Protein AF-A0A932XYR7-F1 (afdb_monomer)

Radius of gyration: 28.27 Å; Cα contacts (8 Å, |Δi|>4): 727; chains: 1; bounding box: 64×47×79 Å

Foldseek 3Di:
DEEEAEEEDEPLLPLQQLVLLLLVLLADDPHHYAYEYEYAYCDPVVVVVSVVSCVVSVPDRYDYHYDHDDPPDDPLQSRLVSVQVVLVVCLVDPHFKYWYAYSQKRFDSCLVVLQVVVCVVVVAQKEAEFDADPLDPPHTDPARNTMIGGNVLSVPDGLDDPPPPDPPDDPDSPPSNVVSVVVCVVVPGHYDYDYPSIPDMDRHDSPVPVQAAEEAEAEDEPVLVLQQLVLLLLVLLAPRDYAYEYEYAYADCPVVVVSVVSCVVNVPDRYDYHYDYDDPPDDPLQSRQVRQQVVLVVCVVDPGFKYFHAYRQKHFDNCLVVLQVVVCVSVVAQKEAAWAADPVDRVHIDRASNGMIGGNVLSVQDGRDDPDPPPSPHSSVVSQVSCVVVVGHYDHHYPSIPPIDGDDD

Secondary structure (DSSP, 8-state):
--EEEEEEE-GGGHHHHHHHHHHHTT---SS-EEEEEEE-SSSTHHHHHHHHHHHHTT--SEEEEE----TT--HHHHHHHHHHHHHHHHHHTT-SEEEEE-TTEE--TTHHHHHHHHHHHTT-SEEEE-PBPTT-TT-B--SSSEEEEEHHHHHH--SS--TTTSTTS-SS-TTHHHHHHHHHHHTT--EEEESSSS---EE----------EEEEEEE-GGGHHHHHHHHHHHTT-SS-EEEEEEE-SSSSHHHHHHHHHHHHTT--SEEEEE----TTS-HHHHHHHHHHHHHHHHHHTT-SEEEEE-TTEE--TTHHHHHHHHHHHTT-SEEEEEEE-SS-TTSEE-S-TEEEEEHHHHHH--S---STT--TTHHHHHHHHHHHTT--EEEEESSS---EEP--

Structure (mmCIF, N/CA/C/O backbone):
data_AF-A0A932XYR7-F1
#
_entry.id   AF-A0A932XYR7-F1
#
loop_
_atom_s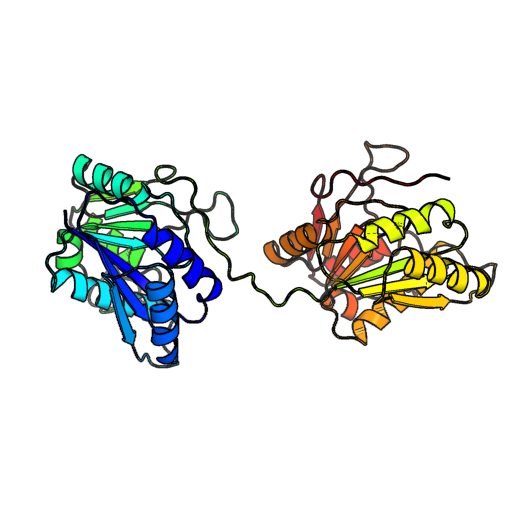ite.group_PDB
_atom_site.id
_atom_site.type_symbol
_atom_site.label_atom_id
_atom_site.label_alt_id
_atom_site.label_comp_id
_atom_site.label_asym_id
_atom_site.label_entity_id
_atom_site.label_seq_id
_atom_site.pdbx_PDB_ins_code
_atom_site.Cartn_x
_atom_site.Cartn_y
_atom_site.Cartn_z
_atom_site.occupancy
_atom_site.B_iso_or_equiv
_atom_site.auth_seq_id
_atom_site.auth_comp_id
_atom_site.auth_asym_id
_atom_site.auth_atom_id
_atom_site.pdbx_PDB_model_num
ATOM 1 N N . MET A 1 1 ? -29.849 2.428 24.118 1.00 94.00 1 MET A N 1
ATOM 2 C CA . MET A 1 1 ? -28.391 2.242 24.132 1.00 94.00 1 MET A CA 1
ATOM 3 C C . MET A 1 1 ? -27.768 3.496 23.550 1.00 94.00 1 MET A C 1
ATOM 5 O O . MET A 1 1 ? -28.146 3.860 22.445 1.00 94.00 1 MET A O 1
ATOM 9 N N . ARG A 1 2 ? -26.899 4.181 24.285 1.00 97.62 2 ARG A N 1
ATOM 10 C CA . ARG A 1 2 ? -26.105 5.323 23.829 1.00 97.62 2 ARG A CA 1
ATOM 11 C C . ARG A 1 2 ? -24.657 4.875 23.678 1.00 97.62 2 ARG A C 1
ATOM 13 O O . ARG A 1 2 ? -24.096 4.288 24.600 1.00 97.62 2 ARG A O 1
ATOM 20 N N . ILE A 1 3 ? -24.068 5.102 22.508 1.00 98.31 3 ILE A N 1
ATOM 21 C CA . ILE A 1 3 ? -22.798 4.469 22.123 1.00 98.31 3 ILE A CA 1
ATOM 22 C C . ILE A 1 3 ? -21.726 5.536 21.916 1.00 98.31 3 ILE A C 1
ATOM 24 O O . ILE A 1 3 ? -21.971 6.569 21.290 1.00 98.31 3 ILE A O 1
ATOM 28 N N . LEU A 1 4 ? -20.529 5.290 22.443 1.00 98.56 4 LEU A N 1
ATOM 29 C CA . LEU A 1 4 ? -19.344 6.084 22.139 1.00 98.56 4 LEU A CA 1
ATOM 30 C C . LEU A 1 4 ? -18.539 5.370 21.052 1.00 98.56 4 LEU A C 1
ATOM 32 O O . LEU A 1 4 ? -18.057 4.269 21.293 1.00 98.56 4 LEU A O 1
ATOM 36 N N . ILE A 1 5 ? -18.351 5.981 19.883 1.00 98.31 5 ILE A N 1
ATOM 37 C CA . ILE A 1 5 ? -17.319 5.553 18.929 1.00 98.31 5 ILE A CA 1
ATOM 38 C C . ILE A 1 5 ? -16.006 6.143 19.415 1.00 98.31 5 ILE A C 1
ATOM 40 O O . ILE A 1 5 ? -15.835 7.361 19.400 1.00 98.31 5 ILE A O 1
ATOM 44 N N . GLY A 1 6 ? -15.100 5.290 19.877 1.00 98.19 6 GLY A N 1
ATOM 45 C CA . GLY A 1 6 ? -13.836 5.715 20.471 1.00 98.19 6 GLY A CA 1
ATOM 46 C C . GLY A 1 6 ? -12.648 5.134 19.721 1.00 98.19 6 GLY A C 1
ATOM 47 O O . GLY A 1 6 ? -12.603 3.919 19.528 1.00 98.19 6 GLY A O 1
ATOM 48 N N . THR A 1 7 ? -11.681 5.965 19.323 1.00 97.81 7 THR A N 1
ATOM 49 C CA . THR A 1 7 ? -10.491 5.480 18.606 1.00 97.81 7 THR A CA 1
ATOM 50 C C . THR A 1 7 ? -9.226 6.295 18.913 1.00 97.81 7 THR A C 1
ATOM 52 O O . THR A 1 7 ? -9.272 7.531 18.928 1.00 97.81 7 THR A O 1
ATOM 55 N N . PRO A 1 8 ? -8.078 5.645 19.177 1.00 97.56 8 PRO A N 1
ATOM 56 C CA . PRO A 1 8 ? -6.777 6.301 19.117 1.00 97.56 8 PRO A CA 1
ATOM 57 C C . PRO A 1 8 ? -6.457 6.741 17.680 1.00 97.56 8 PRO A C 1
ATOM 59 O O . PRO A 1 8 ? -6.652 5.980 16.729 1.00 97.56 8 PRO A O 1
ATOM 62 N N . ILE A 1 9 ? -5.925 7.951 17.514 1.00 97.81 9 ILE A N 1
ATOM 63 C CA . ILE A 1 9 ? -5.502 8.492 16.216 1.00 97.81 9 ILE A CA 1
ATOM 64 C C . ILE A 1 9 ? -4.050 8.973 16.284 1.00 97.81 9 ILE A C 1
ATOM 66 O O . ILE A 1 9 ? -3.581 9.392 17.334 1.00 97.81 9 ILE A O 1
ATOM 70 N N . HIS A 1 10 ? -3.346 8.913 15.154 1.00 96.25 10 HIS A N 1
ATOM 71 C CA . HIS A 1 10 ? -1.956 9.355 15.027 1.00 96.25 10 HIS A CA 1
ATOM 72 C C . HIS A 1 10 ? -1.714 9.887 13.608 1.00 96.25 10 HIS A C 1
ATOM 74 O O . HIS A 1 10 ? -2.315 9.378 12.657 1.00 96.25 10 HIS A O 1
ATOM 80 N N . GLU A 1 11 ? -0.811 10.853 13.432 1.00 95.00 11 GLU A N 1
ATOM 81 C CA . GLU A 1 11 ? -0.481 11.462 12.132 1.00 95.00 11 GLU A CA 1
ATOM 82 C C . GLU A 1 11 ? 0.016 10.439 11.096 1.00 95.00 11 GLU A C 1
ATOM 84 O O . GLU A 1 11 ? -0.243 10.560 9.901 1.00 95.00 11 GLU A O 1
ATOM 89 N N . SER A 1 12 ? 0.646 9.353 11.551 1.00 91.94 12 SER A N 1
ATOM 90 C CA . SER A 1 12 ? 1.068 8.234 10.691 1.00 91.94 12 SER A CA 1
ATOM 91 C C . SER A 1 12 ? -0.098 7.441 10.085 1.00 91.94 12 SER A C 1
ATOM 93 O O . SER A 1 12 ? 0.114 6.707 9.119 1.00 91.94 12 SER A O 1
ATOM 95 N N . LYS A 1 13 ? -1.321 7.592 10.619 1.00 92.62 13 LYS A N 1
ATOM 96 C CA . LYS A 1 13 ? -2.572 7.041 10.072 1.00 92.62 13 LYS A CA 1
ATOM 97 C C . LYS A 1 13 ? -3.403 8.081 9.298 1.00 92.62 13 LYS A C 1
ATOM 99 O O . LYS A 1 13 ? -4.532 7.801 8.907 1.00 92.62 13 LYS A O 1
ATOM 104 N N . ASP A 1 14 ? -2.869 9.269 9.001 1.00 94.62 14 ASP A N 1
ATOM 105 C CA . ASP A 1 14 ? -3.615 10.299 8.251 1.00 94.62 14 ASP A CA 1
ATOM 106 C C . ASP A 1 14 ? -4.067 9.831 6.856 1.00 94.62 14 ASP A C 1
ATOM 108 O O . ASP A 1 14 ? -5.114 10.250 6.365 1.00 94.62 14 ASP A O 1
ATOM 112 N N . TYR A 1 15 ? -3.344 8.878 6.257 1.00 89.88 15 TYR A N 1
ATOM 113 C CA . TYR A 1 15 ? -3.692 8.262 4.972 1.00 89.88 15 TYR A CA 1
ATOM 114 C C . TYR A 1 15 ? -5.113 7.666 4.929 1.00 89.88 15 TYR A C 1
ATOM 116 O O . TYR A 1 15 ? -5.689 7.520 3.845 1.00 89.88 15 TYR A O 1
ATOM 124 N N . SER A 1 16 ? -5.672 7.275 6.078 1.00 94.44 16 SER A N 1
ATOM 125 C CA . SER A 1 16 ? -7.011 6.696 6.189 1.00 94.44 16 SER A CA 1
ATOM 126 C C . SER A 1 16 ? -8.027 7.638 6.815 1.00 94.44 16 SER A C 1
ATOM 128 O O . SER A 1 16 ? -9.219 7.484 6.549 1.00 94.44 16 SER A O 1
ATOM 130 N N . MET A 1 17 ? -7.574 8.621 7.595 1.00 97.31 17 MET A N 1
ATOM 131 C CA . MET A 1 17 ? -8.418 9.431 8.473 1.00 97.31 17 MET A CA 1
ATOM 132 C C . MET A 1 17 ? -9.585 10.098 7.740 1.00 97.31 17 MET A C 1
ATOM 134 O O . MET A 1 17 ? -10.732 10.026 8.178 1.00 97.31 17 MET A O 1
ATOM 138 N N . GLU A 1 18 ? -9.318 10.693 6.576 1.00 97.44 18 GLU A N 1
ATOM 139 C CA . GLU A 1 18 ? -10.356 11.352 5.785 1.00 97.44 18 GLU A CA 1
ATOM 140 C C . GLU A 1 18 ? -11.434 10.363 5.298 1.00 97.44 18 GLU A C 1
ATOM 142 O O . GLU A 1 18 ? -12.636 10.630 5.387 1.00 97.44 18 GLU A O 1
ATOM 147 N N . LYS A 1 19 ? -11.012 9.198 4.789 1.00 96.44 19 LYS A N 1
ATOM 148 C CA . LYS A 1 19 ? -11.925 8.150 4.303 1.00 96.44 19 LYS A CA 1
ATOM 149 C C . LYS A 1 19 ? -12.722 7.539 5.450 1.00 96.44 19 LYS A C 1
ATOM 151 O O . LYS A 1 19 ? -13.908 7.267 5.274 1.00 96.44 19 LYS A O 1
ATOM 156 N N . TRP A 1 20 ? -12.079 7.354 6.599 1.00 97.81 20 TRP A N 1
ATOM 157 C CA . TRP A 1 20 ? -12.701 6.846 7.810 1.00 97.81 20 TRP A CA 1
ATOM 158 C C . TRP A 1 20 ? -13.779 7.803 8.326 1.00 97.81 20 TRP A C 1
ATOM 160 O O . TRP A 1 20 ? -14.922 7.390 8.480 1.00 97.81 20 TRP A O 1
ATOM 170 N N . LEU A 1 21 ? -13.501 9.106 8.447 1.00 98.38 21 LEU A N 1
ATOM 171 C CA . LEU A 1 21 ? -14.511 10.094 8.860 1.00 98.38 21 LEU A CA 1
ATOM 172 C C . LEU A 1 21 ? -15.672 10.221 7.864 1.00 98.38 21 LEU A C 1
ATOM 174 O O . LEU A 1 21 ? -16.825 10.372 8.269 1.00 98.38 21 LEU A O 1
ATOM 178 N N . LYS A 1 22 ? -15.403 10.082 6.560 1.00 98.00 22 LYS A N 1
ATOM 179 C CA . LYS A 1 22 ? -16.456 9.964 5.538 1.00 98.00 22 LYS A CA 1
ATOM 180 C C . LYS A 1 22 ? -17.303 8.696 5.705 1.00 98.00 22 LYS A C 1
ATOM 182 O O . LYS A 1 22 ? -18.451 8.670 5.267 1.00 98.00 22 LYS A O 1
ATOM 187 N N . ASN A 1 23 ? -16.745 7.621 6.257 1.00 97.19 23 ASN A N 1
ATOM 188 C CA . ASN A 1 23 ? -17.488 6.403 6.567 1.00 97.19 23 ASN A CA 1
ATOM 189 C C . ASN A 1 23 ? -18.293 6.555 7.862 1.00 97.19 23 ASN A C 1
ATOM 191 O O . ASN A 1 23 ? -19.457 6.162 7.864 1.00 97.19 23 ASN A O 1
ATOM 195 N N . VAL A 1 24 ? -17.726 7.194 8.894 1.00 97.50 24 VAL A N 1
ATOM 196 C CA . VAL A 1 24 ? -18.424 7.560 10.139 1.00 97.50 24 VAL A CA 1
ATOM 197 C C . VAL A 1 24 ? -19.671 8.391 9.831 1.00 97.50 24 VAL A C 1
ATOM 199 O O . VAL A 1 24 ? -20.749 8.072 10.323 1.00 97.50 24 VAL A O 1
ATOM 202 N N . SER A 1 25 ? -19.571 9.400 8.955 1.00 96.50 25 SER A N 1
ATOM 203 C CA . SER A 1 25 ? -20.713 10.265 8.605 1.00 96.50 25 SER A CA 1
ATOM 204 C C . SER A 1 25 ? -21.846 9.560 7.848 1.00 96.50 25 SER A C 1
ATOM 206 O O . SER A 1 25 ? -22.921 10.130 7.673 1.00 96.50 25 SER A O 1
ATOM 208 N N . LYS A 1 26 ? -21.616 8.327 7.384 1.00 95.81 26 LYS A N 1
ATOM 209 C CA . LYS A 1 26 ? -22.596 7.506 6.661 1.00 95.81 26 LYS A CA 1
ATOM 210 C C . LYS A 1 26 ? -23.220 6.407 7.512 1.00 95.81 26 LYS A C 1
ATOM 212 O O . LYS A 1 26 ? -24.078 5.689 6.994 1.00 95.81 26 LYS A O 1
ATOM 217 N N . LEU A 1 27 ? -22.777 6.229 8.757 1.00 92.62 27 LEU A N 1
ATOM 218 C CA . LEU A 1 27 ? -23.399 5.261 9.651 1.00 92.62 27 LEU A CA 1
ATOM 219 C C . LEU A 1 27 ? -24.880 5.616 9.817 1.00 92.62 27 LEU A C 1
ATOM 221 O O . LEU A 1 27 ? -25.235 6.769 10.064 1.00 92.62 27 LEU A O 1
ATOM 225 N N . ARG A 1 28 ? -25.747 4.619 9.639 1.00 81.88 28 ARG A N 1
ATOM 226 C CA . ARG A 1 28 ? -27.183 4.754 9.883 1.00 81.88 28 ARG A CA 1
ATOM 227 C C . ARG A 1 28 ? -27.421 4.182 11.260 1.00 81.88 28 ARG A C 1
ATOM 229 O O . ARG A 1 28 ? -27.230 2.993 11.438 1.00 81.88 28 ARG A O 1
ATOM 236 N N . LEU A 1 29 ? -27.740 5.036 12.222 1.00 83.12 29 LEU A N 1
ATOM 237 C CA . LEU A 1 29 ? -27.766 4.639 13.622 1.00 83.12 29 LEU A CA 1
ATOM 238 C C . LEU A 1 29 ? -29.152 4.902 14.186 1.00 83.12 29 LEU A C 1
ATOM 240 O O . LEU A 1 29 ? -29.650 6.026 14.126 1.00 83.12 29 LEU A O 1
ATOM 244 N N . GLU A 1 30 ? -29.748 3.869 14.771 1.00 88.62 30 GLU A N 1
ATOM 245 C CA . GLU A 1 30 ? -30.975 3.991 15.569 1.00 88.62 30 GLU A CA 1
ATOM 246 C C . GLU A 1 30 ? -30.696 4.554 16.975 1.00 88.62 30 GLU A C 1
ATOM 248 O O . GLU A 1 30 ? -31.608 4.822 17.758 1.00 88.62 30 GLU A O 1
ATOM 253 N N . TYR A 1 31 ? -29.416 4.742 17.301 1.00 89.88 31 TYR A N 1
ATOM 254 C CA . TYR A 1 31 ? -28.923 5.070 18.629 1.00 89.88 31 TYR A CA 1
ATOM 255 C C . TYR A 1 31 ? -28.224 6.434 18.646 1.00 89.88 31 TYR A C 1
ATOM 257 O O . TYR A 1 31 ? -27.513 6.773 17.696 1.00 89.88 31 TYR A O 1
ATOM 265 N N . PRO A 1 32 ? -28.337 7.211 19.740 1.00 93.75 32 PRO A N 1
ATOM 266 C CA . PRO A 1 32 ? -27.495 8.381 19.944 1.00 93.75 32 PRO A CA 1
ATOM 267 C C . PRO A 1 32 ? -26.027 7.963 20.028 1.00 93.75 32 PRO A C 1
ATOM 269 O O . PRO A 1 32 ? -25.655 7.140 20.873 1.00 93.75 32 PRO A O 1
ATOM 272 N N . VAL A 1 33 ? -25.193 8.555 19.174 1.00 96.50 33 VAL A N 1
ATOM 273 C CA . VAL A 1 33 ? -23.771 8.222 19.083 1.00 96.50 33 VAL A CA 1
ATOM 274 C C . VAL A 1 33 ? -22.899 9.457 19.223 1.00 96.50 33 VAL A C 1
ATOM 276 O O . VAL A 1 33 ? -23.133 10.462 18.552 1.00 96.50 33 VAL A O 1
ATOM 279 N N . GLY A 1 34 ? -21.900 9.371 20.103 1.00 97.69 34 GLY A N 1
ATOM 280 C CA . GLY A 1 34 ? -20.803 10.334 20.207 1.00 97.69 34 GLY A CA 1
ATOM 281 C C . GLY A 1 34 ? -19.536 9.797 19.550 1.00 97.69 34 GLY A C 1
ATOM 282 O O . GLY A 1 34 ? -19.306 8.590 19.559 1.00 97.69 34 GLY A O 1
ATOM 283 N N . LEU A 1 35 ? -18.711 10.684 18.996 1.00 98.50 35 LEU A N 1
ATOM 284 C CA . LEU A 1 35 ? -17.392 10.350 18.461 1.00 98.50 35 LEU A CA 1
ATOM 285 C C . LEU A 1 35 ? -16.296 10.927 19.363 1.00 98.50 35 LEU A C 1
ATOM 287 O O . LEU A 1 35 ? -16.257 12.132 19.603 1.00 98.50 35 LEU A O 1
ATOM 291 N N . PHE A 1 36 ? -15.376 10.087 19.825 1.00 98.75 36 PHE A N 1
ATOM 292 C CA . PHE A 1 36 ? -14.240 10.512 20.631 1.00 98.75 36 PHE A CA 1
ATOM 293 C C . PHE A 1 36 ? -12.926 9.972 20.078 1.00 98.75 36 PHE A C 1
ATOM 295 O O . PHE A 1 36 ? -12.723 8.767 19.943 1.00 98.75 36 PHE A O 1
ATOM 302 N N . MET A 1 37 ? -12.025 10.889 19.743 1.00 98.69 37 MET A N 1
ATOM 303 C CA . MET A 1 37 ? -10.720 10.569 19.177 1.00 98.69 37 MET A CA 1
ATOM 304 C C . MET A 1 37 ? -9.620 11.053 20.116 1.00 98.69 37 MET A C 1
ATOM 306 O O . MET A 1 37 ? -9.645 12.198 20.572 1.00 98.69 37 MET A O 1
ATOM 310 N N . VAL A 1 38 ? -8.647 10.186 20.390 1.00 98.56 38 VAL A N 1
ATOM 311 C CA . VAL A 1 38 ? -7.487 10.526 21.223 1.00 98.56 38 VAL A CA 1
ATOM 312 C C . VAL A 1 38 ? -6.246 10.542 20.347 1.00 98.56 38 VAL A C 1
ATOM 314 O O . VAL A 1 38 ? -5.778 9.491 19.917 1.00 98.56 38 VAL A O 1
ATOM 317 N N . ASP A 1 39 ? -5.743 11.739 20.068 1.00 98.31 39 ASP A N 1
ATOM 318 C CA . ASP A 1 39 ? -4.533 11.968 19.290 1.00 98.31 39 ASP A CA 1
ATOM 319 C C . ASP A 1 39 ? -3.282 11.766 20.141 1.00 98.31 39 ASP A C 1
ATOM 321 O O . ASP A 1 39 ? -3.080 12.472 21.127 1.00 98.31 39 ASP A O 1
ATOM 325 N N . ASN A 1 40 ? -2.439 10.815 19.744 1.00 97.12 40 ASN A N 1
ATOM 326 C CA . ASN A 1 40 ? -1.142 10.549 20.368 1.00 97.12 40 ASN A CA 1
ATOM 327 C C . ASN A 1 40 ? 0.049 10.853 19.450 1.00 97.12 40 ASN A C 1
ATOM 329 O O . ASN A 1 40 ? 1.138 10.303 19.655 1.00 97.12 40 ASN A O 1
ATOM 333 N N . SER A 1 41 ? -0.163 11.700 18.437 1.00 95.69 41 SER A N 1
ATOM 334 C CA . SER A 1 41 ? 0.900 12.228 17.578 1.00 95.69 41 SER A CA 1
ATOM 335 C C . SER A 1 41 ? 1.945 12.999 18.392 1.00 95.69 41 SER A C 1
ATOM 337 O O . SER A 1 41 ? 1.635 13.503 19.467 1.00 95.69 41 SER A O 1
ATOM 339 N N . PRO A 1 4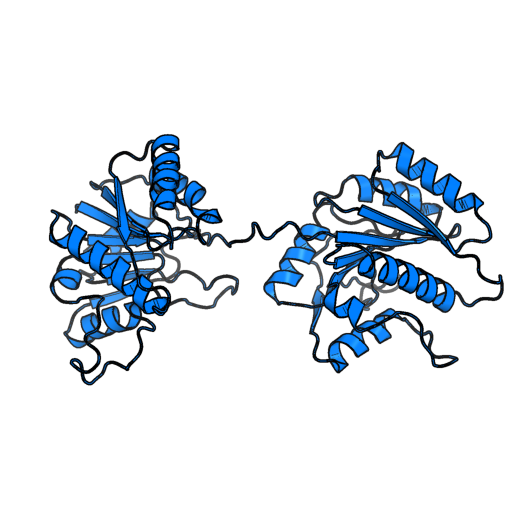2 ? 3.181 13.169 17.894 1.00 92.56 42 PRO A N 1
ATOM 340 C CA . PRO A 1 42 ? 4.171 14.029 18.542 1.00 92.56 42 PRO A CA 1
ATOM 341 C C . PRO A 1 42 ? 3.768 15.510 18.586 1.00 92.56 42 PRO A C 1
ATOM 343 O O . PRO A 1 42 ? 4.295 16.262 19.398 1.00 92.56 42 PRO A O 1
ATOM 346 N N . ASN A 1 43 ? 2.879 15.945 17.685 1.00 90.25 43 ASN A N 1
ATOM 347 C CA . ASN A 1 43 ? 2.517 17.346 17.505 1.00 90.25 43 ASN A CA 1
ATOM 348 C C . ASN A 1 43 ? 0.987 17.548 17.587 1.00 90.25 43 ASN A C 1
ATOM 350 O O . ASN A 1 43 ? 0.259 16.901 16.830 1.00 90.25 43 ASN A O 1
ATOM 354 N N . PRO A 1 44 ? 0.485 18.489 18.415 1.00 94.81 44 PRO A N 1
ATOM 355 C CA . PRO A 1 44 ? -0.951 18.748 18.568 1.00 94.81 44 PRO A CA 1
ATOM 356 C C . PRO A 1 44 ? -1.631 19.334 17.323 1.00 94.81 44 PRO A C 1
ATOM 358 O O . PRO A 1 44 ? -2.858 19.353 17.244 1.00 94.81 44 PRO A O 1
ATOM 361 N N . THR A 1 45 ? -0.874 19.809 16.329 1.00 96.06 45 THR A N 1
ATOM 362 C CA . THR A 1 45 ? -1.438 20.367 15.084 1.00 96.06 45 THR A CA 1
ATOM 363 C C . THR A 1 45 ? -2.244 19.349 14.278 1.00 96.06 45 THR A C 1
ATOM 365 O O . THR A 1 45 ? -3.126 19.746 13.512 1.00 96.06 45 THR A O 1
ATOM 368 N N . TYR A 1 46 ? -2.012 18.046 14.472 1.00 97.06 46 TYR A N 1
ATOM 369 C CA . TYR A 1 46 ? -2.793 17.010 13.802 1.00 97.06 46 TYR A CA 1
ATOM 370 C C . TYR A 1 46 ? -4.283 17.070 14.176 1.00 97.06 46 TYR A C 1
ATOM 372 O O . TYR A 1 46 ? -5.140 16.869 13.314 1.00 97.06 46 TYR A O 1
ATOM 380 N N . VAL A 1 47 ? -4.617 17.473 15.409 1.00 98.12 47 VAL A N 1
ATOM 381 C CA . VAL A 1 47 ? -6.008 17.676 15.851 1.00 98.12 47 VAL A CA 1
ATOM 382 C C . VAL A 1 47 ? -6.764 18.644 14.942 1.00 98.12 47 VAL A C 1
ATOM 384 O O . VAL A 1 47 ? -7.892 18.356 14.542 1.00 98.12 47 VAL A O 1
ATOM 387 N N . GLU A 1 48 ? -6.154 19.772 14.573 1.00 98.00 48 GLU A N 1
ATOM 388 C CA . GLU A 1 48 ? -6.802 20.775 13.718 1.00 98.00 48 GLU A CA 1
ATOM 389 C C . GLU A 1 48 ? -7.065 20.237 12.308 1.00 98.00 48 GLU A C 1
ATOM 391 O O . GLU A 1 48 ? -8.116 20.497 11.717 1.00 98.00 48 GLU A O 1
ATOM 396 N N . LYS A 1 49 ? -6.161 19.394 11.796 1.00 97.50 49 LYS A N 1
ATOM 397 C CA . LYS A 1 49 ? -6.364 18.696 10.524 1.00 97.50 49 LYS A CA 1
ATOM 398 C C . LYS A 1 49 ? -7.586 17.775 10.581 1.00 97.50 49 LYS A C 1
ATOM 400 O O . LYS A 1 49 ? -8.440 17.821 9.693 1.00 97.50 49 LYS A O 1
ATOM 405 N N . VAL A 1 50 ? -7.709 16.988 11.650 1.00 98.25 50 VAL A N 1
ATOM 406 C CA . VAL A 1 50 ? -8.831 16.055 11.844 1.00 98.25 50 VAL A CA 1
ATOM 407 C C . VAL A 1 50 ? -10.158 16.793 12.060 1.00 98.25 50 VAL A C 1
ATOM 409 O O . VAL A 1 50 ? -11.181 16.378 11.506 1.00 98.25 50 VAL A O 1
ATOM 412 N N . LYS A 1 51 ? -10.159 17.941 12.754 1.00 98.44 51 LYS A N 1
ATOM 413 C CA . LYS A 1 51 ? -11.328 18.844 12.820 1.00 98.44 51 LYS A CA 1
ATOM 414 C C . LYS A 1 51 ? -11.758 19.316 11.430 1.00 98.44 51 LYS A C 1
ATOM 416 O O . LYS A 1 51 ? -12.952 19.330 11.130 1.00 98.44 51 LYS A O 1
ATOM 421 N N . GLY A 1 52 ? -10.800 19.650 10.563 1.00 98.25 52 GLY A N 1
ATOM 422 C CA . GLY A 1 52 ? -11.059 20.004 9.166 1.00 98.25 52 GLY A CA 1
ATOM 423 C C . GLY A 1 52 ? -11.819 18.911 8.407 1.00 98.25 52 GLY A C 1
ATOM 424 O O . GLY A 1 52 ? -12.801 19.203 7.720 1.00 98.25 52 GLY A O 1
ATOM 425 N N . TYR A 1 53 ? -11.433 17.642 8.580 1.00 98.31 53 TYR A N 1
ATOM 426 C CA . TYR A 1 53 ? -12.161 16.509 8.001 1.00 98.31 53 TYR A CA 1
ATOM 427 C C . TYR A 1 53 ? -13.569 16.345 8.593 1.00 98.31 53 TYR A C 1
ATOM 429 O O . TYR A 1 53 ? -14.514 16.105 7.841 1.00 98.31 53 TYR A O 1
ATOM 437 N N . CYS A 1 54 ? -13.737 16.509 9.910 1.00 98.25 54 CYS A N 1
ATOM 438 C CA . CYS A 1 54 ? -15.053 16.432 10.552 1.00 98.25 54 CYS A CA 1
ATOM 439 C C . CYS A 1 54 ? -16.012 17.485 9.977 1.00 98.25 54 CYS A C 1
ATOM 441 O O . CYS A 1 54 ? -17.114 17.143 9.547 1.00 98.25 54 CYS A O 1
ATOM 443 N N . THR A 1 55 ? -15.556 18.738 9.864 1.00 98.12 55 THR A N 1
ATOM 444 C CA . THR A 1 55 ? -16.308 19.835 9.232 1.00 98.12 55 THR A CA 1
ATOM 445 C C . THR A 1 55 ? -16.659 19.511 7.780 1.00 98.12 55 THR A C 1
ATOM 447 O O . THR A 1 55 ? -17.813 19.657 7.380 1.00 98.12 55 THR A O 1
ATOM 450 N N . LYS A 1 56 ? -15.694 19.008 6.997 1.00 98.06 56 LYS A N 1
ATOM 451 C CA . LYS A 1 56 ? -15.891 18.638 5.585 1.00 98.06 56 LYS A CA 1
ATOM 452 C C . LYS A 1 56 ? -17.005 17.605 5.384 1.00 98.06 56 LYS A C 1
ATOM 454 O O . LYS A 1 56 ? -17.713 17.674 4.381 1.00 98.06 56 LYS A O 1
ATOM 459 N N . TYR A 1 57 ? -17.155 16.656 6.307 1.00 98.00 57 TYR A N 1
ATOM 460 C CA . TYR A 1 57 ? -18.142 15.575 6.210 1.00 98.00 57 TYR A CA 1
ATOM 461 C C . TYR A 1 57 ? -19.364 15.756 7.117 1.00 98.00 57 TYR A C 1
ATOM 463 O O . TYR A 1 57 ? -20.160 14.825 7.232 1.00 98.00 57 TYR A O 1
ATOM 471 N N . GLY A 1 58 ? -19.533 16.931 7.734 1.00 96.88 58 GLY A N 1
ATOM 472 C CA . GLY A 1 58 ? -20.689 17.235 8.581 1.00 96.88 58 GLY A CA 1
ATOM 473 C C . GLY A 1 58 ? -20.764 16.397 9.860 1.00 96.88 58 GLY A C 1
ATOM 474 O O . GLY A 1 58 ? -21.851 16.189 10.392 1.00 96.88 58 GLY A O 1
ATOM 475 N N . VAL A 1 59 ? -19.631 15.898 10.358 1.00 97.00 59 VAL A N 1
ATOM 476 C CA . VAL A 1 59 ? -19.562 15.196 11.645 1.00 97.00 59 VAL A CA 1
ATOM 477 C C . VAL A 1 59 ? -19.579 16.256 12.743 1.00 97.00 59 VAL A C 1
ATOM 479 O O . VAL A 1 59 ? -18.627 17.019 12.864 1.00 97.00 59 VAL A O 1
ATOM 482 N N . THR A 1 60 ? -20.666 16.343 13.514 1.00 94.56 60 THR A N 1
ATOM 483 C CA . THR A 1 60 ? -20.886 17.433 14.487 1.00 94.56 60 THR A CA 1
ATOM 484 C C . THR A 1 60 ? -20.800 16.994 15.947 1.00 94.56 60 THR A C 1
ATOM 486 O O . THR A 1 60 ? -20.370 17.781 16.784 1.00 94.56 60 THR A O 1
ATOM 489 N N . ASN A 1 61 ? -21.154 15.748 16.272 1.00 96.12 61 ASN A N 1
ATOM 490 C CA . ASN A 1 61 ? -21.110 15.232 17.644 1.00 96.12 61 ASN A CA 1
ATOM 491 C C . ASN A 1 61 ? -19.773 14.541 17.949 1.00 96.12 61 ASN A C 1
ATOM 493 O O . ASN A 1 61 ? -19.723 13.321 18.134 1.00 96.12 61 ASN A O 1
ATOM 497 N N . TYR A 1 62 ? -18.682 15.310 17.939 1.00 98.12 62 TYR A N 1
ATOM 498 C CA . TYR A 1 62 ? -17.341 14.775 18.158 1.00 98.12 62 TYR A CA 1
ATOM 499 C C . TYR A 1 62 ? -16.518 15.572 19.173 1.00 98.12 62 TYR A C 1
ATOM 501 O O . TYR A 1 62 ? -16.688 16.779 19.340 1.00 98.12 62 TYR A O 1
ATOM 509 N N . LYS A 1 63 ? -15.571 14.882 19.812 1.00 98.56 63 LYS A N 1
ATOM 510 C CA . LYS A 1 63 ? -14.531 15.451 20.671 1.00 98.56 63 LYS A CA 1
ATOM 511 C C . LYS A 1 63 ? -13.179 14.846 20.283 1.00 98.56 63 LYS A C 1
ATOM 513 O O . LYS A 1 63 ? -13.078 13.647 20.030 1.00 98.56 63 LYS A O 1
ATOM 518 N N . ILE A 1 64 ? -12.146 15.683 20.219 1.00 98.56 64 ILE A N 1
ATOM 519 C CA . ILE A 1 64 ? -10.763 15.263 19.954 1.00 98.56 64 ILE A CA 1
ATOM 520 C C . ILE A 1 64 ? -9.896 15.808 21.078 1.00 98.56 64 ILE A C 1
ATOM 522 O O . ILE A 1 64 ? -9.977 16.998 21.385 1.00 98.56 64 ILE A O 1
ATOM 526 N N . VAL A 1 65 ? -9.075 14.953 21.678 1.00 98.31 65 VAL A N 1
ATOM 527 C CA . VAL A 1 65 ? -8.084 15.353 22.683 1.00 98.31 65 VAL A CA 1
ATOM 528 C C . VAL A 1 65 ? -6.700 14.926 22.226 1.00 98.31 65 VAL A C 1
ATOM 530 O O . VAL A 1 65 ? -6.535 13.812 21.741 1.00 98.31 65 VAL A O 1
ATOM 533 N N . HIS A 1 66 ? -5.722 15.812 22.374 1.00 98.19 66 HIS A N 1
ATOM 534 C CA . HIS A 1 66 ? -4.316 15.481 22.177 1.00 98.19 66 HIS A CA 1
ATOM 535 C C . HIS A 1 66 ? -3.693 15.082 23.509 1.00 98.19 66 HIS A C 1
ATOM 537 O O . HIS A 1 66 ? -3.975 15.715 24.530 1.00 98.19 66 HIS A O 1
ATOM 543 N N . ILE A 1 67 ? -2.831 14.070 23.488 1.00 96.81 67 ILE A N 1
ATOM 544 C CA . ILE A 1 67 ? -2.014 13.694 24.633 1.00 96.81 67 ILE A CA 1
ATOM 545 C C . ILE A 1 67 ? -0.533 13.794 24.319 1.00 96.81 67 ILE A C 1
ATOM 547 O O . ILE A 1 67 ? -0.032 13.203 23.366 1.00 96.81 67 ILE A O 1
ATOM 551 N N . GLU A 1 68 ? 0.175 14.494 25.195 1.00 94.94 68 GLU A N 1
ATOM 552 C CA . GLU A 1 68 ? 1.624 14.534 25.170 1.00 94.94 68 GLU A CA 1
ATOM 553 C C . GLU A 1 68 ? 2.161 13.297 25.895 1.00 94.94 68 GLU A C 1
ATOM 555 O O . GLU A 1 68 ? 1.914 13.084 27.084 1.00 94.94 68 GLU A O 1
ATOM 560 N N . LEU A 1 69 ? 2.860 12.443 25.150 1.00 90.69 69 LEU A N 1
ATOM 561 C CA . LEU A 1 69 ? 3.442 11.203 25.652 1.00 90.69 69 LEU A CA 1
ATOM 562 C C . LEU A 1 69 ? 4.969 11.249 25.525 1.00 90.69 69 LEU A C 1
ATOM 564 O O . LEU A 1 69 ? 5.469 11.706 24.491 1.00 90.69 69 LEU A O 1
ATOM 568 N N . PRO A 1 70 ? 5.729 10.724 26.507 1.00 89.50 70 PRO A N 1
ATOM 569 C CA . PRO A 1 70 ? 7.186 10.698 26.443 1.00 89.50 70 PRO A CA 1
ATOM 570 C C . PRO A 1 70 ? 7.698 10.061 25.141 1.00 89.50 70 PRO A C 1
ATOM 572 O O . PRO A 1 70 ? 7.178 9.022 24.722 1.00 89.50 70 PRO A O 1
ATOM 575 N N . PRO A 1 71 ? 8.742 10.617 24.501 1.00 81.50 71 PRO A N 1
ATOM 576 C CA . PRO A 1 71 ? 9.202 10.158 23.187 1.00 81.50 71 PRO A CA 1
ATOM 577 C C . PRO A 1 71 ? 9.613 8.679 23.179 1.00 81.50 71 PRO A C 1
ATOM 579 O O . PRO A 1 71 ? 9.373 7.988 22.195 1.00 81.50 71 PRO A O 1
ATOM 582 N N . ASN A 1 72 ? 10.131 8.172 24.300 1.00 86.44 72 ASN A N 1
ATOM 583 C CA . ASN A 1 72 ? 10.633 6.800 24.434 1.00 86.44 72 ASN A CA 1
ATOM 584 C C . ASN A 1 72 ? 9.564 5.779 24.854 1.00 86.44 72 ASN A C 1
ATOM 586 O O . ASN A 1 72 ? 9.898 4.650 25.197 1.00 86.44 72 ASN A O 1
ATOM 590 N N . GLN A 1 73 ? 8.291 6.172 24.883 1.00 86.12 73 GLN A N 1
ATOM 591 C CA . GLN A 1 73 ? 7.213 5.283 25.294 1.00 86.12 73 GLN A CA 1
ATOM 592 C C . GLN A 1 73 ? 6.893 4.240 24.220 1.00 86.12 73 GLN A C 1
ATOM 594 O O . GLN A 1 73 ? 6.727 4.589 23.045 1.00 86.12 73 GLN A O 1
ATOM 599 N N . GLU A 1 74 ? 6.764 2.978 24.636 1.00 87.69 74 GLU A N 1
ATOM 600 C CA . GLU A 1 74 ? 6.463 1.861 23.741 1.00 87.69 74 GLU A CA 1
ATOM 601 C C . GLU A 1 74 ? 5.127 2.057 23.016 1.00 87.69 74 GLU A C 1
ATOM 603 O O . GLU A 1 74 ? 4.163 2.606 23.554 1.00 87.69 74 GLU A O 1
ATOM 608 N N . LYS A 1 75 ? 5.045 1.570 21.773 1.00 88.06 75 LYS A N 1
ATOM 609 C CA . LYS A 1 75 ? 3.863 1.738 20.916 1.00 88.06 75 LYS A CA 1
ATOM 610 C C . LYS A 1 75 ? 2.576 1.252 21.594 1.00 88.06 75 LYS A C 1
ATOM 612 O O . LYS A 1 75 ? 1.562 1.945 21.541 1.00 88.06 75 LYS A O 1
ATOM 617 N N . PHE A 1 76 ? 2.610 0.080 22.222 1.00 88.25 76 PHE A N 1
ATOM 618 C CA . PHE A 1 76 ? 1.431 -0.510 22.855 1.00 88.25 76 PHE A CA 1
ATOM 619 C C . PHE A 1 76 ? 1.036 0.206 24.142 1.00 88.25 76 PHE A C 1
ATOM 621 O O . PHE A 1 76 ? -0.154 0.387 24.388 1.00 88.25 76 PHE A O 1
ATOM 628 N N . GLU A 1 77 ? 2.004 0.729 24.896 1.00 90.00 77 GLU A N 1
ATOM 629 C CA . GLU A 1 77 ? 1.720 1.609 26.028 1.00 90.00 77 GLU A CA 1
ATOM 630 C C . GLU A 1 77 ? 0.983 2.876 25.584 1.00 90.00 77 GLU A C 1
ATOM 632 O O . GLU A 1 77 ? -0.016 3.267 26.193 1.00 90.00 77 GLU A O 1
ATOM 637 N N . ARG A 1 78 ? 1.435 3.504 24.489 1.00 92.31 78 ARG A N 1
ATOM 638 C CA . ARG A 1 78 ? 0.775 4.693 23.930 1.00 92.31 78 ARG A CA 1
ATOM 639 C C . ARG A 1 78 ? -0.686 4.404 23.591 1.00 92.31 78 ARG A C 1
ATOM 641 O O . ARG A 1 78 ? -1.561 5.196 23.932 1.00 92.31 78 ARG A O 1
ATOM 648 N N . ILE A 1 79 ? -0.956 3.266 22.951 1.00 92.75 79 ILE A N 1
ATOM 649 C CA . ILE A 1 79 ? -2.319 2.848 22.600 1.00 92.75 79 ILE A CA 1
ATOM 650 C C . ILE A 1 79 ? -3.144 2.567 23.865 1.00 92.75 79 ILE A C 1
ATOM 652 O O . ILE A 1 79 ? -4.268 3.058 23.970 1.00 92.75 79 ILE A O 1
ATOM 656 N N . ALA A 1 80 ? -2.599 1.839 24.844 1.00 92.38 80 ALA A N 1
ATOM 657 C CA . ALA A 1 80 ? -3.281 1.546 26.106 1.00 92.38 80 ALA A CA 1
ATOM 658 C C . ALA A 1 80 ? -3.681 2.829 26.857 1.00 92.38 80 ALA A C 1
ATOM 660 O O . ALA A 1 80 ? -4.814 2.944 27.328 1.00 92.38 80 ALA A O 1
ATOM 661 N N . ARG A 1 81 ? -2.803 3.842 26.880 1.00 93.69 81 ARG A N 1
ATOM 662 C CA . ARG A 1 81 ? -3.098 5.172 27.445 1.00 93.69 81 ARG A CA 1
ATOM 663 C C . ARG A 1 81 ? -4.214 5.896 26.702 1.00 93.69 81 ARG A C 1
ATOM 665 O O . ARG A 1 81 ? -5.114 6.429 27.348 1.00 93.69 81 ARG A O 1
ATOM 672 N N . CYS A 1 82 ? -4.216 5.872 25.368 1.00 96.12 82 CYS A N 1
ATOM 673 C CA . CYS A 1 82 ? -5.328 6.424 24.591 1.00 96.12 82 CYS A CA 1
ATOM 674 C C . CYS A 1 82 ? -6.656 5.745 24.937 1.00 96.12 82 CYS A C 1
ATOM 676 O O . CYS A 1 82 ? -7.667 6.416 25.139 1.00 96.12 82 CYS A O 1
ATOM 678 N N . ARG A 1 83 ? -6.657 4.411 25.025 1.00 96.00 83 ARG A N 1
ATOM 679 C CA . ARG A 1 83 ? -7.854 3.628 25.354 1.00 96.00 83 ARG A CA 1
ATOM 680 C C . ARG A 1 83 ? -8.359 3.902 26.759 1.00 96.00 83 ARG A C 1
ATOM 682 O O . ARG A 1 83 ? -9.566 3.978 26.956 1.00 96.00 83 ARG A O 1
ATOM 689 N N . GLU A 1 84 ? -7.464 4.122 27.713 1.00 96.25 84 GLU A N 1
ATOM 690 C CA . GLU A 1 84 ? -7.867 4.500 29.063 1.00 96.25 84 GLU A CA 1
ATOM 691 C C . GLU A 1 84 ? -8.562 5.863 29.111 1.00 96.25 84 GLU A C 1
ATOM 693 O O . GLU A 1 84 ? -9.539 6.051 29.841 1.00 96.25 84 GLU A O 1
ATOM 698 N N . ILE A 1 85 ? -8.109 6.813 28.298 1.00 97.75 85 ILE A N 1
ATOM 699 C CA . ILE A 1 85 ? -8.764 8.118 28.175 1.00 97.75 85 ILE A CA 1
ATOM 700 C C . ILE A 1 85 ? -10.147 7.960 27.538 1.00 97.75 85 ILE A C 1
ATOM 702 O O . ILE A 1 85 ? -11.109 8.551 28.024 1.00 97.75 85 ILE A O 1
ATOM 706 N N . ILE A 1 86 ? -10.277 7.110 26.513 1.00 98.44 86 ILE A N 1
ATOM 707 C CA . ILE A 1 86 ? -11.574 6.763 25.908 1.00 98.44 86 ILE A CA 1
ATOM 708 C C . ILE A 1 86 ? -12.510 6.119 26.937 1.00 98.44 86 ILE A C 1
ATOM 710 O O . ILE A 1 86 ? -13.670 6.515 27.043 1.00 98.44 86 ILE A O 1
ATOM 714 N N . ARG A 1 87 ? -12.002 5.172 27.735 1.00 98.06 87 ARG A N 1
ATOM 715 C CA . ARG A 1 87 ? -12.739 4.543 28.838 1.00 98.06 87 ARG A CA 1
ATOM 716 C C . ARG A 1 87 ? -13.230 5.587 29.838 1.00 98.06 87 ARG A C 1
ATOM 718 O O . ARG A 1 87 ? -14.396 5.568 30.216 1.00 98.06 87 ARG A O 1
ATOM 725 N N . THR A 1 88 ? -12.360 6.508 30.244 1.00 98.19 88 THR A N 1
ATOM 726 C CA . THR A 1 88 ? -12.693 7.567 31.207 1.00 98.19 88 THR A CA 1
ATOM 727 C C . THR A 1 88 ? -13.777 8.496 30.663 1.00 98.19 88 THR A C 1
ATOM 729 O O . THR A 1 88 ? -14.741 8.779 31.373 1.00 98.19 88 THR A O 1
ATOM 732 N N . GLU A 1 89 ? -13.678 8.910 29.395 1.00 98.31 89 GLU A N 1
ATOM 733 C CA . GLU A 1 89 ? -14.716 9.710 28.735 1.00 98.31 89 GLU A CA 1
ATOM 734 C C . GLU A 1 89 ? -16.062 8.981 28.752 1.00 98.31 89 GLU A C 1
ATOM 736 O O . GLU A 1 89 ? -17.063 9.555 29.182 1.00 98.31 89 GLU A O 1
ATOM 741 N N . LEU A 1 90 ? -16.079 7.700 28.363 1.00 98.44 90 LEU A N 1
ATOM 742 C CA . LEU A 1 90 ? -17.287 6.878 28.380 1.00 98.44 90 LEU A CA 1
ATOM 743 C C . LEU A 1 90 ? -17.921 6.827 29.769 1.00 98.44 90 LEU A C 1
ATOM 745 O O . LEU A 1 90 ? -19.124 7.042 29.892 1.00 98.44 90 LEU A O 1
ATOM 749 N N . LEU A 1 91 ? -17.124 6.540 30.803 1.00 98.25 91 LEU A N 1
ATOM 750 C CA . LEU A 1 91 ? -17.612 6.377 32.174 1.00 98.25 91 LEU A CA 1
ATOM 751 C C . LEU A 1 91 ? -18.068 7.688 32.814 1.00 98.25 91 LEU A C 1
ATOM 753 O O . LEU A 1 91 ? -18.977 7.670 33.645 1.00 98.25 91 LEU A O 1
ATOM 757 N N . SER A 1 92 ? -17.450 8.806 32.431 1.00 97.94 92 SER A N 1
ATOM 758 C CA . SER A 1 92 ? -17.876 10.143 32.852 1.00 97.94 92 SER A CA 1
ATOM 759 C C . SER A 1 92 ? -19.142 10.612 32.127 1.00 97.94 92 SER A C 1
ATOM 761 O O . SER A 1 92 ? -19.874 11.456 32.642 1.00 97.94 92 SER A O 1
ATOM 763 N N . GLY A 1 93 ? -19.406 10.058 30.942 1.00 96.44 93 GLY A N 1
ATOM 764 C CA . GLY A 1 93 ? -20.598 10.319 30.154 1.00 96.44 93 GLY A CA 1
ATOM 765 C C . GLY A 1 93 ? -21.726 9.315 30.400 1.00 96.44 93 GLY A 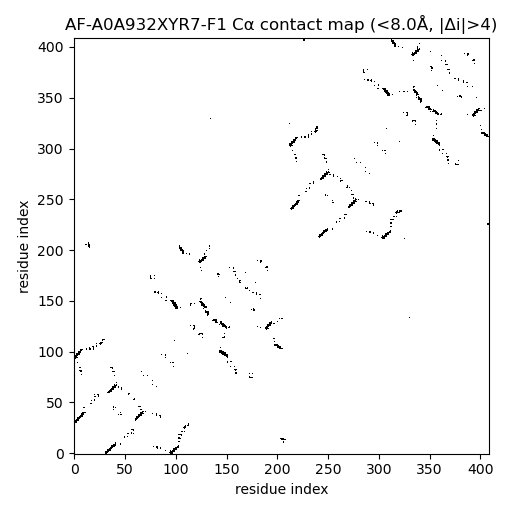C 1
ATOM 766 O O . GLY A 1 93 ? -21.574 8.267 31.027 1.00 96.44 93 GLY A O 1
ATOM 767 N N . ASP A 1 94 ? -22.883 9.631 29.833 1.00 96.75 94 ASP A N 1
ATOM 768 C CA . ASP A 1 94 ? -24.071 8.776 29.834 1.00 96.75 94 ASP A CA 1
ATOM 769 C C . ASP A 1 94 ? -24.046 7.818 28.628 1.00 96.75 94 ASP A C 1
ATOM 771 O O . ASP A 1 94 ? -24.863 7.903 27.715 1.00 96.75 94 ASP A O 1
ATOM 775 N N . TYR A 1 95 ? -23.013 6.980 28.553 1.00 98.44 95 TYR A N 1
ATOM 776 C CA . TYR A 1 95 ? -22.828 5.988 27.493 1.00 98.44 95 TYR A CA 1
ATOM 777 C C . TYR A 1 95 ? -22.965 4.571 28.058 1.00 98.44 95 TYR A C 1
ATOM 779 O O . TYR A 1 95 ? -22.437 4.260 29.127 1.00 98.44 95 TYR A O 1
ATOM 787 N N . ASP A 1 96 ? -23.626 3.702 27.296 1.00 98.44 96 ASP A N 1
ATOM 788 C CA . ASP A 1 96 ? -23.881 2.300 27.642 1.00 98.44 96 ASP A CA 1
ATOM 789 C C . ASP A 1 96 ? -22.788 1.356 27.124 1.00 98.44 96 ASP A C 1
ATOM 791 O O . ASP A 1 96 ? -22.572 0.280 27.686 1.00 98.44 96 ASP A O 1
ATOM 795 N N . ALA A 1 97 ? -22.118 1.728 26.030 1.00 98.56 97 ALA A N 1
ATOM 796 C CA . ALA A 1 97 ? -21.102 0.904 25.384 1.00 98.56 97 ALA A CA 1
ATOM 797 C C . ALA A 1 97 ? -20.089 1.737 24.585 1.00 98.56 97 ALA A C 1
ATOM 799 O O . ALA A 1 97 ? -20.398 2.826 24.089 1.00 98.56 97 ALA A O 1
ATOM 800 N N . TRP A 1 98 ? -18.883 1.190 24.436 1.00 98.62 98 TRP A N 1
ATOM 801 C CA . TRP A 1 98 ? -17.838 1.689 23.548 1.00 98.62 98 TRP A CA 1
ATOM 802 C C . TRP A 1 98 ? -17.801 0.843 22.282 1.00 98.62 98 TRP A C 1
ATOM 804 O O . TRP A 1 98 ? -17.561 -0.360 22.356 1.00 98.62 98 TRP A O 1
ATOM 814 N N . PHE A 1 99 ? -17.988 1.479 21.130 1.00 98.25 99 PHE A N 1
ATOM 815 C CA . PHE A 1 99 ? -17.621 0.915 19.841 1.00 98.25 99 PHE A CA 1
ATOM 816 C C . PHE A 1 99 ? -16.165 1.281 19.512 1.00 98.25 99 PHE A C 1
ATOM 818 O O . PHE A 1 99 ? -15.865 2.411 19.109 1.00 98.25 99 PHE A O 1
ATOM 825 N N . ALA A 1 100 ? -15.251 0.343 19.756 1.00 97.62 100 ALA A N 1
ATOM 826 C CA . ALA A 1 100 ? -13.854 0.439 19.363 1.00 97.62 100 ALA A CA 1
ATOM 827 C C . ALA A 1 100 ? -13.753 0.170 17.863 1.00 97.62 100 ALA A C 1
ATOM 829 O O . ALA A 1 100 ? -14.065 -0.928 17.410 1.00 97.62 100 ALA A O 1
ATOM 830 N N . TRP A 1 101 ? -13.353 1.189 17.106 1.00 97.00 101 TRP A N 1
ATOM 831 C CA . TRP A 1 101 ? -13.243 1.118 15.654 1.00 97.00 101 TRP A CA 1
ATOM 832 C C . TRP A 1 101 ? -11.961 1.813 15.194 1.00 97.00 101 TRP A C 1
ATOM 834 O O . TRP A 1 101 ? -11.824 3.033 15.323 1.00 97.00 101 TRP A O 1
ATOM 844 N N . GLU A 1 102 ? -10.995 1.050 14.683 1.00 95.12 102 GLU A N 1
ATOM 845 C CA . GLU A 1 102 ? -9.727 1.612 14.214 1.00 95.12 102 GLU A CA 1
ATOM 846 C C . GLU A 1 102 ? -9.900 2.552 13.009 1.00 95.12 102 GLU A C 1
ATOM 848 O O . GLU A 1 102 ? -10.625 2.270 12.052 1.00 95.12 102 GLU A O 1
ATOM 853 N N . CYS A 1 103 ? -9.176 3.678 13.033 1.00 95.81 103 CYS A N 1
ATOM 854 C CA . CYS A 1 103 ? -9.286 4.753 12.038 1.00 95.81 103 CYS A CA 1
ATOM 855 C C . CYS A 1 103 ? -8.738 4.419 10.635 1.00 95.81 103 CYS A C 1
ATOM 857 O O . CYS A 1 103 ? -8.716 5.270 9.743 1.00 95.81 103 CYS A O 1
ATOM 859 N N . ASP A 1 104 ? -8.283 3.190 10.414 1.00 94.00 104 ASP A N 1
ATOM 860 C CA . ASP A 1 104 ? -7.864 2.632 9.130 1.00 94.00 104 ASP A CA 1
ATOM 861 C C . ASP A 1 104 ? -8.774 1.511 8.623 1.00 94.00 104 ASP A C 1
ATOM 863 O O . ASP A 1 104 ? -8.455 0.885 7.619 1.00 94.00 104 ASP A O 1
ATOM 867 N N . GLN A 1 105 ? -9.941 1.294 9.226 1.00 93.75 105 GLN A N 1
ATOM 868 C CA . GLN A 1 105 ? -10.897 0.280 8.781 1.00 93.75 105 GLN A CA 1
ATOM 869 C C . GLN A 1 105 ? -12.173 0.924 8.237 1.00 93.75 105 GLN A C 1
ATOM 871 O O . GLN A 1 105 ? -12.772 1.765 8.894 1.00 93.75 105 GLN A O 1
ATOM 876 N N . ILE A 1 106 ? -12.618 0.525 7.048 1.00 94.94 106 ILE A N 1
ATOM 877 C CA . ILE A 1 106 ? -13.906 0.942 6.475 1.00 94.94 106 ILE A CA 1
ATOM 878 C C . ILE A 1 106 ? -14.894 -0.208 6.631 1.00 94.94 106 ILE A C 1
ATOM 880 O O . ILE A 1 106 ? -14.582 -1.337 6.248 1.00 94.94 106 ILE A O 1
ATOM 884 N N . ILE A 1 107 ? -16.070 0.093 7.176 1.00 95.81 107 ILE A N 1
ATOM 885 C CA . ILE A 1 107 ? -17.114 -0.877 7.511 1.00 95.81 107 ILE A CA 1
ATOM 886 C C . ILE A 1 107 ? -18.456 -0.497 6.860 1.00 95.81 107 ILE A C 1
ATOM 888 O O . ILE A 1 107 ? -18.692 0.681 6.546 1.00 95.81 107 ILE A O 1
ATOM 892 N N . PRO A 1 108 ? -19.364 -1.468 6.665 1.00 95.94 108 PRO A N 1
ATOM 893 C CA . PRO A 1 108 ? -20.729 -1.217 6.215 1.00 95.94 108 PRO A CA 1
ATOM 894 C C . PRO A 1 108 ? -21.496 -0.315 7.191 1.00 95.94 108 PRO A C 1
ATOM 896 O O . PRO A 1 108 ? -21.222 -0.292 8.390 1.00 95.94 108 PRO A O 1
ATOM 899 N N . SER A 1 109 ? -22.494 0.422 6.695 1.00 95.94 109 SER A N 1
ATOM 900 C CA . SER A 1 109 ? -23.245 1.384 7.517 1.00 95.94 109 SER A CA 1
ATOM 901 C C . SER A 1 109 ? -24.098 0.754 8.622 1.00 95.94 109 SER A C 1
ATOM 903 O O . SER A 1 109 ? -24.519 1.484 9.511 1.00 95.94 109 SER A O 1
ATOM 905 N N . ASP A 1 110 ? -24.365 -0.554 8.537 1.00 95.62 110 ASP A N 1
ATOM 906 C CA . ASP A 1 110 ? -25.159 -1.359 9.479 1.00 95.62 110 ASP A CA 1
ATOM 907 C C . ASP A 1 110 ? -24.288 -2.175 10.459 1.00 95.62 110 ASP A C 1
ATOM 909 O O . ASP A 1 110 ? -24.796 -2.969 11.248 1.00 95.62 110 ASP A O 1
ATOM 913 N N . ALA A 1 111 ? -22.961 -2.009 10.412 1.00 95.56 111 ALA A N 1
ATOM 914 C CA . ALA A 1 111 ? -22.020 -2.812 11.187 1.00 95.56 111 ALA A CA 1
ATOM 915 C C . ALA A 1 111 ? -22.235 -2.699 12.705 1.00 95.56 111 ALA A C 1
ATOM 917 O O . ALA A 1 111 ? -22.192 -3.704 13.410 1.00 95.56 111 ALA A O 1
ATOM 918 N N . LEU A 1 112 ? -22.488 -1.484 13.204 1.00 96.44 112 LEU A N 1
ATOM 919 C CA . LEU A 1 112 ? -22.717 -1.252 14.630 1.00 96.44 112 LEU A CA 1
ATOM 920 C C . LEU A 1 112 ? -24.008 -1.930 15.112 1.00 96.44 112 LEU A C 1
ATOM 922 O O . LEU A 1 112 ? -23.993 -2.566 16.164 1.00 96.44 112 LEU A O 1
ATOM 926 N N . ASP A 1 113 ? -25.089 -1.861 14.332 1.00 96.00 113 ASP A N 1
ATOM 927 C CA . ASP A 1 113 ? -26.371 -2.479 14.693 1.00 96.00 113 ASP A CA 1
ATOM 928 C C . ASP A 1 113 ? -26.222 -3.995 14.864 1.00 96.00 113 ASP A C 1
ATOM 930 O O . ASP A 1 113 ? -26.651 -4.553 15.874 1.00 96.00 113 ASP A O 1
ATOM 934 N N . LYS A 1 114 ? -25.481 -4.647 13.958 1.00 96.06 114 LYS A N 1
ATOM 935 C CA . LYS A 1 114 ? -25.179 -6.084 14.053 1.00 96.06 114 LYS A CA 1
ATOM 936 C C . LYS A 1 114 ? -24.456 -6.455 15.352 1.00 96.06 114 LYS A C 1
ATOM 938 O O . LYS A 1 114 ? -24.767 -7.480 15.958 1.00 96.06 114 LYS A O 1
ATOM 943 N N . LEU A 1 115 ? -23.505 -5.635 15.808 1.00 96.94 115 LEU A N 1
ATOM 944 C CA . LEU A 1 115 ? -22.809 -5.882 17.078 1.00 96.94 115 LEU A CA 1
ATOM 945 C C . LEU A 1 115 ? -23.703 -5.618 18.292 1.00 96.94 115 LEU A C 1
ATOM 947 O O . LEU A 1 115 ? -23.619 -6.347 19.282 1.00 96.94 115 LEU A O 1
ATOM 951 N N . VAL A 1 116 ? -24.564 -4.600 18.224 1.00 97.19 116 VAL A N 1
ATOM 952 C CA . VAL A 1 116 ? -25.540 -4.291 19.278 1.00 97.19 116 VAL A CA 1
ATOM 953 C C . VAL A 1 116 ? -26.534 -5.439 19.450 1.00 97.19 116 VAL A C 1
ATOM 955 O O . VAL A 1 116 ? -26.827 -5.822 20.586 1.00 97.19 116 VAL A O 1
ATOM 958 N N . ASP A 1 117 ? -27.023 -6.015 18.353 1.00 96.81 117 ASP A N 1
ATOM 959 C CA . ASP A 1 117 ? -27.954 -7.144 18.384 1.00 96.81 117 ASP A CA 1
ATOM 960 C C . ASP A 1 117 ? -27.321 -8.378 19.025 1.00 96.81 117 ASP A C 1
ATOM 962 O O . ASP A 1 117 ? -27.918 -8.983 19.919 1.00 96.81 117 ASP A O 1
ATOM 966 N N . LEU A 1 118 ? -26.075 -8.698 18.661 1.00 97.62 118 LEU A N 1
ATOM 967 C CA . LEU A 1 118 ? -25.312 -9.769 19.305 1.00 97.62 118 LEU A CA 1
ATOM 968 C C . LEU A 1 118 ? -25.113 -9.504 20.799 1.00 97.62 118 LEU A C 1
ATOM 970 O O . LEU A 1 118 ? -25.377 -10.385 21.623 1.00 97.62 118 LEU A O 1
ATOM 974 N N . MET A 1 119 ? -24.689 -8.287 21.160 1.00 97.94 119 MET A N 1
ATOM 975 C CA . MET A 1 119 ? -24.464 -7.895 22.551 1.00 97.94 119 MET A CA 1
ATOM 976 C C . MET A 1 119 ? -25.727 -8.078 23.394 1.00 97.94 119 MET A C 1
ATOM 978 O O . MET A 1 119 ? -25.650 -8.627 24.493 1.00 97.94 119 MET A O 1
ATOM 982 N N . LYS A 1 120 ? -26.891 -7.661 22.882 1.00 96.81 120 LYS A N 1
ATOM 983 C CA . LYS A 1 120 ? -28.181 -7.834 23.562 1.00 96.81 120 LYS A CA 1
ATOM 984 C C . LYS A 1 120 ? -28.587 -9.304 23.646 1.00 96.81 120 LYS A C 1
ATOM 986 O O . LYS A 1 120 ? -28.952 -9.756 24.727 1.00 96.81 120 LYS A O 1
ATOM 991 N N . ALA A 1 121 ? -28.499 -10.044 22.540 1.00 97.31 121 ALA A N 1
ATOM 992 C CA . ALA A 1 121 ? -28.950 -11.432 22.459 1.00 97.31 121 ALA A CA 1
ATOM 993 C C . ALA A 1 121 ? -28.194 -12.357 23.424 1.00 97.31 121 ALA A C 1
ATOM 995 O O . ALA A 1 121 ? -28.807 -13.205 24.068 1.00 97.31 121 ALA A O 1
ATOM 996 N N . GLY A 1 122 ? -26.877 -12.177 23.557 1.00 95.94 122 GLY A N 1
ATOM 997 C CA . GLY A 1 122 ? -26.053 -12.970 24.474 1.00 95.94 122 GLY A CA 1
ATOM 998 C C . GLY A 1 122 ? -25.744 -12.299 25.812 1.00 95.94 122 GLY A C 1
ATOM 999 O O . GLY A 1 122 ? -24.996 -12.865 26.608 1.00 95.94 122 GLY A O 1
ATOM 1000 N N . ASN A 1 123 ? -26.273 -11.093 26.063 1.00 96.38 123 ASN A N 1
ATOM 1001 C CA . ASN A 1 123 ? -25.910 -10.247 27.209 1.00 96.38 123 ASN A CA 1
ATOM 1002 C C . ASN A 1 123 ? -24.378 -10.065 27.348 1.00 96.38 123 ASN A C 1
ATOM 1004 O O . ASN A 1 123 ? -23.849 -10.018 2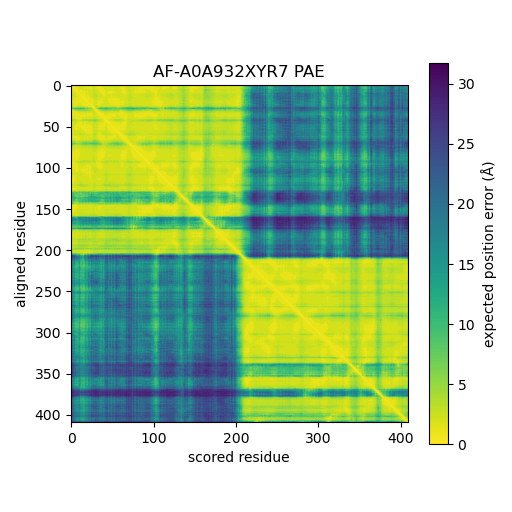8.467 1.00 96.38 123 ASN A O 1
ATOM 1008 N N . PHE A 1 124 ? -23.653 -10.026 26.222 1.00 98.12 124 PHE A N 1
ATOM 1009 C CA . PHE A 1 124 ? -22.188 -10.036 26.187 1.00 98.12 124 PHE A CA 1
ATOM 1010 C C . PHE A 1 124 ? -21.589 -8.763 26.798 1.00 98.12 124 PHE A C 1
ATOM 1012 O O . PHE A 1 124 ? -22.096 -7.658 26.616 1.00 98.12 124 PHE A O 1
ATOM 1019 N N . MET A 1 125 ? -20.488 -8.913 27.533 1.00 98.38 125 MET A N 1
ATOM 1020 C CA . MET A 1 125 ? -19.655 -7.805 28.004 1.00 98.38 125 MET A CA 1
ATOM 1021 C C . MET A 1 125 ? -18.741 -7.277 26.897 1.00 98.38 125 MET A C 1
ATOM 1023 O O . MET A 1 125 ? -18.474 -6.076 26.860 1.00 98.38 125 MET A O 1
ATOM 1027 N N . VAL A 1 126 ? -18.288 -8.159 26.004 1.00 98.12 126 VAL A N 1
ATOM 1028 C CA . VAL A 1 126 ? -17.465 -7.823 24.836 1.00 98.12 126 VAL A CA 1
ATOM 1029 C C . VAL A 1 126 ? -17.959 -8.625 23.634 1.00 98.12 126 VAL A C 1
ATOM 1031 O O . VAL A 1 126 ? -18.065 -9.849 23.711 1.00 98.12 126 VAL A O 1
ATOM 1034 N N . VAL A 1 127 ? -18.242 -7.937 22.532 1.00 97.69 127 VAL A N 1
ATOM 1035 C CA . VAL A 1 127 ? -18.425 -8.535 21.205 1.00 97.69 127 VAL A CA 1
ATOM 1036 C C . VAL A 1 127 ? -17.271 -8.043 20.346 1.00 97.69 127 VAL A C 1
ATOM 1038 O O . VAL A 1 127 ? -17.203 -6.853 20.048 1.00 97.69 127 VAL A O 1
ATOM 1041 N N . ASP A 1 128 ? -16.354 -8.931 19.994 1.00 95.50 128 ASP A N 1
ATOM 1042 C CA . ASP A 1 128 ? -15.154 -8.604 19.226 1.00 95.50 128 ASP A CA 1
ATOM 1043 C C . ASP A 1 128 ? -15.273 -9.199 17.823 1.00 95.50 128 ASP A C 1
ATOM 1045 O O . ASP A 1 128 ? -15.468 -10.408 17.675 1.00 95.50 128 ASP A O 1
ATOM 1049 N N . HIS A 1 129 ? -15.237 -8.361 16.789 1.00 93.69 129 HIS A N 1
ATOM 1050 C CA . HIS A 1 129 ? -15.265 -8.832 15.409 1.00 93.69 129 HIS A CA 1
ATOM 1051 C C . HIS A 1 129 ? -13.836 -9.026 14.906 1.00 93.69 129 HIS A C 1
ATOM 1053 O O . HIS A 1 129 ? -13.041 -8.085 14.847 1.00 93.69 129 HIS A O 1
ATOM 1059 N N . ASN A 1 130 ? -13.529 -10.260 14.512 1.00 84.00 130 ASN A N 1
ATOM 1060 C CA . ASN A 1 130 ? -12.236 -10.633 13.969 1.00 84.00 130 ASN A CA 1
ATOM 1061 C C . ASN A 1 130 ? -12.057 -10.017 12.577 1.00 84.00 130 ASN A C 1
ATOM 1063 O O . ASN A 1 130 ? -12.510 -10.549 11.563 1.00 84.00 130 ASN A O 1
ATOM 1067 N N . CYS A 1 131 ? -11.329 -8.906 12.511 1.00 78.25 131 CYS A N 1
ATOM 1068 C CA . CYS A 1 131 ? -10.850 -8.370 11.246 1.00 78.25 131 CYS A CA 1
ATOM 1069 C C . CYS A 1 131 ? -9.592 -9.126 10.785 1.00 78.25 131 CYS A C 1
ATOM 1071 O O . CYS A 1 131 ? -8.728 -9.497 11.586 1.00 78.25 131 CYS A O 1
ATOM 1073 N N . TRP A 1 132 ? -9.471 -9.348 9.477 1.00 75.44 132 TRP A N 1
ATOM 1074 C CA . TRP A 1 132 ? -8.328 -10.055 8.906 1.00 75.44 132 TRP A CA 1
ATOM 1075 C C . TRP A 1 132 ? -7.044 -9.241 9.091 1.00 75.44 132 TRP A C 1
ATOM 1077 O O . TRP A 1 132 ? -7.029 -8.016 8.919 1.00 75.44 132 TRP A O 1
ATOM 1087 N N . MET A 1 133 ? -5.945 -9.928 9.406 1.00 72.00 133 MET A N 1
ATOM 1088 C CA . MET A 1 133 ? -4.638 -9.305 9.543 1.00 72.00 133 MET A CA 1
ATOM 1089 C C . MET A 1 133 ? -4.257 -8.599 8.239 1.00 72.00 133 MET A C 1
ATOM 1091 O O . MET A 1 133 ? -4.437 -9.104 7.127 1.00 72.00 133 MET A O 1
ATOM 1095 N N . ARG A 1 134 ? -3.710 -7.391 8.381 1.00 68.19 134 ARG A N 1
ATOM 1096 C CA . ARG A 1 134 ? -3.320 -6.543 7.255 1.00 68.19 134 ARG A CA 1
ATOM 1097 C C . ARG A 1 134 ? -2.397 -7.297 6.290 1.00 68.19 134 ARG A C 1
ATOM 1099 O O . ARG A 1 134 ? -1.285 -7.649 6.658 1.00 68.19 134 ARG A O 1
ATOM 1106 N N . GLY A 1 135 ? -2.836 -7.482 5.043 1.00 61.47 135 GLY A N 1
ATOM 1107 C CA . GLY A 1 135 ? -2.026 -8.103 3.987 1.00 61.47 135 GLY A CA 1
ATOM 1108 C C . GLY A 1 135 ? -1.950 -9.634 4.024 1.00 61.47 135 GLY A C 1
ATOM 1109 O O . GLY A 1 135 ? -1.293 -10.206 3.159 1.00 61.47 135 GLY A O 1
ATOM 1110 N N . PHE A 1 136 ? -2.640 -10.296 4.958 1.00 62.38 136 PHE A N 1
ATOM 1111 C CA . PHE A 1 136 ? -2.646 -11.753 5.095 1.00 62.38 136 PHE A CA 1
ATOM 1112 C C . PHE A 1 136 ? -4.085 -12.273 5.119 1.00 62.38 136 PHE A C 1
ATOM 1114 O O . PHE A 1 136 ? -4.734 -12.318 6.162 1.00 62.38 136 PHE A O 1
ATOM 1121 N N . ALA A 1 137 ? -4.590 -12.661 3.946 1.00 57.59 137 ALA A N 1
ATOM 1122 C CA . ALA A 1 137 ? -5.905 -13.280 3.832 1.00 57.59 137 ALA A CA 1
ATOM 1123 C C . ALA A 1 137 ? -5.989 -14.547 4.705 1.00 57.59 137 ALA A C 1
ATOM 1125 O O . ALA A 1 137 ? -5.124 -15.415 4.606 1.00 57.59 137 ALA A O 1
ATOM 1126 N N . GLY A 1 138 ? -7.011 -14.641 5.561 1.00 61.22 138 GLY A N 1
ATOM 1127 C CA . GLY A 1 138 ? -7.234 -15.786 6.453 1.00 61.22 138 GLY A CA 1
ATOM 1128 C C . GLY A 1 138 ? -6.411 -15.814 7.751 1.00 61.22 138 GLY A C 1
ATOM 1129 O O . GLY A 1 138 ? -6.572 -16.752 8.529 1.00 61.22 138 GLY A O 1
ATOM 1130 N N . ALA A 1 139 ? -5.553 -14.822 8.020 1.00 67.81 139 ALA A N 1
ATOM 1131 C CA . ALA A 1 139 ? -4.899 -14.681 9.324 1.00 67.81 139 ALA A CA 1
ATOM 1132 C C . ALA A 1 139 ? -5.752 -13.807 10.257 1.00 67.81 139 ALA A C 1
ATOM 1134 O O . ALA A 1 139 ? -6.122 -12.689 9.898 1.00 67.81 139 ALA A O 1
ATOM 1135 N N . TYR A 1 140 ? -6.055 -14.306 11.456 1.00 65.69 140 TYR A N 1
ATOM 1136 C CA . TYR A 1 140 ? -6.889 -13.603 12.434 1.00 65.69 140 TYR A CA 1
ATOM 1137 C C . TYR A 1 140 ? -6.078 -12.579 13.236 1.00 65.69 140 TYR A C 1
ATOM 1139 O O . TYR A 1 140 ? -4.935 -12.839 13.617 1.00 65.69 140 TYR A O 1
ATOM 1147 N N . CYS A 1 141 ? -6.684 -11.422 13.506 1.00 71.38 141 CYS A N 1
ATOM 1148 C CA . CYS A 1 141 ? -6.198 -10.449 14.477 1.00 71.38 141 CYS A CA 1
ATOM 1149 C C . CYS A 1 141 ? -7.142 -10.462 15.684 1.00 71.38 141 CYS A C 1
ATOM 1151 O O . CYS A 1 141 ? -8.341 -10.275 15.505 1.00 71.38 141 CYS A O 1
ATOM 1153 N N . THR A 1 142 ? -6.614 -10.686 16.888 1.00 70.38 142 THR A N 1
ATOM 1154 C CA . THR A 1 142 ? -7.401 -10.719 18.138 1.00 70.38 142 THR A CA 1
ATOM 1155 C C . THR A 1 142 ? -7.398 -9.382 18.886 1.00 70.38 142 THR A C 1
ATOM 1157 O O . THR A 1 142 ? -7.805 -9.329 20.052 1.00 70.38 142 THR A O 1
ATOM 1160 N N . ASP A 1 143 ? -6.870 -8.330 18.259 1.00 81.81 143 ASP A N 1
ATOM 1161 C CA . ASP A 1 143 ? -6.835 -6.973 18.802 1.00 81.81 143 ASP A CA 1
ATOM 1162 C C . ASP A 1 143 ? -8.181 -6.276 18.579 1.00 81.81 143 ASP A C 1
ATOM 1164 O O . ASP A 1 143 ? -8.930 -6.630 17.669 1.00 81.81 143 ASP A O 1
ATOM 1168 N N . PHE A 1 144 ? -8.477 -5.239 19.370 1.00 86.19 144 PHE A N 1
ATOM 1169 C CA . PHE A 1 144 ? -9.682 -4.429 19.169 1.00 86.19 144 PHE A CA 1
ATOM 1170 C C . PHE A 1 144 ? -9.546 -3.581 17.899 1.00 86.19 144 PHE A C 1
ATOM 1172 O O . PHE A 1 144 ? -9.145 -2.416 17.960 1.00 86.19 144 PHE A O 1
ATOM 1179 N N . GLY A 1 145 ? -9.888 -4.197 16.767 1.00 88.31 145 GLY A N 1
ATOM 1180 C CA . GLY A 1 145 ? -10.124 -3.557 15.478 1.00 88.31 145 GLY A CA 1
ATOM 1181 C C . GLY A 1 145 ? -11.536 -2.982 15.420 1.00 88.31 145 GLY A C 1
ATOM 1182 O O . GLY A 1 145 ? -11.721 -1.767 15.348 1.00 88.31 145 GLY A O 1
ATOM 1183 N N . ILE A 1 146 ? -12.520 -3.884 15.517 1.00 95.19 146 ILE A N 1
ATOM 1184 C CA . ILE A 1 146 ? -13.955 -3.595 15.486 1.00 95.19 146 ILE A CA 1
ATOM 1185 C C . ILE A 1 146 ? -14.618 -4.349 16.645 1.00 95.19 146 ILE A C 1
ATOM 1187 O O . ILE A 1 146 ? -14.970 -5.517 16.515 1.00 95.19 146 ILE A O 1
ATOM 1191 N N . ALA A 1 147 ? -14.807 -3.689 17.784 1.00 97.06 147 ALA A N 1
ATOM 1192 C CA . ALA A 1 147 ? -15.368 -4.321 18.978 1.00 97.06 147 ALA A CA 1
ATOM 1193 C C . ALA A 1 147 ? -16.424 -3.442 19.650 1.00 97.06 147 ALA A C 1
ATOM 1195 O O . ALA A 1 147 ? -16.313 -2.218 19.670 1.00 97.06 147 ALA A O 1
ATOM 1196 N N . LEU A 1 148 ? -17.435 -4.065 20.254 1.00 98.06 148 LEU A N 1
ATOM 1197 C CA . LEU A 1 148 ? -18.415 -3.407 21.111 1.00 98.06 148 LEU A CA 1
ATOM 1198 C C . LEU A 1 148 ? -18.226 -3.881 22.555 1.00 98.06 148 LEU A C 1
ATOM 1200 O O . LEU A 1 148 ? -18.339 -5.070 22.855 1.00 98.06 148 LEU A O 1
ATOM 1204 N N . ILE A 1 149 ? -17.943 -2.945 23.458 1.00 98.50 149 ILE A N 1
ATOM 1205 C CA . ILE A 1 149 ? -17.588 -3.220 24.853 1.00 98.50 149 ILE A CA 1
ATOM 1206 C C . ILE A 1 149 ? -18.618 -2.552 25.763 1.00 98.50 149 ILE A C 1
ATOM 1208 O O . ILE A 1 149 ? -18.792 -1.334 25.731 1.00 98.50 149 ILE A O 1
ATOM 1212 N N . ALA A 1 150 ? -19.301 -3.338 26.590 1.00 98.50 150 ALA A N 1
ATOM 1213 C CA . ALA A 1 150 ? -20.336 -2.834 27.486 1.00 98.50 150 ALA A CA 1
ATOM 1214 C C . ALA A 1 150 ? -19.738 -2.004 28.636 1.00 98.50 150 ALA A C 1
ATOM 1216 O O . ALA A 1 150 ? -18.686 -2.348 29.184 1.00 98.50 150 ALA A O 1
ATOM 1217 N N . ARG A 1 151 ? -20.462 -0.970 29.086 1.00 98.44 151 ARG A N 1
ATOM 1218 C CA . ARG A 1 151 ? -20.095 -0.125 30.238 1.00 98.44 151 ARG A CA 1
ATOM 1219 C C . ARG A 1 151 ? -19.711 -0.949 31.469 1.00 98.44 151 ARG A C 1
ATOM 1221 O O . ARG A 1 151 ? -18.660 -0.696 32.044 1.00 98.44 151 ARG A O 1
ATOM 1228 N N . LYS A 1 152 ? -20.484 -1.991 31.805 1.00 97.81 152 LYS A N 1
ATOM 1229 C CA . LYS A 1 152 ? -20.204 -2.898 32.941 1.00 97.81 152 LYS A CA 1
ATOM 1230 C C . LYS A 1 152 ? -18.802 -3.529 32.901 1.00 97.81 152 LYS A C 1
ATOM 1232 O O . LYS A 1 152 ? -18.223 -3.810 33.945 1.00 97.81 152 LYS A O 1
ATOM 1237 N N . ALA A 1 153 ? -18.238 -3.764 31.712 1.00 97.75 153 ALA A N 1
ATOM 1238 C CA . ALA A 1 153 ? -16.867 -4.257 31.572 1.00 97.75 153 ALA A CA 1
ATOM 1239 C C . ALA A 1 153 ? -15.845 -3.147 31.841 1.00 97.75 153 ALA A C 1
ATOM 1241 O O . ALA A 1 153 ? -14.860 -3.358 32.540 1.00 97.75 153 ALA A O 1
ATOM 1242 N N . LEU A 1 154 ? -16.110 -1.953 31.317 1.00 97.38 154 LEU A N 1
ATOM 1243 C CA . LEU A 1 154 ? -15.240 -0.782 31.426 1.00 97.38 154 LEU A CA 1
ATOM 1244 C C . LEU A 1 154 ? -15.222 -0.174 32.834 1.00 97.38 154 LEU A C 1
ATOM 1246 O O . LEU A 1 154 ? -14.211 0.399 33.232 1.00 97.38 154 LEU A O 1
ATOM 1250 N N . GLU A 1 155 ? -16.306 -0.312 33.600 1.00 97.06 155 GLU A N 1
ATOM 1251 C CA . GLU A 1 155 ? -16.362 0.044 35.025 1.00 97.06 155 GLU A CA 1
ATOM 1252 C C . GLU A 1 155 ? -15.424 -0.829 35.858 1.00 97.06 155 GLU A C 1
ATOM 1254 O O . GLU A 1 155 ? -14.812 -0.349 36.810 1.00 97.06 155 GLU A O 1
ATOM 1259 N N . LYS A 1 156 ? -15.294 -2.105 35.480 1.00 95.12 156 LYS A N 1
ATOM 1260 C CA . LYS A 1 156 ? -14.537 -3.097 36.240 1.00 95.12 156 LYS A CA 1
ATOM 1261 C C . LYS A 1 156 ? -13.065 -3.189 35.833 1.00 95.12 156 LYS A C 1
ATOM 1263 O O . LYS A 1 156 ? -12.224 -3.453 36.688 1.00 95.12 156 LYS A O 1
ATOM 1268 N N . TYR A 1 157 ? -12.738 -2.981 34.556 1.00 92.75 157 TYR A N 1
ATOM 1269 C CA . TYR A 1 157 ? -11.388 -3.200 34.029 1.00 92.75 157 TYR A CA 1
ATOM 1270 C C . TYR A 1 157 ? -10.815 -1.946 33.349 1.00 92.75 157 TYR A C 1
ATOM 1272 O O . TYR A 1 157 ? -11.443 -1.352 32.474 1.00 92.75 157 TYR A O 1
ATOM 1280 N N . SER A 1 158 ? -9.589 -1.573 33.730 1.00 91.44 158 SER A N 1
ATOM 1281 C CA . SER A 1 158 ? -8.782 -0.506 33.106 1.00 91.44 158 SER A CA 1
ATOM 1282 C C . SER A 1 158 ? -7.886 -1.050 31.984 1.00 91.44 158 SER A C 1
ATOM 1284 O O . SER A 1 158 ? -7.535 -2.232 32.004 1.00 91.44 158 SER A O 1
ATOM 1286 N N . PHE A 1 159 ? -7.497 -0.204 31.021 1.00 88.75 159 PHE A N 1
ATOM 1287 C CA . PHE A 1 159 ? -6.474 -0.519 30.008 1.00 88.75 159 PHE A CA 1
ATOM 1288 C C . PHE A 1 159 ? -5.052 -0.227 30.482 1.00 88.75 159 PHE A C 1
ATOM 1290 O O . PHE A 1 159 ? -4.102 -0.748 29.898 1.00 88.75 159 PHE A O 1
ATOM 1297 N N . LEU A 1 160 ? -4.896 0.594 31.525 1.00 83.19 160 LEU A N 1
ATOM 1298 C CA . LEU A 1 160 ? -3.602 0.789 32.163 1.00 83.19 160 LEU A CA 1
ATOM 1299 C C . LEU A 1 160 ? -3.330 -0.393 33.074 1.00 83.19 160 LEU A C 1
ATOM 1301 O O . LEU A 1 160 ? -4.126 -0.737 33.947 1.00 83.19 160 LEU A O 1
ATOM 1305 N N . LEU A 1 161 ? -2.198 -1.029 32.823 1.00 67.38 161 LEU A N 1
ATOM 1306 C CA . LEU A 1 161 ? -1.750 -2.173 33.583 1.00 67.38 161 LEU A CA 1
ATOM 1307 C C . LEU A 1 161 ? -0.862 -1.653 34.704 1.00 67.38 161 LEU A C 1
ATOM 1309 O O . LEU A 1 161 ? 0.161 -1.016 34.456 1.00 67.38 161 LEU A O 1
ATOM 1313 N N . GLU A 1 162 ? -1.241 -1.927 35.944 1.00 65.44 162 GLU A N 1
ATOM 1314 C CA . GLU A 1 162 ? -0.282 -1.911 37.039 1.00 65.44 162 GLU A CA 1
ATOM 1315 C C . GLU A 1 162 ? 0.525 -3.208 36.938 1.00 65.44 162 GLU A C 1
ATOM 1317 O O . GLU A 1 162 ? 0.118 -4.257 37.438 1.00 65.44 162 GLU A O 1
ATOM 1322 N N . PHE A 1 163 ? 1.642 -3.172 36.207 1.00 58.50 163 PHE A N 1
ATOM 1323 C CA . PHE A 1 163 ? 2.507 -4.344 36.090 1.00 58.50 163 PHE A CA 1
ATOM 1324 C C . PHE A 1 163 ? 2.900 -4.859 37.475 1.00 58.50 163 PHE A C 1
ATOM 1326 O O . PHE A 1 163 ? 3.409 -4.111 38.309 1.00 58.50 163 PHE A O 1
ATOM 1333 N N . GLY A 1 164 ? 2.654 -6.149 37.704 1.00 53.09 164 GLY A N 1
ATOM 1334 C CA . GLY A 1 164 ? 2.969 -6.825 38.959 1.00 53.09 164 GLY A CA 1
ATOM 1335 C C . GLY A 1 164 ? 1.877 -6.790 40.033 1.00 53.09 164 GLY A C 1
ATOM 1336 O O . GLY A 1 164 ? 2.070 -7.443 41.056 1.00 53.09 164 GLY A O 1
ATOM 1337 N N . SER A 1 165 ? 0.742 -6.101 39.836 1.00 63.72 165 SER A N 1
ATOM 1338 C CA . SER A 1 165 ? -0.402 -6.219 40.762 1.00 63.72 165 SER A CA 1
ATOM 1339 C C . SER A 1 165 ? -1.335 -7.386 40.417 1.00 63.72 165 SER A C 1
ATOM 1341 O O . SER A 1 165 ? -1.978 -7.940 41.308 1.00 63.72 165 SER A O 1
ATOM 1343 N N . ASP A 1 166 ? -1.354 -7.817 39.151 1.00 66.56 166 ASP A N 1
ATOM 1344 C CA . ASP A 1 166 ? -2.048 -9.025 38.699 1.00 66.56 166 ASP A CA 1
ATOM 1345 C C . ASP A 1 166 ? -1.022 -10.153 38.441 1.00 66.56 166 ASP A C 1
ATOM 1347 O O . ASP A 1 166 ? -0.208 -10.036 37.519 1.00 66.56 166 ASP A O 1
ATOM 1351 N N . PRO A 1 167 ? -1.016 -11.233 39.250 1.00 67.12 167 PRO A N 1
ATOM 1352 C CA . PRO A 1 167 ? 0.011 -12.278 39.205 1.00 67.12 167 PRO A CA 1
ATOM 1353 C C . PRO A 1 167 ? 0.007 -13.117 37.918 1.00 67.12 167 PRO A C 1
ATOM 1355 O O . PRO A 1 167 ? 0.965 -13.848 37.672 1.00 67.12 167 PRO A O 1
ATOM 1358 N N . GLU A 1 168 ? -1.041 -13.028 37.095 1.00 65.81 168 GLU A N 1
ATOM 1359 C CA . GLU A 1 168 ? -1.145 -13.746 35.816 1.00 65.81 168 GLU A CA 1
ATOM 1360 C C . GLU A 1 168 ? -0.821 -12.858 34.605 1.00 65.81 168 GLU A C 1
ATOM 1362 O O . GLU A 1 168 ? -0.806 -13.335 33.464 1.00 65.81 168 GLU A O 1
ATOM 1367 N N . MET A 1 169 ? -0.560 -11.566 34.831 1.00 69.25 169 MET A N 1
ATOM 1368 C CA . MET A 1 169 ? -0.226 -10.634 33.764 1.00 69.25 169 MET A CA 1
ATOM 1369 C C . MET A 1 169 ? 1.275 -10.625 33.470 1.00 69.25 169 MET A C 1
ATOM 1371 O O . MET A 1 169 ? 2.097 -10.544 34.383 1.00 69.25 169 MET A O 1
ATOM 1375 N N . PRO A 1 170 ? 1.669 -10.673 32.190 1.00 70.88 170 PRO A N 1
ATOM 1376 C CA . PRO A 1 170 ? 3.060 -10.584 31.811 1.00 70.88 170 PRO A CA 1
ATOM 1377 C C . PRO A 1 170 ? 3.540 -9.140 31.969 1.00 70.88 170 PRO A C 1
ATOM 1379 O O . PRO A 1 170 ? 2.765 -8.184 31.899 1.00 70.88 170 PRO A O 1
ATOM 1382 N N . ASN A 1 171 ? 4.854 -8.976 32.084 1.00 75.25 171 ASN A N 1
ATOM 1383 C CA . ASN A 1 171 ? 5.501 -7.665 32.076 1.00 75.25 171 ASN A CA 1
ATOM 1384 C C . ASN A 1 171 ? 5.606 -7.105 30.643 1.00 75.25 171 ASN A C 1
ATOM 1386 O O . ASN A 1 171 ? 6.701 -6.822 30.167 1.00 75.25 171 ASN A O 1
ATOM 1390 N N . THR A 1 172 ? 4.481 -7.010 29.927 1.00 77.06 172 THR A N 1
ATOM 1391 C CA . THR A 1 172 ? 4.401 -6.398 28.592 1.00 77.06 172 THR A CA 1
ATOM 1392 C C . THR A 1 172 ? 3.051 -5.722 28.351 1.00 77.06 172 THR A C 1
ATOM 1394 O O . THR A 1 172 ? 2.007 -6.196 28.800 1.00 77.06 172 THR A O 1
ATOM 1397 N N . TRP A 1 173 ? 3.071 -4.617 27.603 1.00 73.31 173 TRP A N 1
ATOM 1398 C CA . TRP A 1 173 ? 1.873 -3.926 27.115 1.00 73.31 173 TRP A CA 1
ATOM 1399 C C . TRP A 1 173 ? 1.149 -4.690 25.995 1.00 73.31 173 TRP A C 1
ATOM 1401 O O . TRP A 1 173 ? 0.011 -4.360 25.650 1.00 73.31 173 TRP A O 1
ATOM 1411 N N . GLU A 1 174 ? 1.794 -5.706 25.423 1.00 74.38 174 GLU A N 1
ATOM 1412 C CA . GLU A 1 174 ? 1.281 -6.492 24.306 1.00 74.38 174 GLU A CA 1
ATOM 1413 C C . GLU A 1 174 ? 0.529 -7.758 24.759 1.00 74.38 174 GLU A C 1
ATOM 1415 O O . GLU A 1 174 ? 1.061 -8.553 25.541 1.00 74.38 174 GLU A O 1
ATOM 1420 N N . PRO A 1 175 ? -0.676 -8.033 24.222 1.00 78.00 175 PRO A N 1
ATOM 1421 C CA . PRO A 1 175 ? -1.685 -7.115 23.677 1.00 78.00 175 PRO A CA 1
ATOM 1422 C C . PRO A 1 175 ? -2.673 -6.708 24.784 1.00 78.00 175 PRO A C 1
ATOM 1424 O O . PRO A 1 175 ? -3.374 -7.559 25.343 1.00 78.00 175 PRO A O 1
ATOM 1427 N N . SER A 1 176 ? -2.763 -5.414 25.105 1.00 82.50 176 SER A N 1
ATOM 1428 C CA . SER A 1 176 ? -3.630 -4.868 26.170 1.00 82.50 176 SER A CA 1
ATOM 1429 C C . SER A 1 176 ? -5.094 -5.355 26.109 1.00 82.50 176 SER A C 1
ATOM 1431 O O . SER A 1 176 ? -5.735 -5.581 27.135 1.00 82.50 176 SER A O 1
ATOM 1433 N N . GLU A 1 177 ? -5.607 -5.588 24.903 1.00 88.12 177 GLU A N 1
ATOM 1434 C CA . GLU A 1 177 ? -6.960 -6.048 24.584 1.00 88.12 177 GLU A CA 1
ATOM 1435 C C . GLU A 1 177 ? -7.158 -7.516 24.935 1.00 88.12 177 GLU A C 1
ATOM 1437 O O . GLU A 1 177 ? -8.175 -7.897 25.515 1.00 88.12 177 GLU A O 1
ATOM 1442 N N . THR A 1 178 ? -6.152 -8.339 24.638 1.00 87.19 178 THR A N 1
ATOM 1443 C CA . THR A 1 178 ? -6.147 -9.752 25.018 1.00 87.19 178 THR A CA 1
ATOM 1444 C C . THR A 1 178 ? -6.217 -9.875 26.537 1.00 87.19 178 THR A C 1
ATOM 1446 O O . THR A 1 178 ? -6.996 -10.671 27.060 1.00 87.19 178 THR A O 1
ATOM 1449 N N . TRP A 1 179 ? -5.484 -9.030 27.265 1.00 86.88 179 TRP A N 1
ATOM 1450 C CA . TRP A 1 179 ? -5.525 -8.999 28.730 1.00 86.88 179 TRP A CA 1
ATOM 1451 C C . TRP A 1 179 ? -6.834 -8.449 29.291 1.00 86.88 179 TRP A C 1
ATOM 1453 O O . TRP A 1 179 ? -7.333 -8.951 30.300 1.00 86.88 179 TRP A O 1
ATOM 1463 N N . PHE A 1 180 ? -7.430 -7.454 28.637 1.00 91.00 180 PHE A N 1
ATOM 1464 C CA . PHE A 1 180 ? -8.776 -6.995 28.967 1.00 91.00 180 PHE A CA 1
ATOM 1465 C C . PHE A 1 180 ? -9.793 -8.142 28.843 1.00 91.00 180 PHE A C 1
ATOM 1467 O O . PHE A 1 180 ? -10.475 -8.459 29.818 1.00 91.00 180 PHE A O 1
ATOM 1474 N N . LYS A 1 181 ? -9.836 -8.831 27.692 1.00 91.75 181 LYS A N 1
ATOM 1475 C CA . LYS A 1 181 ? -10.742 -9.969 27.449 1.00 91.75 181 LYS A CA 1
ATOM 1476 C C . LYS A 1 181 ? -10.515 -11.119 28.435 1.00 91.75 181 LYS A C 1
ATOM 1478 O O . LYS A 1 181 ? -11.484 -11.662 28.963 1.00 91.75 181 LYS A O 1
ATOM 1483 N N . ARG A 1 182 ? -9.255 -11.463 28.732 1.00 90.00 182 ARG A N 1
ATOM 1484 C CA . ARG A 1 182 ? -8.912 -12.516 29.707 1.00 90.00 182 ARG A CA 1
ATOM 1485 C C . ARG A 1 182 ? -9.439 -12.208 31.104 1.00 90.00 182 ARG A C 1
ATOM 1487 O O . ARG A 1 182 ? -10.029 -13.091 31.712 1.00 90.00 182 ARG A O 1
ATOM 1494 N N . ARG A 1 183 ? -9.298 -10.969 31.590 1.00 90.44 183 ARG A N 1
ATOM 1495 C CA . ARG A 1 183 ? -9.840 -10.566 32.902 1.00 90.44 183 ARG A CA 1
ATOM 1496 C C . ARG A 1 183 ? -11.367 -10.589 32.931 1.00 90.44 183 ARG A C 1
ATOM 1498 O O . ARG A 1 183 ? -11.940 -11.046 33.915 1.00 90.44 183 ARG A O 1
ATOM 1505 N N . VAL A 1 184 ? -12.024 -10.174 31.841 1.00 94.06 184 VAL A N 1
ATOM 1506 C CA . VAL A 1 184 ? -13.485 -10.308 31.707 1.00 94.06 184 VAL A CA 1
ATOM 1507 C C . VAL A 1 184 ? -13.903 -11.768 31.883 1.00 94.06 184 VAL A C 1
ATOM 1509 O O . VAL A 1 184 ? -14.752 -12.039 32.727 1.00 94.06 184 VAL A O 1
ATOM 1512 N N . LEU A 1 185 ? -13.288 -12.693 31.140 1.00 93.88 185 LEU A N 1
ATOM 1513 C CA . LEU A 1 185 ? -13.613 -14.123 31.192 1.00 93.88 185 LEU A CA 1
ATOM 1514 C C . LEU A 1 185 ? -13.265 -14.766 32.543 1.00 93.88 185 LEU A C 1
ATOM 1516 O O . LEU A 1 185 ? -14.073 -15.520 33.081 1.00 93.88 185 LEU A O 1
ATOM 1520 N N . ARG A 1 186 ? -12.091 -14.449 33.108 1.00 92.06 186 ARG A N 1
ATOM 1521 C CA . ARG A 1 186 ? -11.617 -14.970 34.401 1.00 92.06 186 ARG A CA 1
ATOM 1522 C C . ARG A 1 186 ? -12.632 -14.729 35.509 1.00 92.06 186 ARG A C 1
ATOM 1524 O O . ARG A 1 186 ? -12.926 -15.633 36.283 1.00 92.06 186 ARG A O 1
ATOM 1531 N N . ASP A 1 187 ? -13.202 -13.530 35.558 1.00 94.12 187 ASP A N 1
ATOM 1532 C CA . ASP A 1 187 ? -14.136 -13.166 36.617 1.00 94.12 187 ASP A CA 1
ATOM 1533 C C . ASP A 1 187 ? -15.603 -13.501 36.261 1.00 94.12 187 ASP A C 1
ATOM 1535 O O . ASP A 1 187 ? -16.530 -12.876 36.784 1.00 94.12 187 ASP A O 1
ATOM 1539 N N . GLY A 1 188 ? -15.824 -14.450 35.343 1.00 95.50 188 GLY A N 1
ATOM 1540 C CA . GLY A 1 188 ? -17.151 -14.948 34.965 1.00 95.50 188 GLY A CA 1
ATOM 1541 C C . GLY A 1 188 ? -17.945 -14.038 34.022 1.00 95.50 188 GLY A C 1
ATOM 1542 O O . GLY A 1 188 ? -19.147 -14.238 33.845 1.00 95.50 188 GLY A O 1
ATOM 1543 N N . GLY A 1 189 ? -17.306 -13.032 33.424 1.00 96.62 189 GLY A N 1
ATOM 1544 C CA . GLY A 1 189 ? -17.889 -12.246 32.341 1.00 96.62 189 GLY A CA 1
ATOM 1545 C C . GLY A 1 189 ? -17.975 -13.039 31.037 1.00 96.62 189 GLY A C 1
ATOM 1546 O O . GLY A 1 189 ? -17.375 -14.100 30.882 1.00 96.62 189 GLY A O 1
ATOM 1547 N N . ASN A 1 190 ? -18.724 -12.513 30.070 1.00 96.31 190 ASN A N 1
ATOM 1548 C CA . ASN A 1 190 ? -18.953 -13.158 28.781 1.00 96.31 190 ASN A CA 1
ATOM 1549 C C . ASN A 1 190 ? -18.405 -12.316 27.621 1.00 96.31 190 ASN A C 1
ATOM 1551 O O . ASN A 1 190 ? -18.804 -11.171 27.405 1.00 96.31 190 ASN A O 1
ATOM 1555 N N . CYS A 1 191 ? -17.515 -12.924 26.845 1.00 96.62 191 CYS A N 1
ATOM 1556 C CA . CYS A 1 191 ? -16.981 -12.373 25.606 1.00 96.62 191 CYS A CA 1
ATOM 1557 C C . CYS A 1 191 ? -17.363 -13.301 24.455 1.00 96.62 191 CYS A C 1
ATOM 1559 O O . CYS A 1 191 ? -17.365 -14.520 24.631 1.00 96.62 191 CYS A O 1
ATOM 1561 N N . ILE A 1 192 ? -17.638 -12.738 23.284 1.00 95.69 192 ILE A N 1
ATOM 1562 C CA . ILE A 1 192 ? -17.741 -13.500 22.042 1.00 95.69 192 ILE A CA 1
ATOM 1563 C C . ILE A 1 192 ? -16.822 -12.879 20.996 1.00 95.69 192 ILE A C 1
ATOM 1565 O O . ILE A 1 192 ? -16.803 -11.661 20.826 1.00 95.69 192 ILE A O 1
ATOM 1569 N N . GLU A 1 193 ? -16.069 -13.732 20.311 1.00 93.62 193 GLU A N 1
ATOM 1570 C CA . GLU A 1 193 ? -15.339 -13.375 19.099 1.00 93.62 193 GLU A CA 1
ATOM 1571 C C . GLU A 1 193 ? -16.152 -13.874 17.905 1.00 93.62 193 GLU A C 1
ATOM 1573 O O . GLU A 1 193 ? -16.567 -15.036 17.872 1.00 93.62 193 GLU A O 1
ATOM 1578 N N . VAL A 1 194 ? -16.436 -12.990 16.951 1.00 92.31 194 VAL A N 1
ATOM 1579 C CA . VAL A 1 194 ? -17.257 -13.295 15.776 1.00 92.31 194 VAL A CA 1
ATOM 1580 C C . VAL A 1 194 ? -16.493 -13.005 14.493 1.00 92.31 194 VAL A C 1
ATOM 1582 O O . VAL A 1 194 ? -15.740 -12.043 14.412 1.00 92.31 194 VAL A O 1
ATOM 1585 N N . ASP A 1 195 ? -16.718 -13.823 13.472 1.00 89.06 195 ASP A N 1
ATOM 1586 C CA . ASP A 1 195 ? -16.194 -13.625 12.118 1.00 89.06 195 ASP A CA 1
ATOM 1587 C C . ASP A 1 195 ? -17.364 -13.602 11.122 1.00 89.06 195 ASP A C 1
ATOM 1589 O O . ASP A 1 195 ? -18.432 -14.156 11.388 1.00 89.06 195 ASP A O 1
ATOM 1593 N N . GLY A 1 196 ? -17.207 -12.890 10.007 1.00 87.69 196 GLY A N 1
ATOM 1594 C CA . GLY A 1 196 ? -18.201 -12.812 8.929 1.00 87.69 196 GLY A CA 1
ATOM 1595 C C . GLY A 1 196 ? -19.497 -12.051 9.249 1.00 87.69 196 GLY A C 1
ATOM 1596 O O . GLY A 1 196 ? -20.325 -11.867 8.364 1.00 87.69 196 GLY A O 1
ATOM 1597 N N . VAL A 1 197 ? -19.691 -11.571 10.485 1.00 91.69 197 VAL A N 1
ATOM 1598 C CA . VAL A 1 197 ? -20.872 -10.759 10.849 1.00 91.69 197 VAL A CA 1
ATOM 1599 C C . VAL A 1 197 ? -20.853 -9.398 10.142 1.00 91.69 197 VAL A C 1
ATOM 1601 O O . VAL A 1 197 ? -21.875 -8.935 9.637 1.00 91.69 197 VAL A O 1
ATOM 1604 N N . ILE A 1 198 ? -19.687 -8.754 10.091 1.00 90.31 198 ILE A N 1
ATOM 1605 C CA . ILE A 1 198 ? -19.460 -7.497 9.382 1.00 90.31 198 ILE A CA 1
ATOM 1606 C C . ILE A 1 198 ? -18.682 -7.809 8.102 1.00 90.31 198 ILE A C 1
ATOM 1608 O O . ILE A 1 198 ? -17.535 -8.238 8.166 1.00 90.31 198 ILE A O 1
ATOM 1612 N N . ASP A 1 199 ? -19.305 -7.570 6.949 1.00 86.62 199 ASP A N 1
ATOM 1613 C CA . ASP A 1 199 ? -18.712 -7.780 5.626 1.00 86.62 199 ASP A CA 1
ATOM 1614 C C . ASP A 1 199 ? -19.334 -6.786 4.619 1.00 86.62 199 ASP A C 1
ATOM 1616 O O . ASP A 1 199 ? -20.558 -6.597 4.643 1.00 86.62 199 ASP A O 1
ATOM 1620 N N . PRO A 1 200 ? -18.547 -6.105 3.759 1.00 88.06 200 PRO A N 1
ATOM 1621 C CA . PRO A 1 200 ? -17.081 -6.103 3.697 1.00 88.06 200 PRO A CA 1
ATOM 1622 C C . PRO A 1 200 ? -16.405 -5.183 4.715 1.00 88.06 200 PRO A C 1
ATOM 1624 O O . PRO A 1 200 ? -16.822 -4.042 4.904 1.00 88.06 200 PRO A O 1
ATOM 1627 N N . ILE A 1 201 ? -15.290 -5.646 5.290 1.00 88.81 201 ILE A N 1
ATOM 1628 C CA . ILE A 1 201 ? -14.327 -4.805 6.019 1.00 88.81 201 ILE A CA 1
ATOM 1629 C C . ILE A 1 201 ? -13.146 -4.505 5.096 1.00 88.81 201 ILE A C 1
ATOM 1631 O O . ILE A 1 201 ? -12.480 -5.414 4.601 1.00 88.81 201 ILE A O 1
ATOM 1635 N N . VAL A 1 202 ? -12.842 -3.224 4.891 1.00 87.69 202 VAL A N 1
ATOM 1636 C CA . VAL A 1 202 ? -11.672 -2.800 4.111 1.00 87.69 202 VAL A CA 1
ATOM 1637 C C . VAL A 1 202 ? -10.644 -2.170 5.038 1.00 87.69 202 VAL A C 1
ATOM 1639 O O . VAL A 1 202 ? -10.824 -1.045 5.503 1.00 87.69 202 VAL A O 1
ATOM 1642 N N . HIS A 1 203 ? -9.533 -2.869 5.268 1.00 88.00 203 HIS A N 1
ATOM 1643 C CA . HIS A 1 203 ? -8.396 -2.325 6.007 1.00 88.00 203 HIS A CA 1
ATOM 1644 C C . HIS A 1 203 ? -7.527 -1.473 5.071 1.00 88.00 203 HIS A C 1
ATOM 1646 O O . HIS A 1 203 ? -6.875 -1.970 4.149 1.00 88.00 203 HIS A O 1
ATOM 1652 N N . LEU A 1 204 ? -7.551 -0.160 5.279 1.00 86.25 204 LEU A N 1
ATOM 1653 C CA . LEU A 1 204 ? -6.762 0.803 4.533 1.00 86.25 204 LEU A CA 1
ATOM 1654 C C . LEU A 1 204 ? -5.290 0.664 4.918 1.00 86.25 204 LEU A C 1
ATOM 1656 O O . LEU A 1 204 ? -4.910 0.681 6.088 1.00 86.25 204 LEU A O 1
ATOM 1660 N N . ASN A 1 205 ? -4.444 0.580 3.901 1.00 76.81 205 ASN A N 1
ATOM 1661 C CA . ASN A 1 205 ? -3.005 0.530 4.081 1.00 76.81 205 ASN A CA 1
ATOM 1662 C C . ASN A 1 205 ? -2.400 1.932 3.957 1.00 76.81 205 ASN A C 1
ATOM 1664 O O . ASN A 1 205 ? -2.877 2.703 3.119 1.00 76.81 205 ASN A O 1
ATOM 1668 N N . PRO A 1 206 ? -1.285 2.224 4.659 1.00 69.56 206 PRO A N 1
ATOM 1669 C CA . PRO A 1 206 ? -0.476 3.437 4.480 1.00 69.56 206 PRO A CA 1
ATOM 1670 C C . PRO A 1 206 ? 0.143 3.575 3.083 1.00 69.56 206 PRO A C 1
ATOM 1672 O O . PRO A 1 206 ? 1.048 4.375 2.870 1.00 69.56 206 PRO A O 1
ATOM 1675 N N . MET A 1 207 ? -0.343 2.829 2.090 1.00 52.97 207 MET A N 1
ATOM 1676 C CA . MET A 1 207 ? 0.070 2.932 0.702 1.00 52.97 207 MET A CA 1
ATOM 1677 C C . MET A 1 207 ? -0.531 4.173 0.029 1.00 52.97 207 MET A C 1
ATOM 1679 O O . MET A 1 207 ? -1.218 4.092 -0.983 1.00 52.97 207 MET A O 1
ATOM 1683 N N . VAL A 1 208 ? -0.171 5.343 0.547 1.00 48.91 208 VAL A N 1
ATOM 1684 C CA . VAL A 1 208 ? 0.474 6.335 -0.314 1.00 48.91 208 VAL A CA 1
ATOM 1685 C C . VAL A 1 208 ? 1.961 6.318 0.043 1.00 48.91 208 VAL A C 1
ATOM 1687 O O . VAL A 1 208 ? 2.553 7.307 0.457 1.00 48.91 208 VAL A O 1
ATOM 1690 N N . SER A 1 209 ? 2.584 5.143 -0.105 1.00 53.34 209 SER A N 1
ATOM 1691 C CA . SER A 1 209 ? 4.022 5.078 -0.345 1.00 53.34 209 SER A CA 1
ATOM 1692 C C . SER A 1 209 ? 4.306 6.051 -1.482 1.00 53.34 209 SER A C 1
ATOM 1694 O O . SER A 1 209 ? 3.547 6.012 -2.460 1.00 53.34 209 SER A O 1
ATOM 1696 N N . LYS A 1 210 ? 5.368 6.863 -1.390 1.00 64.69 210 LYS A N 1
ATOM 1697 C CA . LYS A 1 210 ? 5.996 7.505 -2.559 1.00 64.69 210 LYS A CA 1
ATOM 1698 C C . LYS A 1 210 ? 5.776 6.583 -3.767 1.00 64.69 210 LYS A C 1
ATOM 1700 O O . LYS A 1 210 ? 6.096 5.390 -3.673 1.00 64.69 210 LYS A O 1
ATOM 1705 N N . LYS A 1 211 ? 5.082 7.071 -4.810 1.00 81.19 211 LYS A N 1
ATOM 1706 C CA . LYS A 1 211 ? 4.890 6.271 -6.028 1.00 81.19 211 LYS A CA 1
ATOM 1707 C C . LYS A 1 211 ? 6.276 5.771 -6.415 1.00 81.19 211 LYS A C 1
ATOM 1709 O O . LYS A 1 211 ? 7.212 6.566 -6.419 1.00 81.19 211 LYS A O 1
ATOM 1714 N N . MET A 1 212 ? 6.396 4.458 -6.597 1.00 91.38 212 MET A N 1
ATOM 1715 C CA . MET A 1 212 ? 7.680 3.849 -6.915 1.00 91.38 212 MET A CA 1
ATOM 1716 C C . MET A 1 212 ? 8.167 4.509 -8.202 1.00 91.38 212 MET A C 1
ATOM 1718 O O . MET A 1 212 ? 7.419 4.537 -9.173 1.00 91.38 212 MET A O 1
ATOM 1722 N N . ASN A 1 213 ? 9.354 5.103 -8.196 1.00 96.25 213 ASN A N 1
ATOM 1723 C CA . ASN A 1 213 ? 9.905 5.682 -9.408 1.00 96.25 213 ASN A CA 1
ATOM 1724 C C . ASN A 1 213 ? 10.431 4.538 -10.279 1.00 96.25 213 ASN A C 1
ATOM 1726 O O . ASN A 1 213 ? 11.428 3.903 -9.930 1.00 96.25 213 ASN A O 1
ATOM 1730 N N . VAL A 1 214 ? 9.735 4.227 -11.369 1.00 97.94 214 VAL A N 1
ATOM 1731 C CA . VAL A 1 214 ? 10.030 3.061 -12.208 1.00 97.94 214 VAL A CA 1
ATOM 1732 C C . VAL A 1 214 ? 10.553 3.499 -13.568 1.00 97.94 214 VAL A C 1
ATOM 1734 O O . VAL A 1 214 ? 10.001 4.403 -14.195 1.00 97.94 214 VAL A O 1
ATOM 1737 N N . LEU A 1 215 ? 11.578 2.794 -14.046 1.00 98.50 215 LEU A N 1
ATOM 1738 C CA . LEU A 1 215 ? 12.027 2.865 -15.432 1.00 98.50 215 LEU A CA 1
ATOM 1739 C C . LEU A 1 215 ? 11.484 1.673 -16.225 1.00 98.50 215 LEU A C 1
ATOM 1741 O O . LEU A 1 215 ? 11.763 0.526 -15.869 1.00 98.50 215 LEU A O 1
ATOM 1745 N N . ILE A 1 216 ? 10.771 1.925 -17.323 1.00 98.44 216 ILE A N 1
ATOM 1746 C CA . ILE A 1 216 ? 10.511 0.915 -18.355 1.00 98.44 216 ILE A CA 1
ATOM 1747 C C . ILE A 1 216 ? 11.766 0.824 -19.216 1.00 98.44 216 ILE A C 1
ATOM 1749 O O . ILE A 1 216 ? 12.108 1.769 -19.924 1.00 98.44 216 ILE A O 1
ATOM 1753 N N . GLY A 1 217 ? 12.468 -0.303 -19.134 1.00 97.94 217 GLY A N 1
ATOM 1754 C CA . GLY A 1 217 ? 13.735 -0.497 -19.833 1.00 97.94 217 GLY A CA 1
ATOM 1755 C C . GLY A 1 217 ? 13.707 -1.729 -20.723 1.00 97.94 217 GLY A C 1
ATOM 1756 O O . GLY A 1 217 ? 13.415 -2.817 -20.222 1.00 97.94 217 GLY A O 1
ATOM 1757 N N . THR A 1 218 ? 14.052 -1.596 -22.006 1.00 96.94 218 THR A N 1
ATOM 1758 C CA . THR A 1 218 ? 14.176 -2.759 -22.903 1.00 96.94 218 THR A CA 1
ATOM 1759 C C . THR A 1 218 ? 15.277 -2.593 -23.952 1.00 96.94 218 THR A C 1
ATOM 1761 O O . THR A 1 218 ? 15.408 -1.524 -24.552 1.00 96.94 218 THR A O 1
ATOM 1764 N N . PRO A 1 219 ? 16.056 -3.654 -24.232 1.00 96.94 219 PRO A N 1
ATOM 1765 C CA . PRO A 1 219 ? 16.802 -3.761 -25.479 1.00 96.94 219 PRO A CA 1
ATOM 1766 C C . PRO A 1 219 ? 15.843 -3.756 -26.679 1.00 96.94 219 PRO A C 1
ATOM 1768 O O . PRO A 1 219 ? 14.765 -4.357 -26.611 1.00 96.94 219 PRO A O 1
ATOM 1771 N N . ILE A 1 220 ? 16.239 -3.120 -27.778 1.00 97.75 220 ILE A N 1
ATOM 1772 C CA . ILE A 1 220 ? 15.513 -3.107 -29.054 1.00 97.75 220 ILE A CA 1
ATOM 1773 C C . ILE A 1 220 ? 16.474 -3.417 -30.208 1.00 97.75 220 ILE A C 1
ATOM 1775 O O . ILE A 1 220 ? 17.671 -3.177 -30.102 1.00 97.75 220 ILE A O 1
ATOM 1779 N N . HIS A 1 221 ? 15.937 -3.960 -31.300 1.00 97.00 221 HIS A N 1
ATOM 1780 C CA . HIS A 1 221 ? 16.677 -4.248 -32.530 1.00 97.00 221 HIS A CA 1
ATOM 1781 C C . HIS A 1 221 ? 15.724 -4.124 -33.725 1.00 97.00 221 HIS A C 1
ATOM 1783 O O . HIS A 1 221 ? 14.553 -4.496 -33.606 1.00 97.00 221 HIS A O 1
ATOM 1789 N N . GLU A 1 222 ? 16.220 -3.699 -34.888 1.00 97.00 222 GLU A N 1
ATOM 1790 C CA . GLU A 1 222 ? 15.455 -3.591 -36.140 1.00 97.00 222 GLU A CA 1
ATOM 1791 C C . GLU A 1 222 ? 14.747 -4.892 -36.568 1.00 97.00 222 GLU A C 1
ATOM 1793 O O . GLU A 1 222 ? 13.681 -4.846 -37.173 1.00 97.00 222 GLU A O 1
ATOM 1798 N N . ALA A 1 223 ? 15.246 -6.072 -36.172 1.00 95.38 223 ALA A N 1
ATOM 1799 C CA . ALA A 1 223 ? 14.590 -7.355 -36.435 1.00 95.38 223 ALA A CA 1
ATOM 1800 C C . ALA A 1 223 ? 13.236 -7.507 -35.706 1.00 95.38 223 ALA A C 1
ATOM 1802 O O . ALA A 1 223 ? 12.437 -8.380 -36.053 1.00 95.38 223 ALA A O 1
ATOM 1803 N N . LYS A 1 224 ? 12.973 -6.666 -34.694 1.00 95.06 224 LYS A N 1
ATOM 1804 C CA . LYS A 1 224 ? 11.698 -6.568 -33.968 1.00 95.06 224 LYS A CA 1
ATOM 1805 C C . LYS A 1 224 ? 10.880 -5.322 -34.338 1.00 95.06 224 LYS A C 1
ATOM 1807 O O . LYS A 1 224 ? 9.941 -4.972 -33.630 1.00 95.06 224 LYS A O 1
ATOM 1812 N N . ASP A 1 225 ? 11.180 -4.663 -35.457 1.00 97.31 225 ASP A N 1
ATOM 1813 C CA . ASP A 1 225 ? 10.411 -3.489 -35.901 1.00 97.31 225 ASP A CA 1
ATOM 1814 C C . ASP A 1 225 ? 8.925 -3.801 -36.148 1.00 97.31 225 ASP A C 1
ATOM 1816 O O . ASP A 1 225 ? 8.068 -2.948 -35.937 1.00 97.31 225 ASP A O 1
ATOM 1820 N N . TYR A 1 226 ? 8.596 -5.051 -36.488 1.00 96.88 226 TYR A N 1
ATOM 1821 C CA . TYR A 1 226 ? 7.212 -5.509 -36.658 1.00 96.88 226 TYR A CA 1
ATOM 1822 C C . TYR A 1 226 ? 6.324 -5.278 -35.417 1.00 96.88 226 TYR A C 1
ATOM 1824 O O . TYR A 1 226 ? 5.101 -5.204 -35.542 1.00 96.88 226 TYR A O 1
ATOM 1832 N N . SER A 1 227 ? 6.909 -5.172 -34.216 1.00 97.12 227 SER A N 1
ATOM 1833 C CA . SER A 1 227 ? 6.171 -5.037 -32.957 1.00 97.12 227 SER A CA 1
ATOM 1834 C C . SER A 1 227 ? 6.320 -3.676 -32.277 1.00 97.12 227 SER A C 1
ATOM 1836 O O . SER A 1 227 ? 5.446 -3.296 -31.491 1.00 97.12 227 SER A O 1
ATOM 1838 N N . ILE A 1 228 ? 7.393 -2.932 -32.567 1.00 98.06 228 ILE A N 1
ATOM 1839 C CA . ILE A 1 228 ? 7.825 -1.793 -31.746 1.00 98.06 228 ILE A CA 1
ATOM 1840 C C . ILE A 1 228 ? 6.794 -0.660 -31.688 1.00 98.06 228 ILE A C 1
ATOM 1842 O O . ILE A 1 228 ? 6.538 -0.123 -30.614 1.00 98.06 228 ILE A O 1
ATOM 1846 N N . GLU A 1 229 ? 6.145 -0.321 -32.806 1.00 98.19 229 GLU A N 1
ATOM 1847 C CA . GLU A 1 229 ? 5.164 0.770 -32.839 1.00 98.19 229 GLU A CA 1
ATOM 1848 C C . GLU A 1 229 ? 3.945 0.441 -31.966 1.00 98.19 229 GLU A C 1
ATOM 1850 O O . GLU A 1 229 ? 3.532 1.229 -31.112 1.00 98.19 229 GLU A O 1
ATOM 1855 N N . ARG A 1 230 ? 3.394 -0.768 -32.126 1.00 98.00 230 ARG A N 1
ATOM 1856 C CA . ARG A 1 230 ? 2.244 -1.225 -31.340 1.00 98.00 230 ARG A CA 1
ATOM 1857 C C . ARG A 1 230 ? 2.594 -1.373 -29.859 1.00 98.00 230 ARG A C 1
ATOM 1859 O O . ARG A 1 230 ? 1.757 -1.075 -29.006 1.00 98.00 230 ARG A O 1
ATOM 1866 N N . TRP A 1 231 ? 3.819 -1.796 -29.552 1.00 98.12 231 TRP A N 1
ATOM 1867 C CA . TRP A 1 231 ? 4.338 -1.837 -28.188 1.00 98.12 231 TRP A CA 1
ATOM 1868 C C . TRP A 1 231 ? 4.424 -0.435 -27.570 1.00 98.12 231 TRP A C 1
ATOM 1870 O O . TRP A 1 231 ? 3.872 -0.211 -26.494 1.00 98.12 231 TRP A O 1
ATOM 1880 N N . LEU A 1 232 ? 4.985 0.550 -28.280 1.00 98.50 232 LEU A N 1
ATOM 1881 C CA . LEU A 1 232 ? 5.044 1.946 -27.823 1.00 98.50 232 LEU A CA 1
ATOM 1882 C C . LEU A 1 232 ? 3.648 2.552 -27.622 1.00 98.50 232 LEU A C 1
ATOM 1884 O O . LEU A 1 232 ? 3.418 3.265 -26.645 1.00 98.50 232 LEU A O 1
ATOM 1888 N N . GLN A 1 233 ? 2.677 2.211 -28.473 1.00 98.31 233 GLN A N 1
ATOM 1889 C CA . GLN A 1 233 ? 1.279 2.594 -28.258 1.00 98.31 233 GLN A CA 1
ATOM 1890 C C . GLN A 1 233 ? 0.696 2.013 -26.951 1.00 98.31 233 GLN A C 1
ATOM 1892 O O . GLN A 1 233 ? -0.213 2.599 -26.359 1.00 98.31 233 GLN A O 1
ATOM 1897 N N . ASN A 1 234 ? 1.160 0.845 -26.500 1.00 97.75 234 ASN A N 1
ATOM 1898 C CA . ASN A 1 234 ? 0.750 0.253 -25.226 1.00 97.75 234 ASN A CA 1
ATOM 1899 C C . ASN A 1 234 ? 1.515 0.855 -24.036 1.00 97.75 234 ASN A C 1
ATOM 1901 O O . ASN A 1 234 ? 0.905 1.063 -22.985 1.00 97.75 234 ASN A O 1
ATOM 1905 N N . VAL A 1 235 ? 2.795 1.206 -24.214 1.00 97.94 235 VAL A N 1
ATOM 1906 C CA . VAL A 1 235 ? 3.594 1.975 -23.241 1.00 97.94 235 VAL A CA 1
ATOM 1907 C C . VAL A 1 235 ? 2.944 3.329 -22.955 1.00 97.94 235 VAL A C 1
ATOM 1909 O O . VAL A 1 235 ? 2.760 3.687 -21.795 1.00 97.94 235 VAL A O 1
ATOM 1912 N N . SER A 1 236 ? 2.495 4.050 -23.988 1.00 97.50 236 SER A N 1
ATOM 1913 C CA . SER A 1 236 ? 1.883 5.380 -23.839 1.00 97.50 236 SER A CA 1
ATOM 1914 C C . SER A 1 236 ? 0.552 5.380 -23.069 1.00 97.50 236 SER A C 1
ATOM 1916 O O . SER A 1 236 ? 0.003 6.445 -22.795 1.00 97.50 236 SER A O 1
ATOM 1918 N N . LYS A 1 237 ? -0.005 4.199 -22.776 1.00 97.12 237 LYS A N 1
ATOM 1919 C CA . LYS A 1 237 ? -1.290 4.010 -22.088 1.00 97.12 237 LYS A CA 1
ATOM 1920 C C . LYS A 1 237 ? -1.139 3.445 -20.674 1.00 97.12 237 LYS A C 1
ATOM 1922 O O . LYS A 1 237 ? -2.159 3.169 -20.051 1.00 97.12 237 LYS A O 1
ATOM 1927 N N . GLN A 1 238 ? 0.081 3.223 -20.183 1.00 95.88 238 GLN A N 1
ATOM 1928 C CA . GLN A 1 238 ? 0.282 2.701 -18.828 1.00 95.88 238 GLN A CA 1
ATOM 1929 C C . GLN A 1 238 ? -0.295 3.664 -17.780 1.00 95.88 238 GLN A C 1
ATOM 1931 O O . GLN A 1 238 ? -0.115 4.878 -17.863 1.00 95.88 238 GLN A O 1
ATOM 1936 N N . GLU A 1 239 ? -1.001 3.112 -16.792 1.00 94.00 239 GLU A N 1
ATOM 1937 C CA . GLU A 1 239 ? -1.636 3.884 -15.712 1.00 94.00 239 GLU A CA 1
ATOM 1938 C C . GLU A 1 239 ? -0.610 4.382 -14.688 1.00 94.00 239 GLU A C 1
ATOM 1940 O O . GLU A 1 239 ? -0.748 5.470 -14.117 1.00 94.00 239 GLU A O 1
ATOM 1945 N N . HIS A 1 240 ? 0.449 3.596 -14.485 1.00 93.81 240 HIS A N 1
ATOM 1946 C CA . HIS A 1 240 ? 1.559 3.960 -13.625 1.00 93.81 240 HIS A CA 1
ATOM 1947 C C . HIS A 1 240 ? 2.538 4.875 -14.380 1.00 93.81 240 HIS A C 1
ATOM 1949 O O . HIS A 1 240 ? 3.070 4.458 -15.411 1.00 93.81 240 HIS A O 1
ATOM 1955 N N . PRO A 1 241 ? 2.821 6.096 -13.884 1.00 93.62 241 PRO A N 1
ATOM 1956 C CA . PRO A 1 241 ? 3.817 6.968 -14.497 1.00 93.62 241 PRO A CA 1
ATOM 1957 C C . PRO A 1 241 ? 5.204 6.326 -14.436 1.00 93.62 241 PRO A C 1
ATOM 1959 O O . PRO A 1 241 ? 5.661 5.964 -13.354 1.00 93.62 241 PRO A O 1
ATOM 1962 N N . ALA A 1 242 ? 5.868 6.210 -15.579 1.00 97.19 242 ALA A N 1
ATOM 1963 C CA . ALA A 1 242 ? 7.213 5.665 -15.679 1.00 97.19 242 ALA A CA 1
ATOM 1964 C C . ALA A 1 242 ? 7.962 6.325 -16.840 1.00 97.19 242 ALA A C 1
ATOM 1966 O O . ALA A 1 242 ? 7.351 6.702 -17.845 1.00 97.19 242 ALA A O 1
ATOM 1967 N N . ASP A 1 243 ? 9.278 6.444 -16.699 1.00 98.31 243 ASP A N 1
ATOM 1968 C CA . ASP A 1 243 ? 10.145 6.888 -17.789 1.00 98.31 243 ASP A CA 1
ATOM 1969 C C . ASP A 1 243 ? 10.498 5.703 -18.696 1.00 98.31 243 ASP A C 1
ATOM 1971 O O . ASP A 1 243 ? 10.437 4.542 -18.280 1.00 98.31 243 ASP A O 1
ATOM 1975 N N . LEU A 1 244 ? 10.879 5.990 -19.940 1.00 98.62 244 LEU A N 1
ATOM 1976 C CA . LEU A 1 244 ? 11.220 4.984 -20.940 1.00 98.62 244 LEU A CA 1
ATOM 1977 C C . LEU A 1 244 ? 12.703 5.066 -21.314 1.00 98.62 244 LEU A C 1
ATOM 1979 O O . LEU A 1 244 ? 13.181 6.108 -21.759 1.00 98.62 244 LEU A O 1
ATOM 1983 N N . PHE A 1 245 ? 13.426 3.953 -21.213 1.00 98.75 245 PHE A N 1
ATOM 1984 C CA . PHE A 1 245 ? 14.798 3.856 -21.708 1.00 98.75 245 PHE A CA 1
ATOM 1985 C C . PHE A 1 245 ? 14.979 2.650 -22.625 1.00 98.75 245 PHE A C 1
ATOM 1987 O O . PHE A 1 245 ? 14.799 1.498 -22.229 1.00 98.75 245 PHE A O 1
ATOM 1994 N N . LEU A 1 246 ? 15.336 2.930 -23.873 1.00 98.69 246 LEU A N 1
ATOM 1995 C CA . LEU A 1 246 ? 15.548 1.927 -24.906 1.00 98.69 246 LEU A CA 1
ATOM 1996 C C . LEU A 1 246 ? 17.035 1.848 -25.236 1.00 98.69 246 LEU A C 1
ATOM 1998 O O . LEU A 1 246 ? 17.686 2.881 -25.388 1.00 98.69 246 LEU A O 1
ATOM 2002 N N . VAL A 1 247 ? 17.556 0.633 -25.378 1.00 98.56 247 VAL A N 1
ATOM 2003 C CA . VAL A 1 247 ? 18.925 0.416 -25.865 1.00 98.56 247 VAL A CA 1
ATOM 2004 C C . VAL A 1 247 ? 18.855 -0.293 -27.206 1.00 98.56 247 VAL A C 1
ATOM 2006 O O . VAL A 1 247 ? 18.489 -1.467 -27.265 1.00 98.56 247 VAL A O 1
ATOM 2009 N N . ASP A 1 248 ? 19.161 0.441 -28.270 1.00 98.44 248 ASP A N 1
ATOM 2010 C CA . ASP A 1 248 ? 19.226 -0.074 -29.632 1.00 98.44 248 ASP A CA 1
ATOM 2011 C C . ASP A 1 248 ? 20.539 -0.817 -29.849 1.00 98.44 248 ASP A C 1
ATOM 2013 O O . ASP A 1 248 ? 21.607 -0.268 -29.610 1.00 98.44 248 ASP A O 1
ATOM 2017 N N . ASN A 1 249 ? 20.458 -2.075 -30.271 1.00 97.38 249 ASN A N 1
ATOM 2018 C CA . ASN A 1 249 ? 21.621 -2.899 -30.597 1.00 97.38 249 ASN A CA 1
ATOM 2019 C C . ASN A 1 249 ? 21.621 -3.381 -32.059 1.00 97.38 249 ASN A C 1
ATOM 2021 O O . ASN A 1 249 ? 22.264 -4.392 -32.377 1.00 97.38 249 ASN A O 1
ATOM 2025 N N . SER A 1 250 ? 20.900 -2.657 -32.923 1.00 96.50 250 SER A N 1
ATOM 2026 C CA . SER A 1 250 ? 20.916 -2.810 -34.383 1.00 96.50 250 SER A CA 1
ATOM 2027 C C . SER A 1 250 ? 22.264 -2.383 -34.987 1.00 96.50 250 SER A C 1
ATOM 2029 O O . SER A 1 250 ? 23.064 -1.732 -34.318 1.00 96.50 250 SER A O 1
ATOM 2031 N N . PRO A 1 251 ? 22.553 -2.719 -36.254 1.00 94.50 251 PRO A N 1
ATOM 2032 C CA . PRO A 1 251 ? 23.681 -2.132 -36.974 1.00 94.50 251 PRO A CA 1
ATOM 2033 C C . PRO A 1 251 ? 23.448 -0.641 -37.284 1.00 94.50 251 PRO A C 1
ATOM 2035 O O . PRO A 1 251 ? 22.525 -0.292 -38.023 1.00 94.50 251 PRO A O 1
ATOM 2038 N N . GLY A 1 252 ? 24.309 0.243 -36.769 1.00 94.62 252 GLY A N 1
ATOM 2039 C CA . GLY A 1 252 ? 24.213 1.690 -36.993 1.00 94.62 252 GLY A CA 1
ATOM 2040 C C . GLY A 1 252 ? 22.994 2.366 -36.344 1.00 94.62 252 GLY A C 1
ATOM 2041 O O . GLY A 1 252 ? 22.155 1.735 -35.714 1.00 94.62 252 GLY A O 1
ATOM 2042 N N . THR A 1 253 ? 22.884 3.688 -36.499 1.00 96.62 253 THR A N 1
ATOM 2043 C CA . THR A 1 253 ? 21.940 4.523 -35.725 1.00 96.62 253 THR A CA 1
ATOM 2044 C C . THR A 1 253 ? 20.580 4.754 -36.388 1.00 96.62 253 THR A C 1
ATOM 2046 O O . THR A 1 253 ? 19.742 5.461 -35.831 1.00 96.62 253 THR A O 1
ATOM 2049 N N . GLY A 1 254 ? 20.335 4.206 -37.582 1.00 97.75 254 GLY A N 1
ATOM 2050 C CA . GLY A 1 254 ? 19.105 4.488 -38.336 1.00 97.75 254 GLY A CA 1
ATOM 2051 C C . GLY A 1 254 ? 17.831 4.036 -37.612 1.00 97.75 254 GLY A C 1
ATOM 2052 O O . GLY A 1 254 ? 16.782 4.674 -37.722 1.00 97.75 254 GLY A O 1
ATOM 2053 N N . TYR A 1 255 ? 17.918 2.964 -36.822 1.00 98.12 255 TYR A N 1
ATOM 2054 C CA . TYR A 1 255 ? 16.771 2.450 -36.082 1.00 98.12 255 TYR A CA 1
ATOM 2055 C C . TYR A 1 255 ? 16.406 3.324 -34.867 1.00 98.12 255 TYR A C 1
ATOM 2057 O O . TYR A 1 255 ? 15.218 3.519 -34.600 1.00 98.12 255 TYR A O 1
ATOM 2065 N N . VAL A 1 256 ? 17.383 3.975 -34.222 1.00 98.25 256 VAL A N 1
ATOM 2066 C CA . VAL A 1 256 ? 17.152 5.000 -33.184 1.00 98.25 256 VAL A CA 1
ATOM 2067 C C . VAL A 1 256 ? 16.224 6.111 -33.676 1.00 98.25 256 VAL A C 1
ATOM 2069 O O . VAL A 1 256 ? 15.249 6.447 -32.999 1.00 98.25 256 VAL A O 1
ATOM 2072 N N . GLU A 1 257 ? 16.495 6.672 -34.858 1.00 98.06 257 GLU A N 1
ATOM 2073 C CA . GLU A 1 257 ? 15.695 7.764 -35.433 1.00 98.06 257 GLU A CA 1
ATOM 2074 C C . GLU A 1 257 ? 14.253 7.317 -35.691 1.00 98.06 257 GLU A C 1
ATOM 2076 O O . GLU A 1 257 ? 13.295 7.989 -35.294 1.00 98.06 257 GLU A O 1
ATOM 2081 N N . LYS A 1 258 ? 14.097 6.132 -36.291 1.00 98.38 258 LYS A N 1
ATOM 2082 C CA . LYS A 1 258 ? 12.795 5.532 -36.588 1.00 98.38 258 LYS A CA 1
ATOM 2083 C C . LYS A 1 258 ? 11.964 5.306 -35.322 1.00 98.38 258 LYS A C 1
ATOM 2085 O O . LYS A 1 258 ? 10.790 5.674 -35.280 1.00 98.38 258 LYS A O 1
ATOM 2090 N N . VAL A 1 259 ? 12.565 4.759 -34.267 1.00 98.38 259 VAL A N 1
ATOM 2091 C CA . VAL A 1 259 ? 11.873 4.529 -32.990 1.00 98.38 259 VAL A CA 1
ATOM 2092 C C . VAL A 1 259 ? 11.549 5.851 -32.285 1.00 98.38 259 VAL A C 1
ATOM 2094 O O . VAL A 1 259 ? 10.460 5.992 -31.725 1.00 98.38 259 VAL A O 1
ATOM 2097 N N . GLY A 1 260 ? 12.415 6.863 -32.397 1.00 98.25 260 GLY A N 1
ATOM 2098 C CA . GLY A 1 260 ? 12.125 8.227 -31.942 1.00 98.25 260 GLY A CA 1
ATOM 2099 C C . GLY A 1 260 ? 10.872 8.823 -32.599 1.00 98.25 260 GLY A C 1
ATOM 2100 O O . GLY A 1 260 ? 10.043 9.435 -31.916 1.00 98.25 260 GLY A O 1
ATOM 2101 N N . MET A 1 261 ? 10.663 8.577 -33.899 1.00 98.38 261 MET A N 1
ATOM 2102 C CA . MET A 1 261 ? 9.437 8.988 -34.600 1.00 98.38 261 MET A CA 1
ATOM 2103 C C . MET A 1 261 ? 8.185 8.292 -34.048 1.00 98.38 261 MET A C 1
ATOM 2105 O O . MET A 1 261 ? 7.147 8.940 -33.899 1.00 98.38 261 MET A O 1
ATOM 2109 N N . TYR A 1 262 ? 8.263 7.003 -33.699 1.00 98.56 262 TYR A N 1
ATOM 2110 C CA . TYR A 1 262 ? 7.145 6.289 -33.070 1.00 98.56 262 TYR A CA 1
ATOM 2111 C C . TYR A 1 262 ? 6.825 6.827 -31.669 1.00 98.56 262 TYR A C 1
ATOM 2113 O O . TYR A 1 262 ? 5.652 7.037 -31.348 1.00 98.56 262 TYR A O 1
ATOM 2121 N N . CYS A 1 263 ? 7.843 7.126 -30.853 1.00 98.31 263 CYS A N 1
ATOM 2122 C CA . CYS A 1 263 ? 7.650 7.773 -29.551 1.00 98.31 263 CYS A CA 1
ATOM 2123 C C . CYS A 1 263 ? 6.921 9.116 -29.698 1.00 98.31 263 CYS A C 1
ATOM 2125 O O . CYS A 1 263 ? 5.933 9.364 -29.000 1.00 98.31 263 CYS A O 1
ATOM 2127 N N . ALA A 1 264 ? 7.352 9.951 -30.652 1.00 97.88 264 ALA A N 1
ATOM 2128 C CA . ALA A 1 264 ? 6.709 11.229 -30.947 1.00 97.88 264 ALA A CA 1
ATOM 2129 C C . ALA A 1 264 ? 5.252 11.049 -31.410 1.00 97.88 264 ALA A C 1
ATOM 2131 O O . ALA A 1 264 ? 4.357 11.729 -30.903 1.00 97.88 264 ALA A O 1
ATOM 2132 N N . LYS A 1 265 ? 4.995 10.089 -32.311 1.00 98.38 265 LYS A N 1
ATOM 2133 C CA . LYS A 1 265 ? 3.652 9.753 -32.816 1.00 98.38 265 LYS A CA 1
ATOM 2134 C C . LYS A 1 265 ? 2.677 9.370 -31.698 1.00 98.38 265 LYS A C 1
ATOM 2136 O O . LYS A 1 265 ? 1.504 9.730 -31.766 1.00 98.38 265 LYS A O 1
ATOM 2141 N N . HIS A 1 266 ? 3.149 8.664 -30.672 1.00 98.12 266 HIS A N 1
ATOM 2142 C CA . HIS A 1 266 ? 2.328 8.220 -29.539 1.00 98.12 266 HIS A CA 1
ATOM 2143 C C . HIS A 1 266 ? 2.391 9.146 -28.316 1.00 98.12 266 HIS A C 1
ATOM 2145 O O . HIS A 1 266 ? 1.835 8.817 -27.270 1.00 98.12 266 HIS A O 1
ATOM 2151 N N . GLY A 1 267 ? 3.020 10.320 -28.442 1.00 96.81 267 GLY A N 1
ATOM 2152 C CA . GLY A 1 267 ? 3.053 11.331 -27.384 1.00 96.81 267 GLY A CA 1
ATOM 2153 C C . GLY A 1 267 ? 3.905 10.950 -26.170 1.00 96.81 267 GLY A C 1
ATOM 2154 O O . GLY A 1 267 ? 3.714 11.521 -25.096 1.00 96.81 267 GLY A O 1
ATOM 2155 N N . ILE A 1 268 ? 4.843 10.013 -26.321 1.00 97.44 268 ILE A N 1
ATOM 2156 C CA . ILE A 1 268 ? 5.785 9.636 -25.266 1.00 97.44 268 ILE A CA 1
ATOM 2157 C C . ILE A 1 268 ? 6.844 10.736 -25.182 1.00 97.44 268 ILE A C 1
ATOM 2159 O O . ILE A 1 268 ? 7.591 10.958 -26.132 1.00 97.44 268 ILE A O 1
ATOM 2163 N N . ARG A 1 269 ? 6.886 11.460 -24.058 1.00 93.75 269 ARG A N 1
ATOM 2164 C CA . ARG A 1 269 ? 7.803 12.601 -23.861 1.00 93.75 269 ARG A CA 1
ATOM 2165 C C . ARG A 1 269 ? 9.017 12.260 -23.006 1.00 93.75 269 ARG A C 1
ATOM 2167 O O . ARG A 1 269 ? 10.099 12.769 -23.268 1.00 93.75 269 ARG A O 1
ATOM 2174 N N . ASN A 1 270 ? 8.845 11.385 -22.022 1.00 94.62 270 ASN A N 1
ATOM 2175 C CA . ASN A 1 270 ? 9.902 11.002 -21.093 1.00 94.62 270 ASN A CA 1
ATOM 2176 C C . ASN A 1 270 ? 10.604 9.739 -21.590 1.00 94.62 270 ASN A C 1
ATOM 2178 O O . ASN A 1 270 ? 10.445 8.666 -21.008 1.00 94.62 270 ASN A O 1
ATOM 2182 N N . TYR A 1 271 ? 11.322 9.849 -22.707 1.00 98.25 271 TYR A N 1
ATOM 2183 C CA . TYR A 1 271 ? 12.084 8.727 -23.239 1.00 98.25 271 TYR A CA 1
ATOM 2184 C C . TYR A 1 271 ? 13.528 9.094 -23.563 1.00 98.25 271 TYR A C 1
ATOM 2186 O O . TYR A 1 271 ? 13.835 10.227 -23.934 1.00 98.25 271 TYR A O 1
ATOM 2194 N N . LYS A 1 272 ? 14.404 8.094 -23.464 1.00 98.50 272 LYS A N 1
ATOM 2195 C CA . LYS A 1 272 ? 15.772 8.116 -23.980 1.00 98.50 272 LYS A CA 1
ATOM 2196 C C . LYS A 1 272 ? 15.997 6.858 -24.822 1.00 98.50 272 LYS A C 1
ATOM 2198 O O . LYS A 1 272 ? 15.525 5.779 -24.468 1.00 98.50 272 LYS A O 1
ATOM 2203 N N . ILE A 1 273 ? 16.718 7.004 -25.930 1.00 98.62 273 ILE A N 1
ATOM 2204 C CA . ILE A 1 273 ? 17.195 5.886 -26.749 1.00 98.62 273 ILE A CA 1
ATOM 2205 C C . ILE A 1 273 ? 18.715 5.995 -26.810 1.00 98.62 273 ILE A C 1
ATOM 2207 O O . ILE A 1 273 ? 19.240 7.069 -27.103 1.00 98.62 273 ILE A O 1
ATOM 2211 N N . GLU A 1 274 ? 19.414 4.914 -26.490 1.00 98.44 274 GLU A N 1
ATOM 2212 C CA . GLU A 1 274 ? 20.871 4.833 -26.562 1.00 98.44 274 GLU A CA 1
ATOM 2213 C C . GLU A 1 274 ? 21.282 3.755 -27.557 1.00 98.44 274 GLU A C 1
ATOM 2215 O O . GLU A 1 274 ? 20.742 2.652 -27.531 1.00 98.44 274 GLU A O 1
ATOM 2220 N N . HIS A 1 275 ? 22.218 4.089 -28.442 1.00 98.44 275 HIS A N 1
ATOM 2221 C CA . HIS A 1 275 ? 22.745 3.155 -29.428 1.00 98.44 275 HIS A CA 1
ATOM 2222 C C . HIS A 1 275 ? 23.949 2.399 -28.872 1.00 98.44 275 HIS A C 1
ATOM 2224 O O . HIS A 1 275 ? 24.902 3.012 -28.391 1.00 98.44 275 HIS A O 1
ATOM 2230 N N . LEU A 1 276 ? 23.923 1.076 -28.986 1.00 97.19 276 LEU A N 1
ATOM 2231 C CA . LEU A 1 276 ? 25.000 0.165 -28.636 1.00 97.19 276 LEU A CA 1
ATOM 2232 C C . LEU A 1 276 ? 25.560 -0.465 -29.917 1.00 97.19 276 LEU A C 1
ATOM 2234 O O . LEU A 1 276 ? 25.061 -1.479 -30.407 1.00 97.19 276 LEU A O 1
ATOM 2238 N N . GLU A 1 277 ? 26.646 0.115 -30.422 1.00 95.62 277 GLU A N 1
ATOM 2239 C CA . GLU A 1 277 ? 27.377 -0.438 -31.561 1.00 95.62 277 GLU A CA 1
ATOM 2240 C C . GLU A 1 277 ? 28.165 -1.685 -31.129 1.00 95.62 277 GLU A C 1
ATOM 2242 O O . GLU A 1 277 ? 28.958 -1.644 -30.183 1.00 95.62 277 GLU A O 1
ATOM 2247 N N . LEU A 1 278 ? 27.950 -2.806 -31.823 1.00 93.00 278 LEU A N 1
ATOM 2248 C CA . LEU A 1 278 ? 28.624 -4.080 -31.557 1.00 93.00 278 LEU A CA 1
ATOM 2249 C C . LEU A 1 278 ? 29.045 -4.752 -32.867 1.00 93.00 278 LEU A C 1
ATOM 2251 O O . LEU A 1 278 ? 28.266 -4.715 -33.827 1.00 93.00 278 LEU A O 1
ATOM 2255 N N . PRO A 1 279 ? 30.197 -5.452 -32.892 1.00 92.56 279 PRO A N 1
ATOM 2256 C CA . PRO A 1 279 ? 30.664 -6.160 -34.082 1.00 92.56 279 PRO A CA 1
ATOM 2257 C C . PRO A 1 279 ? 29.599 -7.122 -34.634 1.00 92.56 279 PRO A C 1
ATOM 2259 O O . PRO A 1 279 ? 28.967 -7.818 -33.833 1.00 92.56 279 PRO A O 1
ATOM 2262 N N . PRO A 1 280 ? 29.350 -7.181 -35.955 1.00 87.00 280 PRO A N 1
ATOM 2263 C CA . PRO A 1 280 ? 28.275 -7.991 -36.548 1.00 87.00 280 PRO A CA 1
ATOM 2264 C C . PRO A 1 280 ? 28.260 -9.462 -36.106 1.00 87.00 280 PRO A C 1
ATOM 2266 O O . PRO A 1 280 ? 27.194 -10.046 -35.935 1.00 87.00 280 PRO A O 1
ATOM 2269 N N . GLU A 1 281 ? 29.435 -10.034 -35.860 1.00 89.62 281 GLU A N 1
ATOM 2270 C CA . GLU A 1 281 ? 29.666 -11.404 -35.400 1.00 89.62 281 GLU A CA 1
ATOM 2271 C C . GLU A 1 281 ? 29.305 -11.653 -33.924 1.00 89.62 281 GLU A C 1
ATOM 2273 O O . GLU A 1 281 ? 29.348 -12.789 -33.458 1.00 89.62 281 GLU A O 1
ATOM 2278 N N . GLN A 1 282 ? 28.949 -10.609 -33.174 1.00 89.25 282 GLN A N 1
ATOM 2279 C CA . GLN A 1 282 ? 28.612 -10.715 -31.761 1.00 89.25 282 GLN A CA 1
ATOM 2280 C C . GLN A 1 282 ? 27.324 -11.522 -31.540 1.00 89.25 282 GLN A C 1
ATOM 2282 O O . GLN A 1 282 ? 26.251 -11.151 -32.026 1.00 89.25 282 GLN A O 1
ATOM 2287 N N . GLU A 1 283 ? 27.426 -12.566 -30.713 1.00 89.38 283 GLU A N 1
ATOM 2288 C CA . GLU A 1 283 ? 26.320 -13.449 -30.323 1.00 89.38 283 GLU A CA 1
ATOM 2289 C C . GLU A 1 283 ? 25.088 -12.701 -29.788 1.00 89.38 283 GLU A C 1
ATOM 2291 O O . GLU A 1 283 ? 25.195 -11.781 -28.969 1.00 89.38 283 GLU A O 1
ATOM 2296 N N . LYS A 1 284 ? 23.889 -13.149 -30.190 1.00 88.56 284 LYS A N 1
ATOM 2297 C CA . LYS A 1 284 ? 22.606 -12.491 -29.856 1.00 88.56 284 LYS A CA 1
ATOM 2298 C C . LYS A 1 284 ? 22.404 -12.324 -28.348 1.00 88.56 284 LYS A C 1
ATOM 2300 O O . LYS A 1 284 ? 21.973 -11.266 -27.891 1.00 88.56 284 LYS A O 1
ATOM 2305 N N . HIS A 1 285 ? 22.731 -13.355 -27.570 1.00 86.88 285 HIS A N 1
ATOM 2306 C CA . HIS A 1 285 ? 22.589 -13.317 -26.114 1.00 86.88 285 HIS A CA 1
ATOM 2307 C C . HIS A 1 285 ? 23.544 -12.315 -25.463 1.00 86.88 285 HIS A C 1
ATOM 2309 O O . HIS A 1 285 ? 23.148 -11.617 -24.530 1.00 86.88 285 HIS A O 1
ATOM 2315 N N . GLU A 1 286 ? 24.766 -12.182 -25.984 1.00 88.38 286 GLU A N 1
ATOM 2316 C CA . GLU A 1 286 ? 25.718 -11.189 -25.490 1.00 88.38 286 GLU A CA 1
ATOM 2317 C C . GLU A 1 286 ? 25.259 -9.760 -25.825 1.00 88.38 286 GLU A C 1
ATOM 2319 O O . GLU A 1 286 ? 25.319 -8.883 -24.961 1.00 88.38 286 GLU A O 1
ATOM 2324 N N . ARG A 1 287 ? 24.709 -9.527 -27.028 1.00 91.81 287 ARG A N 1
ATOM 2325 C CA . ARG A 1 287 ? 24.109 -8.228 -27.402 1.00 91.81 287 ARG A CA 1
ATOM 2326 C C . ARG A 1 287 ? 23.020 -7.808 -26.412 1.00 91.81 287 ARG A C 1
ATOM 2328 O O . ARG A 1 287 ? 23.030 -6.682 -25.907 1.00 91.81 287 ARG A O 1
ATOM 2335 N N . ILE A 1 288 ? 22.112 -8.729 -26.082 1.00 91.88 288 ILE A N 1
ATOM 2336 C CA . ILE A 1 288 ? 21.037 -8.501 -25.105 1.00 91.88 288 ILE A CA 1
ATOM 2337 C C . ILE A 1 288 ? 21.617 -8.243 -23.709 1.00 91.88 288 ILE A C 1
ATOM 2339 O O . ILE A 1 288 ? 21.207 -7.289 -23.049 1.00 91.88 288 ILE A O 1
ATOM 2343 N N . ALA A 1 289 ? 22.580 -9.051 -23.260 1.00 91.38 289 ALA A N 1
ATOM 2344 C CA . ALA A 1 289 ? 23.204 -8.908 -21.946 1.00 91.38 289 ALA A CA 1
ATOM 2345 C C . ALA A 1 289 ? 23.878 -7.538 -21.768 1.00 91.38 289 ALA A C 1
ATOM 2347 O O . ALA A 1 289 ? 23.645 -6.864 -20.763 1.00 91.38 289 ALA A O 1
ATOM 2348 N N . ARG A 1 290 ? 24.642 -7.084 -22.768 1.00 93.56 290 ARG A N 1
ATOM 2349 C CA . ARG A 1 290 ? 25.269 -5.753 -22.772 1.00 93.56 290 ARG A CA 1
ATOM 2350 C C . ARG A 1 290 ? 24.231 -4.630 -22.774 1.00 93.56 290 ARG A C 1
ATOM 2352 O O . ARG A 1 290 ? 24.369 -3.676 -22.017 1.00 93.56 290 ARG A O 1
ATOM 2359 N N . SER A 1 291 ? 23.152 -4.782 -23.542 1.00 95.88 291 SER A N 1
ATOM 2360 C CA . SER A 1 291 ? 22.053 -3.804 -23.566 1.00 95.88 291 SER A CA 1
ATOM 2361 C C . SER A 1 291 ? 21.370 -3.679 -22.196 1.00 95.88 291 SER A C 1
ATOM 2363 O O . SER A 1 291 ? 21.106 -2.581 -21.712 1.00 95.88 291 SER A O 1
ATOM 2365 N N . ARG A 1 292 ? 21.123 -4.811 -21.524 1.00 95.44 292 ARG A N 1
ATOM 2366 C CA . ARG A 1 292 ? 20.550 -4.851 -20.168 1.00 95.44 292 ARG A CA 1
ATOM 2367 C C . ARG A 1 292 ? 21.485 -4.267 -19.123 1.00 95.44 292 ARG A C 1
ATOM 2369 O O . ARG A 1 292 ? 21.021 -3.621 -18.189 1.00 95.44 292 ARG A O 1
ATOM 2376 N N . GLU A 1 293 ? 22.786 -4.471 -19.283 1.00 96.25 293 GLU A N 1
ATOM 2377 C CA . GLU A 1 293 ? 23.778 -3.854 -18.414 1.00 96.25 293 GLU A CA 1
ATOM 2378 C C . GLU A 1 293 ? 23.754 -2.323 -18.529 1.00 96.25 293 GLU A C 1
ATOM 2380 O O . GLU A 1 293 ? 23.759 -1.654 -17.502 1.00 96.25 293 GLU A O 1
ATOM 2385 N N . ILE A 1 294 ? 23.620 -1.761 -19.735 1.00 97.94 294 ILE A N 1
ATOM 2386 C CA . ILE A 1 294 ? 23.457 -0.307 -19.928 1.00 97.94 294 ILE A CA 1
ATOM 2387 C C . ILE A 1 294 ? 22.191 0.204 -19.223 1.00 97.94 294 ILE A C 1
ATOM 2389 O O . ILE A 1 294 ? 22.249 1.187 -18.485 1.00 97.94 294 ILE A O 1
ATOM 2393 N N . ILE A 1 295 ? 21.058 -0.495 -19.371 1.00 98.25 295 ILE A N 1
ATOM 2394 C CA . ILE A 1 295 ? 19.806 -0.155 -18.669 1.00 98.25 295 ILE A CA 1
ATOM 2395 C C . ILE A 1 295 ? 20.003 -0.192 -17.150 1.00 98.25 295 ILE A C 1
ATOM 2397 O O . ILE A 1 295 ? 19.577 0.720 -16.440 1.00 98.25 295 ILE A O 1
ATOM 2401 N N . ARG A 1 296 ? 20.680 -1.227 -16.640 1.00 97.56 296 ARG A N 1
ATOM 2402 C CA . ARG A 1 296 ? 20.989 -1.364 -15.215 1.00 97.56 296 ARG A CA 1
ATOM 2403 C C . ARG A 1 296 ? 21.812 -0.184 -14.706 1.00 97.56 296 ARG A C 1
ATOM 2405 O O . ARG A 1 296 ? 21.461 0.375 -13.672 1.00 97.56 296 ARG A O 1
ATOM 2412 N N . GLN A 1 297 ? 22.883 0.187 -15.408 1.00 98.38 297 GLN A N 1
ATOM 2413 C CA . GLN A 1 297 ? 23.730 1.318 -15.018 1.00 98.38 297 GLN A CA 1
ATOM 2414 C C . GLN A 1 297 ? 22.936 2.623 -15.020 1.00 98.38 297 GLN A C 1
ATOM 2416 O O . GLN A 1 297 ? 22.953 3.342 -14.027 1.00 98.38 297 GLN A O 1
ATOM 2421 N N . TYR A 1 298 ? 22.117 2.856 -16.049 1.00 98.50 298 TYR A N 1
ATOM 2422 C CA . TYR A 1 298 ? 21.243 4.026 -16.101 1.00 98.50 298 TYR A CA 1
ATOM 2423 C C . TYR A 1 298 ? 20.318 4.113 -14.879 1.00 98.50 298 TYR A C 1
ATOM 2425 O O . TYR A 1 298 ? 20.189 5.174 -14.273 1.00 98.50 298 TYR A O 1
ATOM 2433 N N . ILE A 1 299 ? 19.737 2.991 -14.447 1.00 98.06 299 ILE A N 1
ATOM 2434 C CA . ILE A 1 299 ? 18.938 2.938 -13.217 1.00 98.06 299 ILE A CA 1
ATOM 2435 C C . ILE A 1 299 ? 19.767 3.301 -11.987 1.00 98.06 299 ILE A C 1
ATOM 2437 O O . ILE A 1 299 ? 19.290 4.051 -11.138 1.00 98.06 299 ILE A O 1
ATOM 2441 N N . LEU A 1 300 ? 20.988 2.776 -11.872 1.00 97.81 300 LEU A N 1
ATOM 2442 C CA . LEU A 1 300 ? 21.869 3.027 -10.731 1.00 97.81 300 LEU A CA 1
ATOM 2443 C C . LEU A 1 300 ? 22.410 4.459 -10.670 1.00 97.81 300 LEU A C 1
ATOM 2445 O O . LEU A 1 300 ? 22.658 4.943 -9.563 1.00 97.81 300 LEU A O 1
ATOM 2449 N N . ASP A 1 301 ? 22.520 5.128 -11.811 1.00 98.12 301 ASP A N 1
ATOM 2450 C CA . ASP A 1 301 ? 22.985 6.513 -11.916 1.00 98.12 301 ASP A CA 1
ATOM 2451 C C . ASP A 1 301 ? 21.865 7.544 -11.679 1.00 98.12 301 ASP A C 1
ATOM 2453 O O . ASP A 1 301 ? 22.141 8.720 -11.448 1.00 98.12 301 ASP A O 1
ATOM 2457 N N . HIS A 1 302 ? 20.599 7.116 -11.686 1.00 97.19 302 HIS A N 1
ATOM 2458 C CA . HIS A 1 302 ? 19.416 7.972 -11.498 1.00 97.19 302 HIS A CA 1
ATOM 2459 C C . HIS A 1 302 ? 18.604 7.541 -10.262 1.00 97.19 302 HIS A C 1
ATOM 2461 O O . HIS A 1 302 ? 18.899 6.507 -9.671 1.00 97.19 302 HIS A O 1
ATOM 2467 N N . ASP A 1 303 ? 17.584 8.295 -9.830 1.00 94.75 303 ASP A N 1
ATOM 2468 C CA . ASP A 1 303 ? 16.773 7.996 -8.622 1.00 94.75 303 ASP A CA 1
ATOM 2469 C C . ASP A 1 303 ? 15.592 7.038 -8.896 1.00 94.75 303 ASP A C 1
ATOM 2471 O O . ASP A 1 303 ? 14.459 7.295 -8.492 1.00 94.75 303 ASP A O 1
ATOM 2475 N N . TYR A 1 304 ? 15.820 5.946 -9.633 1.00 98.06 304 TYR A N 1
ATOM 2476 C CA . TYR A 1 304 ? 14.798 4.913 -9.859 1.00 98.06 304 TYR A CA 1
ATOM 2477 C C . TYR A 1 304 ? 14.795 3.859 -8.743 1.00 98.06 304 TYR A C 1
ATOM 2479 O O . TYR A 1 304 ? 15.839 3.323 -8.360 1.00 98.06 304 TYR A O 1
ATOM 2487 N N . ASP A 1 305 ? 13.607 3.501 -8.268 1.00 97.44 305 ASP A N 1
ATOM 2488 C CA . ASP A 1 305 ? 13.383 2.463 -7.261 1.00 97.44 305 ASP A CA 1
ATOM 2489 C C . ASP A 1 305 ? 13.385 1.054 -7.880 1.00 97.44 305 ASP A C 1
ATOM 2491 O O . ASP A 1 305 ? 13.766 0.077 -7.227 1.00 97.44 305 ASP A O 1
ATOM 2495 N N . ALA A 1 306 ? 12.955 0.928 -9.140 1.00 98.00 306 ALA A N 1
ATOM 2496 C CA . ALA A 1 306 ? 12.854 -0.357 -9.824 1.00 98.00 306 ALA A CA 1
ATOM 2497 C C . ALA A 1 306 ? 12.977 -0.247 -11.352 1.00 98.00 306 ALA A C 1
ATOM 2499 O O . ALA A 1 306 ? 12.686 0.783 -11.960 1.00 98.00 306 ALA A O 1
ATOM 2500 N N . TRP A 1 307 ? 13.365 -1.366 -11.962 1.00 98.31 307 TRP A N 1
ATOM 2501 C CA . TRP A 1 307 ? 13.304 -1.615 -13.396 1.00 98.31 307 TRP A CA 1
ATOM 2502 C C . TRP A 1 307 ? 12.062 -2.434 -13.731 1.00 98.31 307 TRP A C 1
ATOM 2504 O O . TRP A 1 307 ? 11.908 -3.542 -13.214 1.00 98.31 307 TRP A O 1
ATOM 2514 N N . PHE A 1 308 ? 11.220 -1.939 -14.632 1.00 97.88 308 PHE A N 1
ATOM 2515 C CA . PHE A 1 308 ? 10.246 -2.758 -15.339 1.00 97.88 308 PHE A CA 1
ATOM 2516 C C . PHE A 1 308 ? 10.839 -3.226 -16.677 1.00 97.88 308 PHE A C 1
ATOM 2518 O O . PHE A 1 308 ? 10.887 -2.478 -17.657 1.00 97.88 308 PHE A O 1
ATOM 2525 N N . ALA A 1 309 ? 11.363 -4.451 -16.684 1.00 96.31 309 ALA A N 1
ATOM 2526 C CA . ALA A 1 309 ? 11.875 -5.122 -17.869 1.00 96.31 309 ALA A CA 1
ATOM 2527 C C . ALA A 1 309 ? 10.691 -5.643 -18.685 1.00 96.31 309 ALA A C 1
ATOM 2529 O O . ALA A 1 309 ? 10.000 -6.561 -18.251 1.00 96.31 309 ALA A O 1
ATOM 2530 N N . TRP A 1 310 ? 10.448 -5.035 -19.844 1.00 95.94 310 TRP A N 1
ATOM 2531 C CA . TRP A 1 310 ? 9.291 -5.347 -20.678 1.00 95.94 310 TRP A CA 1
ATOM 2532 C C . TRP A 1 310 ? 9.703 -5.487 -22.142 1.00 95.94 310 TRP A C 1
ATOM 2534 O O . TRP A 1 310 ? 10.053 -4.504 -22.790 1.00 95.94 310 TRP A O 1
ATOM 2544 N N . GLU A 1 311 ? 9.665 -6.713 -22.665 1.00 93.44 311 GLU A N 1
ATOM 2545 C CA . GLU A 1 311 ? 10.075 -6.996 -24.043 1.00 93.44 311 GLU A CA 1
ATOM 2546 C C . GLU A 1 311 ? 9.180 -6.308 -25.083 1.00 93.44 311 GLU A C 1
ATOM 2548 O O . GLU A 1 311 ? 7.950 -6.328 -24.996 1.00 93.44 311 GLU A O 1
ATOM 2553 N N . CYS A 1 312 ? 9.813 -5.766 -26.127 1.00 95.00 312 CYS A N 1
ATOM 2554 C CA . CYS A 1 312 ? 9.175 -4.944 -27.158 1.00 95.00 312 CYS A CA 1
ATOM 2555 C C . CYS A 1 312 ? 8.241 -5.688 -28.135 1.00 95.00 312 CYS A C 1
ATOM 2557 O O . CYS A 1 312 ? 7.744 -5.093 -29.091 1.00 95.00 312 CYS A O 1
ATOM 2559 N N . ASP A 1 313 ? 7.989 -6.977 -27.918 1.00 93.62 313 ASP A N 1
ATOM 2560 C CA . ASP A 1 313 ? 7.040 -7.805 -28.670 1.00 93.62 313 ASP A CA 1
ATOM 2561 C C . ASP A 1 313 ? 5.884 -8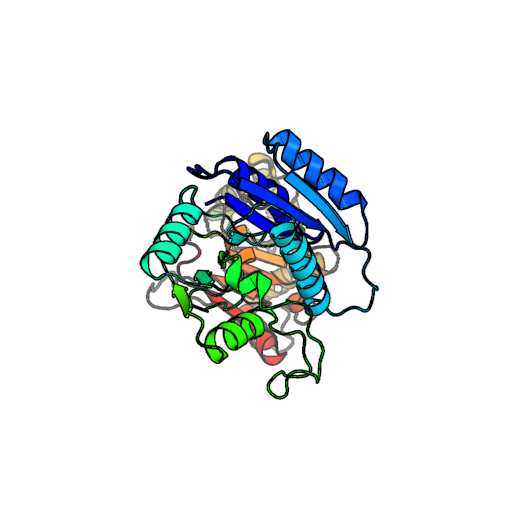.334 -27.801 1.00 93.62 313 ASP A C 1
ATOM 2563 O O . ASP A 1 313 ? 5.155 -9.234 -28.221 1.00 93.62 313 ASP A O 1
ATOM 2567 N N . GLN A 1 314 ? 5.684 -7.756 -26.610 1.00 92.56 314 GLN A N 1
ATOM 2568 C CA . GLN A 1 314 ? 4.626 -8.132 -25.668 1.00 92.56 314 GLN A CA 1
ATOM 2569 C C . GLN A 1 314 ? 3.641 -6.987 -25.415 1.00 92.56 314 GLN A C 1
ATOM 2571 O O . GLN A 1 314 ? 4.046 -5.900 -25.027 1.00 92.56 314 GLN A O 1
ATOM 2576 N N . ILE A 1 315 ? 2.339 -7.231 -25.546 1.00 94.31 315 ILE A N 1
ATOM 2577 C CA . ILE A 1 315 ? 1.279 -6.280 -25.178 1.00 94.31 315 ILE A CA 1
ATOM 2578 C C . ILE A 1 315 ? 0.627 -6.739 -23.876 1.00 94.31 315 ILE A C 1
ATOM 2580 O O . ILE A 1 315 ? 0.209 -7.892 -23.774 1.00 94.31 315 ILE A O 1
ATOM 2584 N N . ILE A 1 316 ? 0.516 -5.827 -22.911 1.00 94.62 316 ILE A N 1
ATOM 2585 C CA . ILE A 1 316 ? 0.030 -6.089 -21.550 1.00 94.62 316 ILE A CA 1
ATOM 2586 C C . ILE A 1 316 ? -1.107 -5.132 -21.151 1.00 94.62 316 ILE A C 1
ATOM 2588 O O . ILE A 1 316 ? -1.225 -4.029 -21.705 1.00 94.62 316 ILE A O 1
ATOM 2592 N N . PRO A 1 317 ? -1.932 -5.496 -20.149 1.00 94.94 317 PRO A N 1
ATOM 2593 C CA . PRO A 1 317 ? -2.899 -4.588 -19.542 1.00 94.94 317 PRO A CA 1
ATOM 2594 C C . PRO A 1 317 ? -2.231 -3.314 -19.003 1.00 94.94 317 PRO A C 1
ATOM 2596 O O . PRO A 1 317 ? -1.115 -3.356 -18.484 1.00 94.94 317 PRO A O 1
ATOM 2599 N N . THR A 1 318 ? -2.924 -2.179 -19.072 1.00 95.06 318 THR A N 1
ATOM 2600 C CA . THR A 1 318 ? -2.399 -0.852 -18.687 1.00 95.06 318 THR A CA 1
ATOM 2601 C C . THR A 1 318 ? -2.128 -0.688 -17.192 1.00 95.06 318 THR A C 1
ATOM 2603 O O . THR A 1 318 ? -1.347 0.177 -16.803 1.00 95.06 318 THR A O 1
ATOM 2606 N N . ASN A 1 319 ? -2.733 -1.536 -16.358 1.00 93.44 319 ASN A N 1
ATOM 2607 C CA . ASN A 1 319 ? -2.549 -1.571 -14.905 1.00 93.44 319 ASN A CA 1
ATOM 2608 C C . ASN A 1 319 ? -1.507 -2.604 -14.440 1.00 93.44 319 ASN A C 1
ATOM 2610 O O . ASN A 1 319 ? -1.397 -2.895 -13.246 1.00 93.44 319 ASN A O 1
ATOM 2614 N N . THR A 1 320 ? -0.760 -3.201 -15.372 1.00 94.12 320 THR A N 1
ATOM 2615 C CA . THR A 1 320 ? 0.203 -4.268 -15.075 1.00 94.12 320 THR A CA 1
ATOM 2616 C C . THR A 1 320 ? 1.260 -3.829 -14.070 1.00 94.12 320 THR A C 1
ATOM 2618 O O . THR A 1 320 ? 1.508 -4.535 -13.091 1.00 94.12 320 THR A O 1
ATOM 2621 N N . LEU A 1 321 ? 1.863 -2.657 -14.280 1.00 95.38 321 LEU A N 1
ATOM 2622 C CA . LEU A 1 321 ? 2.938 -2.178 -13.420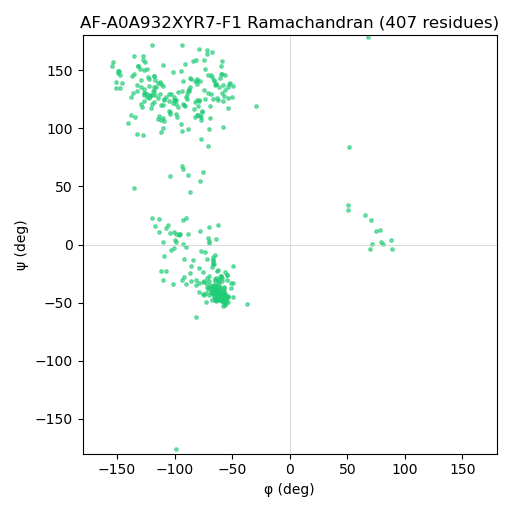 1.00 95.38 321 LEU A CA 1
ATOM 2623 C C . LEU A 1 321 ? 2.456 -1.960 -11.973 1.00 95.38 321 LEU A C 1
ATOM 2625 O O . LEU A 1 321 ? 3.116 -2.406 -11.037 1.00 95.38 321 LEU A O 1
ATOM 2629 N N . ASP A 1 322 ? 1.262 -1.392 -11.776 1.00 92.88 322 ASP A N 1
ATOM 2630 C CA . ASP A 1 322 ? 0.669 -1.229 -10.441 1.00 92.88 322 ASP A CA 1
ATOM 2631 C C . ASP A 1 322 ? 0.428 -2.573 -9.735 1.00 92.88 322 ASP A C 1
ATOM 2633 O O . ASP A 1 322 ? 0.733 -2.712 -8.545 1.00 92.88 322 ASP A O 1
ATOM 2637 N N . LYS A 1 323 ? -0.052 -3.593 -10.462 1.00 92.50 323 LYS A N 1
ATOM 2638 C CA . LYS A 1 323 ? -0.224 -4.953 -9.918 1.00 92.50 323 LYS A CA 1
ATOM 2639 C C . LYS A 1 323 ? 1.106 -5.550 -9.458 1.00 92.50 323 LYS A C 1
ATOM 2641 O O . LYS A 1 323 ? 1.192 -6.079 -8.347 1.00 92.50 323 LYS A O 1
ATOM 2646 N N . LEU A 1 324 ? 2.149 -5.443 -10.283 1.00 94.25 324 LEU A N 1
ATOM 2647 C CA . LEU A 1 324 ? 3.479 -5.963 -9.956 1.00 94.25 324 LEU A CA 1
ATOM 2648 C C . LEU A 1 324 ? 4.102 -5.234 -8.761 1.00 94.25 324 LEU A C 1
ATOM 2650 O O . LEU A 1 324 ? 4.669 -5.885 -7.882 1.00 94.25 324 LEU A O 1
ATOM 2654 N N . ILE A 1 325 ? 3.942 -3.909 -8.674 1.00 94.44 325 ILE A N 1
ATOM 2655 C CA . ILE A 1 325 ? 4.372 -3.111 -7.514 1.00 94.44 325 ILE A CA 1
ATOM 2656 C C . ILE A 1 325 ? 3.650 -3.575 -6.243 1.00 94.44 325 ILE A C 1
ATOM 2658 O O . ILE A 1 325 ? 4.281 -3.691 -5.189 1.00 94.44 325 ILE A O 1
ATOM 2662 N N . GLY A 1 326 ? 2.346 -3.857 -6.329 1.00 90.50 326 GLY A N 1
ATOM 2663 C CA . GLY A 1 326 ? 1.556 -4.385 -5.215 1.00 90.50 326 GLY A CA 1
ATOM 2664 C C . GLY A 1 326 ? 2.128 -5.691 -4.662 1.00 90.50 326 GLY A C 1
ATOM 2665 O O . GLY A 1 326 ? 2.406 -5.778 -3.466 1.00 90.50 326 GLY A O 1
ATOM 2666 N N . ILE A 1 327 ? 2.387 -6.664 -5.541 1.00 89.94 327 ILE A N 1
ATOM 2667 C CA . ILE A 1 327 ? 2.975 -7.969 -5.183 1.00 89.94 327 ILE A CA 1
ATOM 2668 C C . ILE A 1 327 ? 4.386 -7.802 -4.615 1.00 89.94 327 ILE A C 1
ATOM 2670 O O . ILE A 1 327 ? 4.742 -8.388 -3.591 1.00 89.94 327 ILE A O 1
ATOM 2674 N N . MET A 1 328 ? 5.200 -6.969 -5.264 1.00 93.62 328 MET A N 1
ATOM 2675 C CA . MET A 1 328 ? 6.571 -6.697 -4.844 1.00 93.62 328 MET A CA 1
ATOM 2676 C C . MET A 1 328 ? 6.629 -6.135 -3.419 1.00 93.62 328 MET A C 1
ATOM 2678 O O . MET A 1 328 ? 7.526 -6.485 -2.646 1.00 93.62 328 MET A O 1
ATOM 2682 N N . LYS A 1 329 ? 5.687 -5.254 -3.069 1.00 87.25 329 LYS A N 1
ATOM 2683 C CA . LYS A 1 329 ? 5.582 -4.670 -1.729 1.00 87.25 329 LYS A CA 1
ATOM 2684 C C . LYS A 1 329 ? 5.037 -5.670 -0.713 1.00 87.25 329 LYS A C 1
ATOM 2686 O O . LYS A 1 329 ? 5.601 -5.755 0.372 1.00 87.25 329 LYS A O 1
ATOM 2691 N N . SER A 1 330 ? 3.999 -6.438 -1.054 1.00 83.25 330 SER A N 1
ATOM 2692 C CA . SER A 1 330 ? 3.341 -7.343 -0.101 1.00 83.25 330 SER A CA 1
ATOM 2693 C C . SER A 1 330 ? 4.256 -8.462 0.394 1.00 83.25 330 SER A C 1
ATOM 2695 O O . SER A 1 330 ? 4.253 -8.764 1.581 1.00 83.25 330 SER A O 1
ATOM 2697 N N . GLY A 1 331 ? 5.070 -9.050 -0.485 1.00 77.00 331 GLY A N 1
ATOM 2698 C CA . GLY A 1 331 ? 6.004 -10.114 -0.098 1.00 77.00 331 GLY A CA 1
ATOM 2699 C C . GLY A 1 331 ? 7.438 -9.650 0.129 1.00 77.00 331 GLY A C 1
ATOM 2700 O O . GLY A 1 331 ? 8.334 -10.480 0.252 1.00 77.00 331 GLY A O 1
ATOM 2701 N N . SER A 1 332 ? 7.683 -8.333 0.145 1.00 86.31 332 SER A N 1
ATOM 2702 C CA . SER A 1 332 ? 9.034 -7.756 0.235 1.00 86.31 332 SER A CA 1
ATOM 2703 C C . SER A 1 332 ? 10.021 -8.332 -0.795 1.00 86.31 332 SER A C 1
ATOM 2705 O O . SER A 1 332 ? 11.227 -8.366 -0.556 1.00 86.31 332 SER A O 1
ATOM 2707 N N . TYR A 1 333 ? 9.530 -8.752 -1.965 1.00 92.12 333 TYR A N 1
ATOM 2708 C CA . TYR A 1 333 ? 10.346 -9.390 -2.997 1.00 92.12 333 TYR A CA 1
ATOM 2709 C C . TYR A 1 333 ? 11.344 -8.404 -3.607 1.00 92.12 333 TYR A C 1
ATOM 2711 O O . TYR A 1 333 ? 11.033 -7.223 -3.787 1.00 92.12 333 TYR A O 1
ATOM 2719 N N . LEU A 1 334 ? 12.545 -8.874 -3.948 1.00 95.75 334 LEU A N 1
ATOM 2720 C CA . LEU A 1 334 ? 13.500 -8.105 -4.753 1.00 95.75 334 LEU A CA 1
ATOM 2721 C C . LEU A 1 334 ? 13.160 -8.139 -6.242 1.00 95.75 334 LEU A C 1
ATOM 2723 O O . LEU A 1 334 ? 13.604 -7.279 -6.999 1.00 95.75 334 LEU A O 1
ATOM 2727 N N . MET A 1 335 ? 12.374 -9.124 -6.662 1.00 95.75 335 MET A N 1
ATOM 2728 C CA . MET A 1 335 ? 11.948 -9.275 -8.039 1.00 95.75 335 MET A CA 1
ATOM 2729 C C . MET A 1 335 ? 10.589 -9.975 -8.103 1.00 95.75 335 MET A C 1
ATOM 2731 O O . MET A 1 335 ? 10.336 -10.931 -7.371 1.00 95.75 335 MET A O 1
ATOM 2735 N N . VAL A 1 336 ? 9.728 -9.506 -9.000 1.00 94.69 336 VAL A N 1
ATOM 2736 C CA . VAL A 1 336 ? 8.467 -10.162 -9.354 1.00 94.69 336 VAL A CA 1
ATOM 2737 C C . VAL A 1 336 ? 8.526 -10.464 -10.838 1.00 94.69 336 VAL A C 1
ATOM 2739 O O . VAL A 1 336 ? 8.627 -9.546 -11.652 1.00 94.69 336 VAL A O 1
ATOM 2742 N N . ASN A 1 337 ? 8.480 -11.745 -11.182 1.00 92.06 337 ASN A N 1
ATOM 2743 C CA . ASN A 1 337 ? 8.447 -12.187 -12.562 1.00 92.06 337 ASN A CA 1
ATOM 2744 C C . ASN A 1 337 ? 7.065 -12.761 -12.889 1.00 92.06 337 ASN A C 1
ATOM 2746 O O . ASN A 1 337 ? 6.741 -13.861 -12.444 1.00 92.06 337 ASN A O 1
ATOM 2750 N N . PRO A 1 338 ? 6.227 -12.055 -13.649 1.00 85.88 338 PRO A N 1
ATOM 2751 C CA . PRO A 1 338 ? 5.023 -12.654 -14.182 1.00 85.88 338 PRO A CA 1
ATOM 2752 C C . PRO A 1 338 ? 5.418 -13.671 -15.244 1.00 85.88 338 PRO A C 1
ATOM 2754 O O . PRO A 1 338 ? 5.908 -13.337 -16.322 1.00 85.88 338 PRO A O 1
ATOM 2757 N N . ASN A 1 339 ? 5.242 -14.931 -14.889 1.00 76.38 339 ASN A N 1
ATOM 2758 C CA . ASN A 1 339 ? 5.571 -16.042 -15.745 1.00 76.38 339 ASN A CA 1
ATOM 2759 C C . ASN A 1 339 ? 4.376 -16.309 -16.670 1.00 76.38 339 ASN A C 1
ATOM 2761 O O . ASN A 1 339 ? 3.208 -16.161 -16.294 1.00 76.38 339 ASN A O 1
ATOM 2765 N N . LYS A 1 340 ? 4.692 -16.655 -17.909 1.00 71.06 340 LYS A N 1
ATOM 2766 C CA . LYS A 1 340 ? 3.740 -16.940 -18.980 1.00 71.06 340 LYS A CA 1
ATOM 276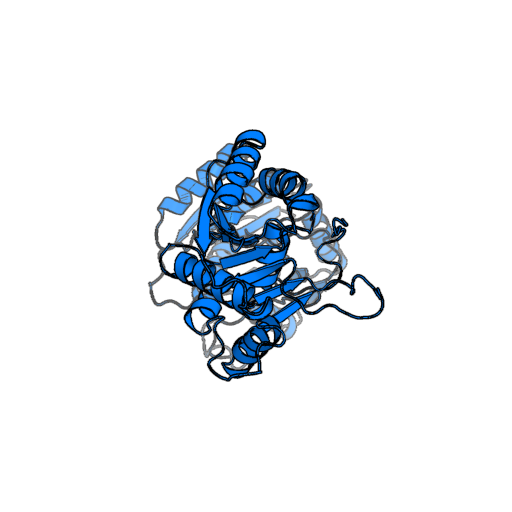7 C C . LYS A 1 340 ? 4.093 -18.298 -19.556 1.00 71.06 340 LYS A C 1
ATOM 2769 O O . LYS A 1 340 ? 5.216 -18.766 -19.412 1.00 71.06 340 LYS A O 1
ATOM 2774 N N . TRP A 1 341 ? 3.170 -18.907 -20.271 1.00 66.25 341 TRP A N 1
ATOM 2775 C CA . TRP A 1 341 ? 3.489 -20.141 -20.967 1.00 66.25 341 TRP A CA 1
ATOM 2776 C C . TRP A 1 341 ? 4.363 -19.883 -22.203 1.00 66.25 341 TRP A C 1
ATOM 2778 O O . TRP A 1 341 ? 4.321 -18.794 -22.792 1.00 66.25 341 TRP A O 1
ATOM 2788 N N . ALA A 1 342 ? 5.194 -20.854 -22.576 1.00 71.62 342 ALA A N 1
ATOM 2789 C CA . ALA A 1 342 ? 6.042 -20.768 -23.753 1.00 71.62 342 ALA A CA 1
ATOM 2790 C C . ALA A 1 342 ? 5.186 -20.567 -25.012 1.00 71.62 342 ALA A C 1
ATOM 2792 O O . ALA A 1 342 ? 4.062 -21.055 -25.110 1.00 71.62 342 ALA A O 1
ATOM 2793 N N . ARG A 1 343 ? 5.719 -19.816 -25.986 1.00 72.00 343 ARG A N 1
ATOM 2794 C CA . ARG A 1 343 ? 4.991 -19.496 -27.229 1.00 72.00 343 ARG A CA 1
ATOM 2795 C C . ARG A 1 343 ? 4.632 -20.748 -28.028 1.00 72.00 343 ARG A C 1
ATOM 2797 O O . ARG A 1 343 ? 3.575 -20.790 -28.644 1.00 72.00 343 ARG A O 1
ATOM 2804 N N . GLU A 1 344 ? 5.536 -21.721 -28.032 1.00 77.38 344 GLU A N 1
ATOM 2805 C CA . GLU A 1 344 ? 5.429 -22.949 -28.822 1.00 77.38 344 GLU A CA 1
ATOM 2806 C C . GLU A 1 344 ? 4.628 -24.031 -28.095 1.00 77.38 344 GLU A C 1
ATOM 2808 O O . GLU A 1 344 ? 3.930 -24.813 -28.736 1.00 77.38 344 GLU A O 1
ATOM 2813 N N . ASP A 1 345 ? 4.689 -24.043 -26.762 1.00 75.75 345 ASP A N 1
ATOM 2814 C CA . ASP A 1 345 ? 3.989 -25.007 -25.925 1.00 75.75 345 ASP A CA 1
ATOM 2815 C C . ASP A 1 345 ? 3.421 -24.316 -24.675 1.00 75.75 345 ASP A C 1
ATOM 2817 O O . ASP A 1 345 ? 4.160 -24.019 -23.727 1.00 75.75 345 ASP A O 1
ATOM 2821 N N . PRO A 1 346 ? 2.098 -24.079 -24.631 1.00 73.06 346 PRO A N 1
ATOM 2822 C CA . PRO A 1 346 ? 1.464 -23.431 -23.502 1.00 73.06 346 PRO A CA 1
ATOM 2823 C C . PRO A 1 346 ? 1.420 -24.310 -22.238 1.00 73.06 346 PRO A C 1
ATOM 2825 O O . PRO A 1 346 ? 0.853 -23.885 -21.241 1.00 73.06 346 PRO A O 1
ATOM 2828 N N . SER A 1 347 ? 1.968 -25.531 -22.253 1.00 74.12 347 SER A N 1
ATOM 2829 C CA . SER A 1 347 ? 2.157 -26.368 -21.061 1.00 74.12 347 SER A CA 1
ATOM 2830 C C . SER A 1 347 ? 3.527 -26.177 -20.396 1.00 74.12 347 SER A C 1
ATOM 2832 O O . SER A 1 347 ? 3.723 -26.602 -19.255 1.00 74.12 347 SER A O 1
ATOM 2834 N N . ILE A 1 348 ? 4.466 -25.504 -21.073 1.00 74.38 348 ILE A N 1
ATOM 2835 C CA . ILE A 1 348 ? 5.814 -25.245 -20.560 1.00 74.38 348 ILE A CA 1
ATOM 2836 C C . ILE A 1 348 ? 5.863 -23.823 -19.986 1.00 74.38 348 ILE A C 1
ATOM 2838 O O . ILE A 1 348 ? 5.610 -22.864 -20.716 1.00 74.38 348 ILE A O 1
ATOM 2842 N N . PRO A 1 349 ? 6.185 -23.632 -18.696 1.00 70.00 349 PRO A N 1
ATOM 2843 C CA . PRO A 1 349 ? 6.354 -22.296 -18.137 1.00 70.00 349 PRO A CA 1
ATOM 2844 C C . PRO A 1 349 ? 7.601 -21.628 -18.729 1.00 70.00 349 PRO A C 1
ATOM 2846 O O . PRO A 1 349 ? 8.693 -22.197 -18.711 1.00 70.00 349 PRO A O 1
ATOM 2849 N N . ASN A 1 350 ? 7.451 -20.401 -19.223 1.00 74.75 350 ASN A N 1
ATOM 2850 C CA . ASN A 1 350 ? 8.557 -19.572 -19.675 1.00 74.75 350 ASN A CA 1
ATOM 2851 C C . ASN A 1 350 ? 9.014 -18.643 -18.538 1.00 74.75 350 ASN A C 1
ATOM 2853 O O . ASN A 1 350 ? 8.418 -17.600 -18.263 1.00 74.75 350 ASN A O 1
ATOM 2857 N N . THR A 1 351 ? 10.138 -19.001 -17.921 1.00 73.12 351 THR A N 1
ATOM 2858 C CA . THR A 1 351 ? 10.743 -18.261 -16.807 1.00 73.12 351 THR A CA 1
ATOM 2859 C C . THR A 1 351 ? 11.512 -16.999 -17.211 1.00 73.12 351 THR A C 1
ATOM 2861 O O . THR A 1 351 ? 12.225 -16.453 -16.364 1.00 73.12 351 THR A O 1
ATOM 2864 N N . ASP A 1 352 ? 11.390 -16.534 -18.449 1.00 81.25 352 ASP A N 1
ATOM 2865 C CA . ASP A 1 352 ? 12.131 -15.379 -18.941 1.00 81.25 352 ASP A CA 1
ATOM 2866 C C . ASP A 1 352 ? 11.633 -14.041 -18.339 1.00 81.25 352 ASP A C 1
ATOM 2868 O O . ASP A 1 352 ? 10.530 -13.955 -17.797 1.00 81.25 352 ASP A O 1
ATOM 2872 N N . PHE A 1 353 ? 12.419 -12.962 -18.448 1.00 78.12 353 PHE A N 1
ATOM 2873 C CA . PHE A 1 353 ? 12.160 -11.607 -17.918 1.00 78.12 353 PHE A CA 1
ATOM 2874 C C . PHE A 1 353 ? 11.038 -10.844 -18.631 1.00 78.12 353 PHE A C 1
ATOM 2876 O O . PHE A 1 353 ? 10.920 -9.635 -18.439 1.00 78.12 353 PHE A O 1
ATOM 2883 N N . GLY A 1 354 ? 10.203 -11.529 -19.416 1.00 81.94 354 GLY A N 1
ATOM 2884 C CA . GLY A 1 354 ? 9.266 -10.944 -20.372 1.00 81.94 354 GLY A CA 1
ATOM 2885 C C . GLY A 1 354 ? 8.601 -9.635 -19.926 1.00 81.94 354 GLY A C 1
ATOM 2886 O O . GLY A 1 354 ? 8.662 -8.656 -20.665 1.00 81.94 354 GLY A O 1
ATOM 2887 N N . CYS A 1 355 ? 8.026 -9.622 -18.717 1.00 91.25 355 CYS A N 1
ATOM 2888 C CA . CYS A 1 355 ? 7.444 -8.448 -18.051 1.00 91.25 355 CYS A CA 1
ATOM 2889 C C . CYS A 1 355 ? 7.867 -8.358 -16.568 1.00 91.25 355 CYS A C 1
ATOM 2891 O O . CYS A 1 355 ? 7.032 -8.228 -15.675 1.00 91.25 355 CYS A O 1
ATOM 2893 N N . SER A 1 356 ? 9.155 -8.499 -16.263 1.00 94.88 356 SER A N 1
ATOM 2894 C CA . SER A 1 356 ? 9.670 -8.530 -14.885 1.00 94.88 356 SER A CA 1
ATOM 2895 C C . SER A 1 356 ? 9.773 -7.154 -14.218 1.00 94.88 356 SER A C 1
ATOM 2897 O O . SER A 1 356 ? 10.253 -6.198 -14.818 1.00 94.88 356 SER A O 1
ATOM 2899 N N . LEU A 1 357 ? 9.441 -7.068 -12.925 1.00 97.25 357 LEU A N 1
ATOM 2900 C CA . LEU A 1 357 ? 9.754 -5.911 -12.076 1.00 97.25 357 LEU A CA 1
ATOM 2901 C C . LEU A 1 357 ? 10.914 -6.257 -11.132 1.00 97.25 357 LEU A C 1
ATOM 2903 O O . LEU A 1 357 ? 10.823 -7.215 -10.362 1.00 97.25 357 LEU A O 1
ATOM 2907 N N . ILE A 1 358 ? 11.995 -5.476 -11.163 1.00 97.62 358 ILE A N 1
ATOM 2908 C CA . ILE A 1 358 ? 13.249 -5.752 -10.446 1.00 97.62 358 ILE A CA 1
ATOM 2909 C C . ILE A 1 358 ? 13.631 -4.540 -9.593 1.00 97.62 358 ILE A C 1
ATOM 2911 O O . ILE A 1 358 ? 13.805 -3.440 -10.111 1.00 97.62 358 ILE A O 1
ATOM 2915 N N . LYS A 1 359 ? 13.804 -4.733 -8.284 1.00 97.38 359 LYS A N 1
ATOM 2916 C CA . LYS A 1 359 ? 14.200 -3.666 -7.357 1.00 97.38 359 LYS A CA 1
ATOM 2917 C C . LYS A 1 359 ? 15.629 -3.180 -7.594 1.00 97.38 359 LYS A C 1
ATOM 2919 O O . LYS A 1 359 ? 16.534 -3.985 -7.847 1.00 97.38 359 LYS A O 1
ATOM 2924 N N . ARG A 1 360 ? 15.865 -1.881 -7.380 1.00 97.62 360 ARG A N 1
ATOM 2925 C CA . ARG A 1 360 ? 17.203 -1.262 -7.390 1.00 97.62 360 ARG A CA 1
ATOM 2926 C C . ARG A 1 360 ? 18.188 -2.014 -6.492 1.00 97.62 360 ARG A C 1
ATOM 2928 O O . ARG A 1 360 ? 19.353 -2.161 -6.847 1.00 97.62 360 ARG A O 1
ATOM 2935 N N . GLU A 1 361 ? 17.743 -2.527 -5.348 1.00 96.38 361 GLU A N 1
ATOM 2936 C CA . GLU A 1 361 ? 18.572 -3.291 -4.413 1.00 96.38 361 GLU A CA 1
ATOM 2937 C C . GLU A 1 361 ? 19.158 -4.566 -5.032 1.00 96.38 361 GLU A C 1
ATOM 2939 O O . GLU A 1 361 ? 20.309 -4.900 -4.745 1.00 96.38 361 GLU A O 1
ATOM 2944 N N . ALA A 1 362 ? 18.411 -5.263 -5.896 1.00 96.56 362 ALA A N 1
ATOM 2945 C CA . ALA A 1 362 ? 18.951 -6.394 -6.650 1.00 96.56 362 ALA A CA 1
ATOM 2946 C C . ALA A 1 362 ? 19.943 -5.914 -7.715 1.00 96.56 362 ALA A C 1
ATOM 2948 O O . ALA A 1 362 ? 21.032 -6.471 -7.846 1.00 96.56 362 ALA A O 1
ATOM 2949 N N . LEU A 1 363 ? 19.597 -4.836 -8.423 1.00 96.69 363 LEU A N 1
ATOM 2950 C CA . LEU A 1 363 ? 20.414 -4.262 -9.495 1.00 96.69 363 LEU A CA 1
ATOM 2951 C C . LEU A 1 363 ? 21.754 -3.707 -8.995 1.00 96.69 363 LEU A C 1
ATOM 2953 O O . LEU A 1 363 ? 22.734 -3.753 -9.729 1.00 96.69 363 LEU A O 1
ATOM 2957 N N . LYS A 1 364 ? 21.839 -3.235 -7.745 1.00 96.69 364 LYS A N 1
ATOM 2958 C CA . LYS A 1 364 ? 23.106 -2.830 -7.105 1.00 96.69 364 LYS A CA 1
ATOM 2959 C C . LYS A 1 364 ? 24.071 -4.000 -6.908 1.00 96.69 364 LYS A C 1
ATOM 2961 O O . LYS A 1 364 ? 25.279 -3.792 -6.898 1.00 96.69 364 LYS A O 1
ATOM 2966 N N . LYS A 1 365 ? 23.544 -5.210 -6.701 1.00 94.75 365 LYS A N 1
ATOM 2967 C CA . LYS A 1 365 ? 24.333 -6.392 -6.328 1.00 94.75 365 LYS A CA 1
ATOM 2968 C C . LYS A 1 365 ? 24.755 -7.236 -7.527 1.00 94.75 365 LYS A C 1
ATOM 2970 O O . LYS A 1 365 ? 25.794 -7.887 -7.460 1.00 94.75 365 LYS A O 1
ATOM 2975 N N . TYR A 1 366 ? 23.953 -7.261 -8.590 1.00 93.44 366 TYR A N 1
ATOM 2976 C CA . TYR A 1 366 ? 24.132 -8.192 -9.706 1.00 93.44 366 TYR A CA 1
ATOM 2977 C C . TYR A 1 366 ? 24.035 -7.463 -11.051 1.00 93.44 366 TYR A C 1
ATOM 2979 O O . TYR A 1 366 ? 23.109 -6.683 -11.259 1.00 93.44 366 TYR A O 1
ATOM 2987 N N . GLY A 1 367 ? 24.993 -7.718 -11.948 1.00 91.44 367 GLY A N 1
ATOM 2988 C CA . GLY A 1 367 ? 25.011 -7.206 -13.328 1.00 91.44 367 GLY A CA 1
ATOM 2989 C C . GLY A 1 367 ? 24.506 -8.217 -14.354 1.00 91.44 367 GLY A C 1
ATOM 2990 O O . GLY A 1 367 ? 24.076 -9.298 -13.979 1.00 91.44 367 GLY A O 1
ATOM 2991 N N . PHE A 1 368 ? 24.559 -7.888 -15.644 1.00 89.12 368 PHE A N 1
ATOM 2992 C CA . PHE A 1 368 ? 24.112 -8.793 -16.7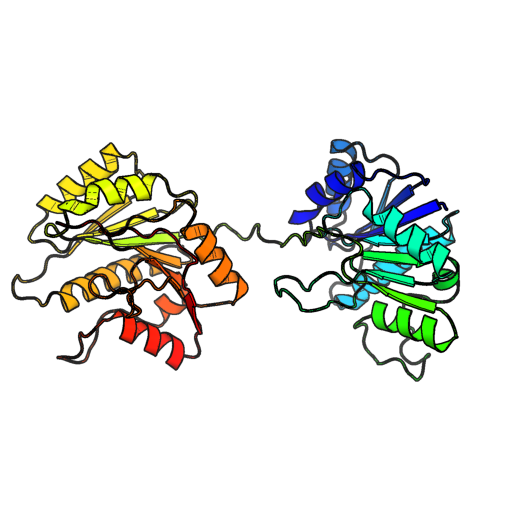21 1.00 89.12 368 PHE A CA 1
ATOM 2993 C C . PHE A 1 368 ? 25.245 -9.362 -17.580 1.00 89.12 368 PHE A C 1
ATOM 2995 O O . PHE A 1 368 ? 25.012 -10.277 -18.366 1.00 89.12 368 PHE A O 1
ATOM 3002 N N . ILE A 1 369 ? 26.471 -8.860 -17.419 1.00 84.31 369 ILE A N 1
ATOM 3003 C CA . ILE A 1 369 ? 27.649 -9.364 -18.132 1.00 84.31 369 ILE A CA 1
ATOM 3004 C C . ILE A 1 369 ? 28.167 -10.627 -17.434 1.00 84.31 369 ILE A C 1
ATOM 3006 O O . ILE A 1 369 ? 28.476 -10.611 -16.242 1.00 84.31 369 ILE A O 1
ATOM 3010 N N . LEU A 1 370 ? 28.285 -11.721 -18.188 1.00 71.31 370 LEU A N 1
ATOM 3011 C CA . LEU A 1 370 ? 28.911 -12.955 -17.727 1.00 71.31 370 LEU A CA 1
ATOM 3012 C C . LEU A 1 370 ? 30.412 -12.898 -18.018 1.00 71.31 370 LEU A C 1
ATOM 3014 O O . LEU A 1 370 ? 30.824 -12.564 -19.124 1.00 71.31 370 LEU A O 1
ATOM 3018 N N . HIS A 1 371 ? 31.235 -13.232 -17.025 1.00 65.25 371 HIS A N 1
ATOM 3019 C CA . HIS A 1 371 ? 32.694 -13.289 -17.181 1.00 65.25 371 HIS A CA 1
ATOM 3020 C C . HIS A 1 371 ? 33.203 -14.671 -17.631 1.00 65.25 371 HIS A C 1
ATOM 3022 O O . HIS A 1 371 ? 34.401 -14.834 -17.836 1.00 65.25 371 HIS A O 1
ATOM 3028 N N . GLU A 1 372 ? 32.316 -15.660 -17.786 1.00 62.50 372 GLU A N 1
ATOM 3029 C CA . GLU A 1 372 ? 32.672 -17.027 -18.183 1.00 62.50 372 GLU A CA 1
ATOM 3030 C C . GLU A 1 372 ? 32.306 -17.281 -19.660 1.00 62.50 372 GLU A C 1
ATOM 3032 O O . GLU A 1 372 ? 31.113 -17.288 -19.998 1.00 62.50 372 GLU A O 1
ATOM 3037 N N . PRO A 1 373 ? 33.301 -17.496 -20.547 1.00 52.81 373 PRO A N 1
ATOM 3038 C CA . PRO A 1 373 ? 33.076 -17.813 -21.956 1.00 52.81 373 PRO A CA 1
ATOM 3039 C C . PRO A 1 373 ? 32.182 -19.051 -22.124 1.00 52.81 373 PRO A C 1
ATOM 3041 O O . PRO A 1 373 ? 32.414 -20.073 -21.485 1.00 52.81 373 PRO A O 1
ATOM 3044 N N . GLY A 1 374 ? 31.169 -18.968 -22.994 1.00 56.88 374 GLY A N 1
ATOM 3045 C CA . GLY A 1 374 ? 30.284 -20.096 -23.329 1.00 56.88 374 GLY A CA 1
ATOM 3046 C C . GLY A 1 374 ? 29.052 -20.279 -22.431 1.00 56.88 374 GLY A C 1
ATOM 3047 O O . GLY A 1 374 ? 28.302 -21.223 -22.642 1.00 56.88 374 GLY A O 1
ATOM 3048 N N . SER A 1 375 ? 28.806 -19.385 -21.465 1.00 57.91 375 SER A N 1
ATOM 3049 C CA . SER A 1 375 ? 27.703 -19.510 -20.490 1.00 57.91 375 SER A CA 1
ATOM 3050 C C . SER A 1 375 ? 26.527 -18.541 -20.697 1.00 57.91 375 SER A C 1
ATOM 3052 O O . SER A 1 375 ? 25.683 -18.408 -19.813 1.00 57.91 375 SER A O 1
ATOM 3054 N N . TRP A 1 376 ? 26.430 -17.881 -21.861 1.00 57.06 376 TRP A N 1
ATOM 3055 C CA . TRP A 1 376 ? 25.390 -16.883 -22.184 1.00 57.06 376 TRP A CA 1
ATOM 3056 C C . TRP A 1 376 ? 23.947 -17.412 -22.226 1.00 57.06 376 TRP A C 1
ATOM 3058 O O . TRP A 1 376 ? 23.032 -16.644 -22.533 1.00 57.06 376 TRP A O 1
ATOM 3068 N N . GLU A 1 377 ? 23.718 -18.682 -21.880 1.00 53.97 377 GLU A N 1
ATOM 3069 C CA . GLU A 1 377 ? 22.386 -19.247 -21.683 1.00 53.97 377 GLU A CA 1
ATOM 3070 C C . GLU A 1 377 ? 21.615 -18.463 -20.608 1.00 53.97 377 GLU A C 1
ATOM 3072 O O . GLU A 1 377 ? 21.782 -18.629 -19.398 1.00 53.97 377 GLU A O 1
ATOM 3077 N N . THR A 1 378 ? 20.729 -17.597 -21.105 1.00 65.94 378 THR A N 1
ATOM 3078 C CA . THR A 1 378 ? 19.705 -16.824 -20.392 1.00 65.94 378 THR A CA 1
ATOM 3079 C C . THR A 1 378 ? 20.258 -16.041 -19.194 1.00 65.94 378 THR A C 1
ATOM 3081 O O . THR A 1 378 ? 20.157 -16.451 -18.036 1.00 65.94 378 THR A O 1
ATOM 3084 N N . GLY A 1 379 ? 20.806 -14.843 -19.446 1.00 73.75 379 GLY A N 1
ATOM 3085 C CA . GLY A 1 379 ? 21.275 -13.927 -18.385 1.00 73.75 379 GLY A CA 1
ATOM 3086 C C . GLY A 1 379 ? 20.252 -13.683 -17.256 1.00 73.75 379 GLY A C 1
ATOM 3087 O O . GLY A 1 379 ? 20.607 -13.310 -16.144 1.00 73.75 379 GLY A O 1
ATOM 3088 N N . GLU A 1 380 ? 18.984 -13.977 -17.514 1.00 84.00 380 GLU A N 1
ATOM 3089 C CA . GLU A 1 380 ? 17.846 -13.942 -16.599 1.00 84.00 380 GLU A CA 1
ATOM 3090 C C . GLU A 1 380 ? 17.859 -15.082 -15.579 1.00 84.00 380 GLU A C 1
ATOM 3092 O O . GLU A 1 380 ? 17.767 -14.828 -14.377 1.00 84.00 380 GLU A O 1
ATOM 3097 N N . ALA A 1 381 ? 18.040 -16.333 -16.021 1.00 82.88 381 ALA A N 1
ATOM 3098 C CA . ALA A 1 381 ? 18.189 -17.474 -15.121 1.00 82.88 381 ALA A CA 1
ATOM 3099 C C . ALA A 1 381 ? 19.437 -17.302 -14.250 1.00 82.88 381 ALA A C 1
ATOM 3101 O O . ALA A 1 381 ? 19.419 -17.581 -13.047 1.00 82.88 381 ALA A O 1
ATOM 3102 N N . TRP A 1 382 ? 20.520 -16.775 -14.832 1.00 84.50 382 TRP A N 1
ATOM 3103 C CA . TRP A 1 382 ? 21.703 -16.387 -14.072 1.00 84.50 382 TRP A CA 1
ATOM 3104 C C . TRP A 1 382 ? 21.374 -15.331 -13.006 1.00 84.50 382 TRP A C 1
ATOM 3106 O O . TRP A 1 382 ? 21.718 -15.528 -11.837 1.00 84.50 382 TRP A O 1
ATOM 3116 N N . PHE A 1 383 ? 20.653 -14.265 -13.366 1.00 89.69 383 PHE A N 1
ATOM 3117 C CA . PHE A 1 383 ? 20.310 -13.179 -12.444 1.00 89.69 383 PHE A CA 1
ATOM 3118 C C . PHE A 1 383 ? 19.413 -13.672 -11.302 1.00 89.69 383 PHE A C 1
ATOM 3120 O O . PHE A 1 383 ? 19.724 -13.444 -10.132 1.00 89.69 383 PHE A O 1
ATOM 3127 N N . LYS A 1 384 ? 18.364 -14.448 -11.609 1.00 89.75 384 LYS A N 1
ATOM 3128 C CA . LYS A 1 384 ? 17.487 -15.085 -10.609 1.00 89.75 384 LYS A CA 1
ATOM 3129 C C . LYS A 1 384 ? 18.275 -15.956 -9.630 1.00 89.75 384 LYS A C 1
ATOM 3131 O O . LYS A 1 384 ? 18.109 -15.834 -8.414 1.00 89.75 384 LYS A O 1
ATOM 3136 N N . ARG A 1 385 ? 19.188 -16.799 -10.136 1.00 89.06 385 ARG A N 1
ATOM 3137 C CA . ARG A 1 385 ? 20.064 -17.633 -9.291 1.00 89.06 385 ARG A CA 1
ATOM 3138 C C . ARG A 1 385 ? 20.943 -16.787 -8.374 1.00 89.06 385 ARG A C 1
ATOM 3140 O O . ARG A 1 385 ? 21.153 -17.167 -7.225 1.00 89.06 385 ARG A O 1
ATOM 3147 N N . ARG A 1 386 ? 21.466 -15.658 -8.856 1.00 90.50 386 ARG A N 1
ATOM 3148 C CA . ARG A 1 386 ? 22.289 -14.742 -8.054 1.00 90.50 386 ARG A CA 1
ATOM 3149 C C . ARG A 1 386 ? 21.487 -14.044 -6.958 1.00 90.50 386 ARG A C 1
ATOM 3151 O O . ARG A 1 386 ? 21.973 -14.001 -5.829 1.00 90.50 386 ARG A O 1
ATOM 3158 N N . VAL A 1 387 ? 20.267 -13.592 -7.263 1.00 91.56 387 VAL A N 1
ATOM 3159 C CA . VAL A 1 387 ? 19.340 -13.012 -6.276 1.00 91.56 387 VAL A CA 1
ATOM 3160 C C . VAL A 1 387 ? 19.107 -13.985 -5.122 1.00 91.56 387 VAL A C 1
ATOM 3162 O O . VAL A 1 387 ? 19.319 -13.607 -3.972 1.00 91.56 387 VAL A O 1
ATOM 3165 N N . LEU A 1 388 ? 18.770 -15.246 -5.415 1.00 90.69 388 LEU A N 1
ATOM 3166 C CA . LEU A 1 388 ? 18.572 -16.265 -4.375 1.00 90.69 388 LEU A CA 1
ATOM 3167 C C . LEU A 1 388 ? 19.861 -16.575 -3.604 1.00 90.69 388 LEU A C 1
ATOM 3169 O O . LEU A 1 388 ? 19.859 -16.591 -2.376 1.00 90.69 388 LEU A O 1
ATOM 3173 N N . LYS A 1 389 ? 20.984 -16.787 -4.307 1.00 89.56 389 LYS A N 1
ATOM 3174 C CA . LYS A 1 389 ? 22.272 -17.114 -3.668 1.00 89.56 389 LYS A CA 1
ATOM 3175 C C . LYS A 1 389 ? 22.763 -16.024 -2.713 1.00 89.56 389 LYS A C 1
ATOM 3177 O O . LYS A 1 389 ? 23.480 -16.342 -1.773 1.00 89.56 389 LYS A O 1
ATOM 3182 N N . GLY A 1 390 ? 22.406 -14.760 -2.936 1.00 89.12 390 GLY A N 1
ATOM 3183 C CA . GLY A 1 390 ? 22.749 -13.667 -2.023 1.00 89.12 390 GLY A CA 1
ATOM 3184 C C . GLY A 1 390 ? 21.691 -13.348 -0.968 1.00 89.12 390 GLY A C 1
ATOM 3185 O O . GLY A 1 390 ? 21.687 -12.225 -0.462 1.00 89.12 390 GLY A O 1
ATOM 3186 N N . GLY A 1 391 ? 20.791 -14.291 -0.665 1.00 89.25 391 GLY A N 1
ATOM 3187 C CA . GLY A 1 391 ? 19.762 -14.149 0.372 1.00 89.25 391 GLY A CA 1
ATOM 3188 C C . GLY A 1 391 ? 18.596 -13.236 -0.015 1.00 89.25 391 GLY A C 1
ATOM 3189 O O . GLY A 1 391 ? 17.819 -12.835 0.846 1.00 89.25 391 GLY A O 1
ATOM 3190 N N . GLY A 1 392 ? 18.489 -12.867 -1.292 1.00 91.56 392 GLY A N 1
ATOM 3191 C CA . GLY A 1 392 ? 17.338 -12.156 -1.829 1.00 91.56 392 GLY A CA 1
ATOM 3192 C C . GLY A 1 392 ? 16.158 -13.087 -2.095 1.00 91.56 392 GLY A C 1
ATOM 3193 O O . GLY A 1 392 ? 16.297 -14.308 -2.126 1.00 91.56 392 GLY A O 1
ATOM 3194 N N . SER A 1 393 ? 14.993 -12.498 -2.346 1.00 92.56 393 SER A N 1
ATOM 3195 C CA . SER A 1 393 ? 13.780 -13.225 -2.718 1.00 92.56 393 SER A CA 1
ATOM 3196 C C . SER A 1 393 ? 13.256 -12.746 -4.068 1.00 92.56 393 SER A C 1
ATOM 3198 O O . SER A 1 393 ? 13.300 -11.555 -4.388 1.00 92.56 393 SER A O 1
ATOM 3200 N N . TYR A 1 394 ? 12.735 -13.674 -4.862 1.00 93.44 394 TYR A N 1
ATOM 3201 C CA . TYR A 1 394 ? 11.892 -13.356 -6.005 1.00 93.44 394 TYR A CA 1
ATOM 3202 C C . TYR A 1 394 ? 10.685 -14.286 -6.019 1.00 93.44 394 TYR A C 1
ATOM 3204 O O . TYR A 1 394 ? 10.697 -15.330 -5.364 1.00 93.44 394 TYR A O 1
ATOM 3212 N N . ILE A 1 395 ? 9.655 -13.898 -6.760 1.00 92.06 395 ILE A N 1
ATOM 3213 C CA . ILE A 1 395 ? 8.476 -14.727 -6.989 1.00 92.06 395 ILE A CA 1
ATOM 3214 C C . ILE A 1 395 ? 8.173 -14.796 -8.484 1.00 92.06 395 ILE A C 1
ATOM 3216 O O . ILE A 1 395 ? 8.211 -13.773 -9.172 1.00 92.06 395 ILE A O 1
ATOM 3220 N N . ASP A 1 396 ? 7.875 -15.999 -8.973 1.00 89.25 396 ASP A N 1
ATOM 3221 C CA . ASP A 1 396 ? 7.208 -16.190 -10.258 1.00 89.25 396 ASP A CA 1
ATOM 3222 C C . ASP A 1 396 ? 5.690 -16.194 -10.017 1.00 89.25 396 ASP A C 1
ATOM 3224 O O . ASP A 1 396 ? 5.196 -16.961 -9.188 1.00 89.25 396 ASP A O 1
ATOM 3228 N N . VAL A 1 397 ? 4.947 -15.332 -10.712 1.00 86.25 397 VAL A N 1
ATOM 3229 C CA . VAL A 1 397 ? 3.484 -15.235 -10.578 1.00 86.25 397 VAL A CA 1
ATOM 3230 C C . VAL A 1 397 ? 2.794 -15.607 -11.883 1.00 86.25 397 VAL A C 1
ATOM 3232 O O . VAL A 1 397 ? 3.194 -15.147 -12.946 1.00 86.25 397 VAL A O 1
ATOM 3235 N N . TYR A 1 398 ? 1.740 -16.416 -11.804 1.00 83.12 398 TYR A N 1
ATOM 3236 C CA . TYR A 1 398 ? 1.000 -16.918 -12.965 1.00 83.12 398 TYR A CA 1
ATOM 3237 C C . TYR A 1 398 ? -0.424 -16.359 -12.958 1.00 83.12 398 TYR A C 1
ATOM 3239 O O . TYR A 1 398 ? -1.039 -16.245 -11.899 1.00 83.12 398 TYR A O 1
ATOM 3247 N N . GLY A 1 399 ? -0.943 -15.970 -14.126 1.00 80.19 399 GLY A N 1
ATOM 3248 C CA . GLY A 1 399 ? -2.319 -15.467 -14.283 1.00 80.19 399 GLY A CA 1
ATOM 3249 C C . GLY A 1 399 ? -2.596 -14.074 -13.694 1.00 80.19 399 GLY A C 1
ATOM 3250 O O . GLY A 1 399 ? -3.710 -13.573 -13.792 1.00 80.19 399 GLY A O 1
ATOM 3251 N N . VAL A 1 400 ? -1.598 -13.415 -13.096 1.00 78.25 400 VAL A N 1
ATOM 3252 C CA . VAL A 1 400 ? -1.737 -12.053 -12.538 1.00 78.25 400 VAL A CA 1
ATOM 3253 C C . VAL A 1 400 ? -1.878 -10.999 -13.641 1.00 78.25 400 VAL A C 1
ATOM 3255 O O . VAL A 1 400 ? -2.626 -10.019 -13.508 1.00 78.25 400 VAL A O 1
ATOM 3258 N N . ILE A 1 401 ? -1.131 -11.200 -14.725 1.00 79.75 401 ILE A N 1
ATOM 3259 C CA . ILE A 1 401 ? -1.168 -10.378 -15.927 1.00 79.75 401 ILE A CA 1
ATOM 3260 C C . ILE A 1 401 ? -1.793 -11.233 -17.015 1.00 79.75 401 ILE A C 1
ATOM 3262 O O . ILE A 1 401 ? -1.138 -12.093 -17.595 1.00 79.75 401 ILE A O 1
ATOM 3266 N N . ASP A 1 402 ? -3.070 -10.997 -17.256 1.00 76.69 402 ASP A N 1
ATOM 3267 C CA . ASP A 1 402 ? -3.825 -11.651 -18.309 1.00 76.69 402 ASP A CA 1
ATOM 3268 C C . ASP A 1 402 ? -4.677 -10.583 -19.006 1.00 76.69 402 ASP A C 1
ATOM 3270 O O . ASP A 1 402 ? -5.326 -9.784 -18.313 1.00 76.69 402 ASP A O 1
ATOM 3274 N N . PRO A 1 403 ? -4.657 -10.497 -20.345 1.00 81.44 403 PRO A N 1
ATOM 3275 C CA . PRO A 1 403 ? -3.806 -11.236 -21.294 1.00 81.44 403 PRO A CA 1
ATOM 3276 C C . PRO A 1 403 ? -2.435 -10.590 -21.554 1.00 81.44 403 PRO A C 1
ATOM 3278 O O . PRO A 1 403 ? -2.338 -9.372 -21.680 1.00 81.44 403 PRO A O 1
ATOM 3281 N N . ILE A 1 404 ? -1.385 -11.409 -21.717 1.00 83.50 404 ILE A N 1
ATOM 3282 C CA . ILE A 1 404 ? -0.117 -11.007 -22.359 1.00 83.50 404 ILE A CA 1
ATOM 3283 C C . ILE A 1 404 ? -0.147 -11.504 -23.807 1.00 83.50 404 ILE A C 1
ATOM 3285 O O . ILE A 1 404 ? -0.095 -12.710 -24.052 1.00 83.50 404 ILE A O 1
ATOM 3289 N N . TYR A 1 405 ? -0.203 -10.591 -24.776 1.00 85.44 405 TYR A N 1
ATOM 3290 C CA . TYR A 1 405 ? -0.170 -10.953 -26.195 1.00 85.44 405 TYR A CA 1
ATOM 3291 C C . TYR A 1 405 ? 1.237 -10.828 -26.761 1.00 85.44 405 TYR A C 1
ATOM 3293 O O . TYR A 1 405 ? 1.860 -9.777 -26.629 1.00 85.44 405 TYR A O 1
ATOM 3301 N N . HIS A 1 406 ? 1.702 -11.857 -27.465 1.00 86.94 406 HIS A N 1
ATOM 3302 C CA . HIS A 1 406 ? 2.890 -11.742 -28.303 1.00 86.94 406 HIS A CA 1
ATOM 3303 C C . HIS A 1 406 ? 2.517 -11.262 -29.690 1.00 86.94 406 HIS A C 1
ATOM 3305 O O . HIS A 1 40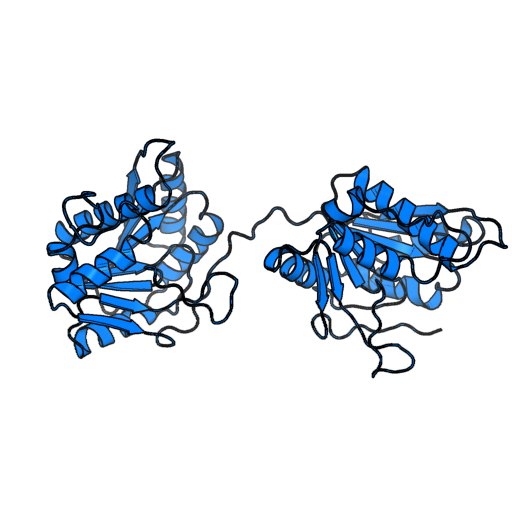6 ? 1.592 -11.785 -30.314 1.00 86.94 406 HIS A O 1
ATOM 3311 N N . LEU A 1 407 ? 3.254 -10.273 -30.170 1.00 86.62 407 LEU A N 1
ATOM 3312 C CA . LEU A 1 407 ? 3.215 -9.896 -31.569 1.00 86.62 407 LEU A CA 1
ATOM 3313 C C . LEU A 1 407 ? 4.106 -10.874 -32.340 1.00 86.62 407 LEU A C 1
ATOM 3315 O O . LEU A 1 407 ? 5.181 -11.240 -31.866 1.00 86.62 407 LEU A O 1
ATOM 3319 N N . ASN A 1 408 ? 3.638 -11.312 -33.505 1.00 83.06 408 ASN A N 1
ATOM 3320 C CA . ASN A 1 408 ? 4.365 -12.209 -34.400 1.00 83.06 408 ASN A CA 1
ATOM 3321 C C . ASN A 1 408 ? 4.787 -11.439 -35.659 1.00 83.06 408 ASN A C 1
ATOM 3323 O O . ASN A 1 408 ? 4.145 -10.439 -35.998 1.00 83.06 408 ASN A O 1
ATOM 3327 N N . GLN A 1 409 ? 5.861 -11.908 -36.304 1.00 71.56 409 GLN A N 1
ATOM 3328 C CA . GLN A 1 409 ? 6.291 -11.448 -37.631 1.00 71.56 409 GLN A CA 1
ATOM 3329 C C . GLN A 1 409 ? 5.298 -11.841 -38.721 1.00 71.56 409 GLN A C 1
ATOM 3331 O O . GLN A 1 409 ? 4.668 -12.917 -38.582 1.00 71.56 409 GLN A O 1
#

pLDDT: mean 90.33, std 10.65, range [48.91, 98.75]

Mean predicted aligned error: 11.31 Å

Solvent-accessible surface area (backbone atoms only — not comparable to full-atom values): 22993 Å² total; per-residue (Å²): 115,29,36,33,40,33,31,64,42,44,66,89,48,51,84,24,40,60,63,28,50,53,46,60,59,53,48,65,68,100,45,63,64,41,37,40,37,31,34,64,34,100,53,71,67,52,57,58,54,53,49,51,48,30,61,75,50,69,52,74,60,64,49,76,45,73,46,94,68,69,89,87,58,53,73,49,50,55,51,25,53,33,49,34,53,45,48,48,52,41,71,77,43,92,40,48,27,39,36,33,46,44,50,38,47,44,65,52,48,58,42,67,59,57,49,51,51,49,28,62,77,68,67,32,36,30,38,36,39,52,49,66,32,89,95,36,90,91,38,81,34,82,55,76,42,42,23,41,36,28,39,77,44,58,77,74,49,72,49,66,76,65,76,77,79,45,92,86,57,68,96,58,50,76,58,51,53,52,53,48,53,49,54,40,44,74,74,72,44,47,70,46,80,43,66,81,82,64,70,67,69,46,76,56,66,72,76,77,55,78,76,70,39,34,35,40,36,33,58,44,44,67,93,46,55,85,23,38,58,67,28,48,54,48,59,61,53,41,71,57,79,59,41,37,41,38,27,37,60,35,90,68,66,67,58,59,58,56,52,50,50,44,35,56,75,52,68,52,76,63,64,48,76,42,82,46,84,67,66,89,86,59,53,70,55,56,55,49,24,52,32,48,33,53,51,50,49,53,42,73,77,46,92,40,50,28,39,35,32,46,46,50,43,51,44,63,56,42,58,47,64,54,54,49,51,50,53,27,61,75,70,68,33,38,26,35,31,52,38,44,54,30,94,91,41,74,88,42,78,34,85,56,58,54,56,17,39,35,30,40,76,47,56,76,76,50,79,38,75,76,92,56,90,94,60,64,78,49,57,53,63,54,42,54,51,48,40,48,74,71,77,43,47,67,46,80,41,70,77,80,72,71,66,69,43,73,61,73,130

Nearest PDB structures (foldseek):
  2y4j-assembly1_A  TM=5.293E-01  e=4.227E-07  Rhodothermus marinus
  2p72-assembly1_A  TM=5.962E-01  e=2.585E-05  Paramecium bursaria Chlorella virus 1
  2p72-assembly2_B  TM=5.893E-01  e=2.741E-05  Paramecium bursaria Chlorella virus 1
  2p6w-assembly1_A  TM=5.793E-01  e=1.817E-05  Paramecium bursaria Chlorella virus 1
  3rmv-assembly1_A-2  TM=5.248E-01  e=4.092E-04  Homo sapiens

Sequence (409 aa):
MRILIGTPIHESKDYSMEKWLKNVSKLRLEYPVGLFMVDNSPNPTYVEKVKGYCTKYGVTNYKIVHIELPPNQEKFERIARCREIIRTELLSGDYDAWFAWECDQIIPSDALDKLVDLMKAGNFMVVDHNCWMRGFAGAYCTDFGIALIARKALEKYSFLLEFGSDPEMPNTWEPSETWFKRRVLRDGGNCIEVDGVIDPIVHLNPMVSKKMNVLIGTPIHEAKDYSIERWLQNVSKQEHPADLFLVDNSPGTGYVEKVGMYCAKHGIRNYKIEHLELPPEQEKHERIARSREIIRQYILDHDYDAWFAWECDQIIPTNTLDKLIGIMKSGSYLMVNPNKWAREDPSIPNTDFGCSLIKREALKKYGFILHEPGSWETGEAWFKRRVLKGGGSYIDVYGVIDPIYHLNQ